Protein 3PWX (pdb70)

Secondary structure (DSSP, 8-state):
-GGG---HHHHHHHHHHHHHHHHHHHHHHHHHHHHHHHHHHHHHHHHHHH--HHHHHHS-SS--TTGGG--HHHHHHHHHHHHHHT-B-TT--BTTSTT-TTS-SEE-TTSS-EE-S--PPP----BTTB-----HHHHS--STT--HHHHHHHHHHHHHS--TTHHHHHHHHHHHHHH--HHHH--HHHHHHHHHH--HHHHHHHHHHHHHHH--/---HHHHHHHHHHHHHHHHHHHHHHHHHHHHHHHHHHHHHHHHHHH--HHHHH--HHHHHHHHHHHHHHT-B-SSS-BTTSTT------S---------BTTB-----HHHHH----HHHHTHHHHHHHHS--TTHHHHHHHHHHHHHH--HHHH--HHHHHHHHHH--HHHHHHHHHHHHHHHH-

InterPro domains:
  IPR001029 Flagellin, N-terminal domain [PF00669] (3-141)
  IPR001492 Flagellin [PTHR42792] (1-297)
  IPR013384 Flagellar hook-associated protein 3 [TIGR02550] (2-185)

B-factor: mean 82.45, std 26.91, range [51.34, 178.03]

Sequence (402 aa):
SLSDDPASIKLLNLERENSAIAQYQSNIANLKTTLSSQETHLDSVSESLKSRDIVLWGANGSLTDQDRSGITELKSYRDSIESSFNAQDEEGHFLFSGTKTDTAALNKSSGAYVVEGNSDVRVVTVAKGVTDSNTAQEILDIGGGKNVLNQIDALIAEFEKPSPNFQAEVDASLNAIDDTANVLGATEIGGRHNNLDLDGAHSENKLFVDKVSGDLDPASIKLLNLERENSAIAQYQSNIANLKTTLSSQETHLDSVSESLKSRDIVLWGITELKSYRDSIESSFNAQDEEGHFLFSGTKTYVVEGNSDVRVVTVAKGVTDSNTAQEILDIGNVLNQIDALIAEFEKPSPNFQAEVDASLNAIDDTANVLGATEIGGRHNNLDLDGAHSENKLFVDKVSGDL

Structure (mmCIF, N/CA/C/O backbone):
data_3PWX
#
_entry.id   3PWX
#
_cell.length_a   100.687
_cell.length_b   63.509
_cell.length_c   80.570
_cell.angle_alpha   90.000
_cell.angle_beta   107.860
_cell.angle_gamma   90.000
#
_symmetry.space_group_name_H-M   'C 1 2 1'
#
loop_
_entity.id
_entity.type
_entity.pdbx_description
1 polymer 'Putative flagellar hook-associated protein'
2 non-polymer 'MAGNESIUM ION'
3 water water
#
loop_
_atom_site.group_PDB
_atom_site.id
_atom_site.type_symbol
_atom_site.label_atom_id
_atom_site.label_alt_id
_atom_site.label_comp_id
_atom_site.label_asym_id
_atom_site.label_entity_id
_atom_site.label_seq_id
_atom_site.pdbx_PDB_ins_code
_atom_site.Cartn_x
_atom_site.Cartn_y
_atom_site.Cartn_z
_atom_site.occupancy
_atom_site.B_iso_or_equiv
_atom_site.auth_seq_id
_atom_site.auth_comp_id
_atom_site.auth_asym_id
_atom_site.auth_atom_id
_atom_site.pdbx_PDB_model_num
ATOM 1 N N . SER A 1 2 ? 69.399 1.713 15.094 1.00 110.08 38 SER A N 1
ATOM 2 C CA . SER A 1 2 ? 68.219 1.913 14.171 1.00 108.84 38 SER A CA 1
ATOM 3 C C . SER A 1 2 ? 68.071 3.385 13.783 1.00 106.58 38 SER A C 1
ATOM 4 O O . SER A 1 2 ? 68.164 3.736 12.606 1.00 106.42 38 SER A O 1
ATOM 7 N N . LEU A 1 3 ? 67.862 4.242 14.786 1.00 105.28 39 LEU A N 1
ATOM 8 C CA . LEU A 1 3 ? 67.861 5.686 14.573 1.00 103.50 39 LEU A CA 1
ATOM 9 C C . LEU A 1 3 ? 69.248 6.169 14.112 1.00 104.32 39 LEU A C 1
ATOM 10 O O . LEU A 1 3 ? 69.360 7.191 13.430 1.00 102.97 39 LEU A O 1
ATOM 15 N N . SER A 1 4 ? 70.286 5.402 14.470 1.00 106.57 40 SER A N 1
ATOM 16 C CA . SER A 1 4 ? 71.688 5.702 14.139 1.00 108.18 40 SER A CA 1
ATOM 17 C C . SER A 1 4 ? 72.072 5.485 12.663 1.00 109.13 40 SER A C 1
ATOM 18 O O . SER A 1 4 ? 73.028 6.093 12.177 1.00 109.94 40 SER A O 1
ATOM 21 N N . ASP A 1 5 ? 71.314 4.619 11.977 1.00 109.64 41 ASP A N 1
ATOM 22 C CA . ASP A 1 5 ? 71.424 4.309 10.524 1.00 110.22 41 ASP A CA 1
ATOM 23 C C . ASP A 1 5 ? 71.568 5.510 9.562 1.00 109.50 41 ASP A C 1
ATOM 24 O O . ASP A 1 5 ? 72.414 5.480 8.671 1.00 110.74 41 ASP A O 1
ATOM 29 N N . ASP A 1 6 ? 70.719 6.532 9.700 1.00 107.52 42 ASP A N 1
ATOM 30 C CA . ASP A 1 6 ? 70.929 7.817 8.993 1.00 107.21 42 ASP A CA 1
ATOM 31 C C . ASP A 1 6 ? 70.611 8.967 9.950 1.00 105.28 42 ASP A C 1
ATOM 32 O O . ASP A 1 6 ? 69.456 9.283 10.146 1.00 103.72 42 ASP A O 1
ATOM 37 N N . PRO A 1 7 ? 71.651 9.594 10.540 1.00 106.30 43 PRO A N 1
ATOM 38 C CA . PRO A 1 7 ? 71.512 10.507 11.683 1.00 105.04 43 PRO A CA 1
ATOM 39 C C . PRO A 1 7 ? 71.093 11.947 11.374 1.00 104.35 43 PRO A C 1
ATOM 40 O O . PRO A 1 7 ? 70.417 12.558 12.200 1.00 103.19 43 PRO A O 1
ATOM 52 N N . ALA A 1 9 ? 69.205 12.748 8.691 1.00 101.16 45 ALA A N 1
ATOM 53 C CA . ALA A 1 9 ? 67.808 12.523 8.313 1.00 98.15 45 ALA A CA 1
ATOM 54 C C . ALA A 1 9 ? 66.942 12.255 9.548 1.00 95.16 45 ALA A C 1
ATOM 55 O O . ALA A 1 9 ? 65.840 12.764 9.638 1.00 92.74 45 ALA A O 1
ATOM 57 N N . SER A 1 10 ? 67.456 11.467 10.491 1.00 94.29 46 SER A N 1
ATOM 58 C CA . SER A 1 10 ? 66.810 11.257 11.791 1.00 91.83 46 SER A CA 1
ATOM 59 C C . SER A 1 10 ? 66.360 12.552 12.480 1.00 89.52 46 SER A C 1
ATOM 60 O O . SER A 1 10 ? 65.216 12.653 12.878 1.00 86.78 46 SER A O 1
ATOM 63 N N . ILE A 1 11 ? 67.288 13.505 12.634 1.00 89.66 47 ILE A N 1
ATOM 64 C CA . ILE A 1 11 ? 67.033 14.827 13.235 1.00 88.19 47 ILE A CA 1
ATOM 65 C C . ILE A 1 11 ? 65.989 15.615 12.432 1.00 87.20 47 ILE A C 1
ATOM 66 O O . ILE A 1 11 ? 65.204 16.408 12.971 1.00 85.44 47 ILE A O 1
ATOM 71 N N . LYS A 1 12 ? 66.036 15.420 11.123 1.00 88.29 48 LYS A N 1
ATOM 72 C CA . LYS A 1 12 ? 65.171 16.113 10.217 1.00 87.36 48 LYS A CA 1
ATOM 73 C C . LYS A 1 12 ? 63.792 15.585 10.482 1.00 85.09 48 LYS A C 1
ATOM 74 O O . LYS A 1 12 ? 62.870 16.365 10.616 1.00 84.54 48 LYS A O 1
ATOM 78 N N . LEU A 1 13 ? 63.661 14.266 10.600 1.00 84.41 49 LEU A N 1
ATOM 79 C CA . LEU A 1 13 ? 62.359 13.663 10.826 1.00 82.83 49 LEU A CA 1
ATOM 80 C C . LEU A 1 13 ? 61.788 14.086 12.157 1.00 80.18 49 LEU A C 1
ATOM 81 O O . LEU A 1 13 ? 60.619 14.448 12.235 1.00 78.59 49 LEU A O 1
ATOM 86 N N . LEU A 1 14 ? 62.632 14.079 13.176 1.00 79.04 50 LEU A N 1
ATOM 87 C CA . LEU A 1 14 ? 62.227 14.443 14.506 1.00 76.95 50 LEU A CA 1
ATOM 88 C C . LEU A 1 14 ? 61.778 15.876 14.583 1.00 75.26 50 LEU A C 1
ATOM 89 O O . LEU A 1 14 ? 60.812 16.191 15.281 1.00 74.48 50 LEU A O 1
ATOM 94 N N . ASN A 1 15 ? 62.445 16.760 13.870 1.00 74.69 51 ASN A N 1
ATOM 95 C CA . ASN A 1 15 ? 61.927 18.124 13.817 1.00 73.82 51 ASN A CA 1
ATOM 96 C C . ASN A 1 15 ? 60.674 18.340 12.980 1.00 72.57 51 ASN A C 1
ATOM 97 O O . ASN A 1 15 ? 59.901 19.236 13.262 1.00 71.50 51 ASN A O 1
ATOM 102 N N . LEU A 1 16 ? 60.458 17.510 11.974 1.00 73.33 52 LEU A N 1
ATOM 103 C CA . LEU A 1 16 ? 59.152 17.521 11.337 1.00 73.21 52 LEU A CA 1
ATOM 104 C C . LEU A 1 16 ? 58.052 16.970 12.281 1.00 72.16 52 LEU A C 1
ATOM 105 O O . LEU A 1 16 ? 56.950 17.489 12.287 1.00 71.21 52 LEU A O 1
ATOM 110 N N . GLU A 1 17 ? 58.357 15.969 13.107 1.00 72.65 53 GLU A N 1
ATOM 111 C CA . GLU A 1 17 ? 57.377 15.466 14.044 1.00 72.11 53 GLU A CA 1
ATOM 112 C C . GLU A 1 17 ? 56.938 16.544 15.037 1.00 70.98 53 GLU A C 1
ATOM 113 O O . GLU A 1 17 ? 55.713 16.717 15.288 1.00 69.26 53 GLU A O 1
ATOM 119 N N . ARG A 1 18 ? 57.931 17.235 15.608 1.00 70.69 54 ARG A N 1
ATOM 120 C CA . ARG A 1 18 ? 57.712 18.327 16.560 1.00 69.57 54 ARG A CA 1
ATOM 121 C C . ARG A 1 18 ? 56.959 19.512 15.941 1.00 68.85 54 ARG A C 1
ATOM 122 O O . ARG A 1 18 ? 56.168 20.149 16.631 1.00 67.96 54 ARG A O 1
ATOM 130 N N . GLU A 1 19 ? 57.212 19.807 14.665 1.00 69.75 55 GLU A N 1
ATOM 131 C CA . GLU A 1 19 ? 56.477 20.857 13.966 1.00 70.21 55 GLU A CA 1
ATOM 132 C C . GLU A 1 19 ? 55.058 20.386 13.661 1.00 69.17 55 GLU A C 1
ATOM 133 O O . GLU A 1 19 ? 54.097 21.145 13.793 1.00 68.77 55 GLU A O 1
ATOM 139 N N . ASN A 1 20 ? 54.922 19.124 13.283 1.00 69.43 56 ASN A N 1
ATOM 140 C CA . ASN A 1 20 ? 53.611 18.518 13.096 1.00 68.81 56 ASN A CA 1
ATOM 141 C C . ASN A 1 20 ? 52.771 18.525 14.370 1.00 66.36 56 ASN A C 1
ATOM 142 O O . ASN A 1 20 ? 51.603 18.882 14.342 1.00 66.11 56 ASN A O 1
ATOM 147 N N . SER A 1 21 ? 53.381 18.204 15.494 1.00 65.89 57 SER A N 1
ATOM 148 C CA . SER A 1 21 ? 52.710 18.237 16.786 1.00 64.49 57 SER A CA 1
ATOM 149 C C . SER A 1 21 ? 52.298 19.652 17.243 1.00 63.77 57 SER A C 1
ATOM 150 O O . SER A 1 21 ? 51.244 19.813 17.889 1.00 64.82 57 SER A O 1
ATOM 153 N N . ALA A 1 22 ? 53.090 20.667 16.902 1.00 62.87 58 ALA A N 1
ATOM 154 C CA . ALA A 1 22 ? 52.720 22.047 17.208 1.00 62.22 58 ALA A CA 1
ATOM 155 C C . ALA A 1 22 ? 51.430 22.454 16.462 1.00 61.72 58 ALA A C 1
ATOM 156 O O . ALA A 1 22 ? 50.435 22.821 17.093 1.00 61.52 58 ALA A O 1
ATOM 158 N N . ILE A 1 23 ? 51.434 22.334 15.138 1.00 62.07 59 ILE A N 1
ATOM 159 C CA . ILE A 1 23 ? 50.237 22.508 14.318 1.00 62.28 59 ILE A CA 1
ATOM 160 C C . ILE A 1 23 ? 48.986 21.777 14.854 1.00 62.89 59 ILE A C 1
ATOM 161 O O . ILE A 1 23 ? 47.861 22.372 14.952 1.00 60.44 59 ILE A O 1
ATOM 166 N N . ALA A 1 24 ? 49.169 20.512 15.247 1.00 64.54 60 ALA A N 1
ATOM 167 C CA . ALA A 1 24 ? 48.013 19.747 15.738 1.00 64.95 60 ALA A CA 1
ATOM 168 C C . ALA A 1 24 ? 47.541 20.393 17.025 1.00 63.96 60 ALA A C 1
ATOM 169 O O . ALA A 1 24 ? 46.360 20.421 17.287 1.00 63.98 60 ALA A O 1
ATOM 171 N N . GLN A 1 25 ? 48.452 20.977 17.786 1.00 63.71 61 GLN A N 1
ATOM 172 C CA . GLN A 1 25 ? 48.021 21.650 18.986 1.00 63.91 61 GLN A CA 1
ATOM 173 C C . GLN A 1 25 ? 47.269 22.951 18.673 1.00 62.22 61 GLN A C 1
ATOM 174 O O . GLN A 1 25 ? 46.195 23.212 19.250 1.00 62.14 61 GLN A O 1
ATOM 180 N N . TYR A 1 26 ? 47.800 23.769 17.766 1.00 61.62 62 TYR A N 1
ATOM 181 C CA . TYR A 1 26 ? 47.077 24.981 17.390 1.00 60.00 62 TYR A CA 1
ATOM 182 C C . TYR A 1 26 ? 45.709 24.652 16.850 1.00 59.95 62 TYR A C 1
ATOM 183 O O . TYR A 1 26 ? 44.754 25.325 17.165 1.00 60.45 62 TYR A O 1
ATOM 192 N N . GLN A 1 27 ? 45.582 23.615 16.035 1.00 60.63 63 GLN A N 1
ATOM 193 C CA . GLN A 1 27 ? 44.302 23.360 15.429 1.00 59.82 63 GLN A CA 1
ATOM 194 C C . GLN A 1 27 ? 43.330 22.834 16.464 1.00 60.40 63 GLN A C 1
ATOM 195 O O . GLN A 1 27 ? 42.084 22.984 16.315 1.00 60.87 63 GLN A O 1
ATOM 201 N N . SER A 1 28 ? 43.880 22.251 17.521 1.00 60.39 64 SER A N 1
ATOM 202 C CA . SER A 1 28 ? 43.064 21.855 18.661 1.00 60.73 64 SER A CA 1
ATOM 203 C C . SER A 1 28 ? 42.622 23.044 19.493 1.00 59.83 64 SER A C 1
ATOM 204 O O . SER A 1 28 ? 41.547 23.001 20.070 1.00 61.79 64 SER A O 1
ATOM 207 N N . ASN A 1 29 ? 43.432 24.103 19.561 1.00 58.50 65 ASN A N 1
ATOM 208 C CA . ASN A 1 29 ? 43.050 25.328 20.265 1.00 55.61 65 ASN A CA 1
ATOM 209 C C . ASN A 1 29 ? 41.935 26.003 19.505 1.00 55.03 65 ASN A C 1
ATOM 210 O O . ASN A 1 29 ? 40.951 26.467 20.101 1.00 55.20 65 ASN A O 1
ATOM 215 N N . ILE A 1 30 ? 42.073 26.035 18.180 1.00 53.96 66 ILE A N 1
ATOM 216 C CA . ILE A 1 30 ? 41.082 26.648 17.320 1.00 53.91 66 ILE A CA 1
ATOM 217 C C . ILE A 1 30 ? 39.690 25.910 17.303 1.00 54.19 66 ILE A C 1
ATOM 218 O O . ILE A 1 30 ? 38.633 26.541 17.477 1.00 54.86 66 ILE A O 1
ATOM 223 N N . ALA A 1 31 ? 39.669 24.598 17.100 1.00 54.88 67 ALA A N 1
ATOM 224 C CA . ALA A 1 31 ? 38.439 23.841 17.288 1.00 55.63 67 ALA A CA 1
ATOM 225 C C . ALA A 1 31 ? 37.891 24.119 18.711 1.00 55.69 67 ALA A C 1
ATOM 226 O O . ALA A 1 31 ? 36.700 24.294 18.894 1.00 55.14 67 ALA A O 1
ATOM 228 N N . ASN A 1 32 ? 38.746 24.169 19.736 1.00 56.23 68 ASN A N 1
ATOM 229 C CA . ASN A 1 32 ? 38.126 24.386 21.051 1.00 56.23 68 ASN A CA 1
ATOM 230 C C . ASN A 1 32 ? 37.581 25.770 21.200 1.00 54.87 68 ASN A C 1
ATOM 231 O O . ASN A 1 32 ? 36.565 25.980 21.875 1.00 56.66 68 ASN A O 1
ATOM 236 N N . LEU A 1 33 ? 38.199 26.722 20.521 1.00 53.25 69 LEU A N 1
ATOM 237 C CA . LEU A 1 33 ? 37.745 28.097 20.670 1.00 52.81 69 LEU A CA 1
ATOM 238 C C . LEU A 1 33 ? 36.381 28.254 19.929 1.00 52.89 69 LEU A C 1
ATOM 239 O O . LEU A 1 33 ? 35.446 28.881 20.440 1.00 52.69 69 LEU A O 1
ATOM 244 N N . LYS A 1 34 ? 36.262 27.602 18.774 1.00 53.30 70 LYS A N 1
ATOM 245 C CA . LYS A 1 34 ? 35.037 27.629 17.999 1.00 55.23 70 LYS A CA 1
ATOM 246 C C . LYS A 1 34 ? 33.868 27.075 18.791 1.00 57.27 70 LYS A C 1
ATOM 247 O O . LYS A 1 34 ? 32.699 27.519 18.642 1.00 56.89 70 LYS A O 1
ATOM 253 N N . THR A 1 35 ? 34.181 26.087 19.620 1.00 58.94 71 THR A N 1
ATOM 254 C CA . THR A 1 35 ? 33.167 25.439 20.418 1.00 61.11 71 THR A CA 1
ATOM 255 C C . THR A 1 35 ? 32.652 26.345 21.494 1.00 59.64 71 THR A C 1
ATOM 256 O O . THR A 1 35 ? 31.492 26.338 21.796 1.00 61.87 71 THR A O 1
ATOM 260 N N . THR A 1 36 ? 33.545 27.114 22.064 1.00 57.89 72 THR A N 1
ATOM 261 C CA . THR A 1 36 ? 33.265 28.003 23.167 1.00 55.66 72 THR A CA 1
ATOM 262 C C . THR A 1 36 ? 32.563 29.193 22.587 1.00 53.58 72 THR A C 1
ATOM 263 O O . THR A 1 36 ? 31.668 29.754 23.214 1.00 54.44 72 THR A O 1
ATOM 267 N N . LEU A 1 37 ? 32.920 29.572 21.364 1.00 52.69 73 LEU A N 1
ATOM 268 C CA . LEU A 1 37 ? 32.306 30.736 20.798 1.00 52.47 73 LEU A CA 1
ATOM 269 C C . LEU A 1 37 ? 30.892 30.401 20.456 1.00 52.90 73 LEU A C 1
ATOM 270 O O . LEU A 1 37 ? 30.026 31.203 20.780 1.00 52.78 73 LEU A O 1
ATOM 275 N N . SER A 1 38 ? 30.616 29.239 19.851 1.00 53.50 74 SER A N 1
ATOM 276 C CA . SER A 1 38 ? 29.242 28.855 19.475 1.00 54.16 74 SER A CA 1
ATOM 277 C C . SER A 1 38 ? 28.411 28.834 20.728 1.00 54.27 74 SER A C 1
ATOM 278 O O . SER A 1 38 ? 27.269 29.291 20.747 1.00 54.48 74 SER A O 1
ATOM 281 N N . SER A 1 39 ? 28.991 28.270 21.786 1.00 54.57 75 SER A N 1
ATOM 282 C CA . SER A 1 39 ? 28.311 28.278 23.074 1.00 55.51 75 SER A CA 1
ATOM 283 C C . SER A 1 39 ? 27.823 29.659 23.568 1.00 54.74 75 SER A C 1
ATOM 284 O O . SER A 1 39 ? 26.711 29.759 24.090 1.00 56.68 75 SER A O 1
ATOM 287 N N . GLN A 1 40 ? 28.625 30.714 23.410 1.00 53.71 76 GLN A N 1
ATOM 288 C CA . GLN A 1 40 ? 28.175 32.090 23.728 1.00 52.81 76 GLN A CA 1
ATOM 289 C C . GLN A 1 40 ? 27.066 32.619 22.818 1.00 52.95 76 GLN A C 1
ATOM 290 O O . GLN A 1 40 ? 26.237 33.420 23.244 1.00 52.93 76 GLN A O 1
ATOM 296 N N . GLU A 1 41 ? 27.103 32.194 21.572 1.00 53.19 77 GLU A N 1
ATOM 297 C CA . GLU A 1 41 ? 26.174 32.594 20.549 1.00 54.26 77 GLU A CA 1
ATOM 298 C C . GLU A 1 41 ? 24.801 32.062 20.877 1.00 55.40 77 GLU A C 1
ATOM 299 O O . GLU A 1 41 ? 23.802 32.772 20.698 1.00 55.56 77 GLU A O 1
ATOM 305 N N . THR A 1 42 ? 24.731 30.820 21.358 1.00 55.86 78 THR A N 1
ATOM 306 C CA . THR A 1 42 ? 23.439 30.245 21.772 1.00 56.96 78 THR A CA 1
ATOM 307 C C . THR A 1 42 ? 22.844 31.124 22.849 1.00 55.43 78 THR A C 1
ATOM 308 O O . THR A 1 42 ? 21.676 31.480 22.769 1.00 57.02 78 THR A O 1
ATOM 312 N N . HIS A 1 43 ? 23.633 31.490 23.858 1.00 54.84 79 HIS A N 1
ATOM 313 C CA . HIS A 1 43 ? 23.082 32.302 24.970 1.00 54.76 79 HIS A CA 1
ATOM 314 C C . HIS A 1 43 ? 22.703 33.679 24.479 1.00 54.26 79 HIS A C 1
ATOM 315 O O . HIS A 1 43 ? 21.617 34.203 24.885 1.00 54.58 79 HIS A O 1
ATOM 322 N N . LEU A 1 44 ? 23.519 34.243 23.577 1.00 53.66 80 LEU A N 1
ATOM 323 C CA . LEU A 1 44 ? 23.144 35.529 23.051 1.00 53.39 80 LEU A CA 1
ATOM 324 C C . LEU A 1 44 ? 21.898 35.456 22.179 1.00 54.04 80 LEU A C 1
ATOM 325 O O . LEU A 1 44 ? 21.036 36.308 22.320 1.00 54.14 80 LEU A O 1
ATOM 330 N N . ASP A 1 45 ? 21.771 34.416 21.356 1.00 54.59 81 ASP A N 1
ATOM 331 C CA . ASP A 1 45 ? 20.589 34.212 20.563 1.00 55.45 81 ASP A CA 1
ATOM 332 C C . ASP A 1 45 ? 19.355 34.242 21.450 1.00 55.98 81 ASP A C 1
ATOM 333 O O . ASP A 1 45 ? 18.404 34.986 21.184 1.00 56.27 81 ASP A O 1
ATOM 338 N N . SER A 1 46 ? 19.406 33.484 22.536 1.00 56.18 82 SER A N 1
ATOM 339 C CA . SER A 1 46 ? 18.297 33.435 23.506 1.00 56.85 82 SER A CA 1
ATOM 340 C C . SER A 1 46 ? 18.007 34.774 24.201 1.00 56.33 82 SER A C 1
ATOM 341 O O . SER A 1 46 ? 16.836 35.112 24.370 1.00 56.92 82 SER A O 1
ATOM 344 N N . VAL A 1 47 ? 19.057 35.526 24.592 1.00 55.35 83 VAL A N 1
ATOM 345 C CA . VAL A 1 47 ? 18.908 36.887 25.107 1.00 54.89 83 VAL A CA 1
ATOM 346 C C . VAL A 1 47 ? 18.201 37.712 24.058 1.00 54.99 83 VAL A C 1
ATOM 347 O O . VAL A 1 47 ? 17.333 38.459 24.403 1.00 55.21 83 VAL A O 1
ATOM 351 N N . SER A 1 48 ? 18.496 37.551 22.767 1.00 54.98 84 SER A N 1
ATOM 352 C CA . SER A 1 48 ? 17.816 38.380 21.783 1.00 55.26 84 SER A CA 1
ATOM 353 C C . SER A 1 48 ? 16.344 38.028 21.544 1.00 56.97 84 SER A C 1
ATOM 354 O O . SER A 1 48 ? 15.537 38.946 21.306 1.00 57.45 84 SER A O 1
ATOM 357 N N . GLU A 1 49 ? 15.995 36.733 21.586 1.00 59.06 85 GLU A N 1
ATOM 358 C CA . GLU A 1 49 ? 14.555 36.293 21.595 1.00 61.66 85 GLU A CA 1
ATOM 359 C C . GLU A 1 49 ? 13.782 36.852 22.760 1.00 60.99 85 GLU A C 1
ATOM 360 O O . GLU A 1 49 ? 12.643 37.323 22.606 1.00 62.50 85 GLU A O 1
ATOM 366 N N . SER A 1 50 ? 14.402 36.840 23.927 1.00 59.82 86 SER A N 1
ATOM 367 C CA . SER A 1 50 ? 13.753 37.420 25.057 1.00 59.52 86 SER A CA 1
ATOM 368 C C . SER A 1 50 ? 13.629 38.904 24.874 1.00 58.63 86 SER A C 1
ATOM 369 O O . SER A 1 50 ? 12.658 39.481 25.301 1.00 60.44 86 SER A O 1
ATOM 372 N N . LEU A 1 51 ? 14.569 39.554 24.215 1.00 57.35 87 LEU A N 1
ATOM 373 C CA . LEU A 1 51 ? 14.426 41.009 24.125 1.00 56.80 87 LEU A CA 1
ATOM 374 C C . LEU A 1 51 ? 13.269 41.372 23.196 1.00 58.41 87 LEU A C 1
ATOM 375 O O . LEU A 1 51 ? 12.549 42.342 23.420 1.00 58.72 87 LEU A O 1
ATOM 380 N N . LYS A 1 52 ? 13.111 40.545 22.167 1.00 59.60 88 LYS A N 1
ATOM 381 C CA . LYS A 1 52 ? 12.066 40.621 21.173 1.00 61.62 88 LYS A CA 1
ATOM 382 C C . LYS A 1 52 ? 10.660 40.464 21.833 1.00 63.36 88 LYS A C 1
ATOM 383 O O . LYS A 1 52 ? 9.812 41.344 21.710 1.00 64.49 88 LYS A O 1
ATOM 389 N N . SER A 1 53 ? 10.439 39.383 22.569 1.00 64.02 89 SER A N 1
ATOM 390 C CA . SER A 1 53 ? 9.166 39.179 23.243 1.00 66.50 89 SER A CA 1
ATOM 391 C C . SER A 1 53 ? 8.870 40.281 24.248 1.00 66.34 89 SER A C 1
ATOM 392 O O . SER A 1 53 ? 7.728 40.732 24.386 1.00 67.17 89 SER A O 1
ATOM 403 N N . ARG A 1 55 ? 9.864 43.318 23.993 1.00 63.65 91 ARG A N 1
ATOM 404 C CA . ARG A 1 55 ? 9.466 44.509 23.255 1.00 64.28 91 ARG A CA 1
ATOM 405 C C . ARG A 1 55 ? 8.005 44.455 22.692 1.00 67.45 91 ARG A C 1
ATOM 406 O O . ARG A 1 55 ? 7.316 45.466 22.641 1.00 67.65 91 ARG A O 1
ATOM 414 N N . ASP A 1 56 ? 7.548 43.271 22.299 1.00 69.42 92 ASP A N 1
ATOM 415 C CA . ASP A 1 56 ? 6.232 43.084 21.746 1.00 72.51 92 ASP A CA 1
ATOM 416 C C . ASP A 1 56 ? 5.127 43.327 22.782 1.00 74.78 92 ASP A C 1
ATOM 417 O O . ASP A 1 56 ? 4.018 43.805 22.448 1.00 75.79 92 ASP A O 1
ATOM 422 N N . ILE A 1 57 ? 5.446 42.979 24.028 1.00 74.73 93 ILE A N 1
ATOM 423 C CA . ILE A 1 57 ? 4.560 43.158 25.171 1.00 76.42 93 ILE A CA 1
ATOM 424 C C . ILE A 1 57 ? 4.437 44.628 25.561 1.00 77.32 93 ILE A C 1
ATOM 425 O O . ILE A 1 57 ? 3.318 45.144 25.762 1.00 78.58 93 ILE A O 1
ATOM 430 N N . VAL A 1 58 ? 5.581 45.290 25.703 1.00 76.60 94 VAL A N 1
ATOM 431 C CA . VAL A 1 58 ? 5.603 46.729 25.852 1.00 78.02 94 VAL A CA 1
ATOM 432 C C . VAL A 1 58 ? 4.833 47.407 24.701 1.00 81.00 94 VAL A C 1
ATOM 433 O O . VAL A 1 58 ? 3.969 48.252 24.962 1.00 82.17 94 VAL A O 1
ATOM 437 N N . LEU A 1 59 ? 5.119 47.012 23.451 1.00 82.98 95 LEU A N 1
ATOM 438 C CA . LEU A 1 59 ? 4.395 47.536 22.292 1.00 86.22 95 LEU A CA 1
ATOM 439 C C . LEU A 1 59 ? 2.845 47.416 22.397 1.00 90.91 95 LEU A C 1
ATOM 440 O O . LEU A 1 59 ? 2.142 48.411 22.182 1.00 91.90 95 LEU A O 1
ATOM 445 N N . TRP A 1 60 ? 2.316 46.235 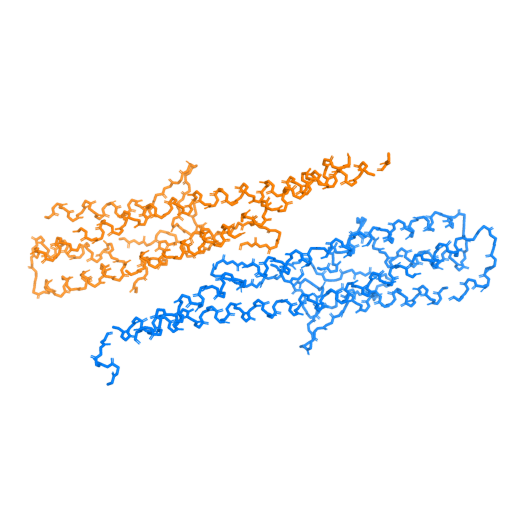22.751 1.00 94.55 96 TRP A N 1
ATOM 446 C CA . TRP A 1 60 ? 0.868 46.118 22.928 1.00 99.43 96 TRP A CA 1
ATOM 447 C C . TRP A 1 60 ? 0.415 46.871 24.164 1.00 100.48 96 TRP A C 1
ATOM 448 O O . TRP A 1 60 ? -0.380 47.805 24.057 1.00 102.02 96 TRP A O 1
ATOM 459 N N . GLY A 1 61 ? 0.940 46.464 25.315 1.00 100.99 97 GLY A N 1
ATOM 460 C CA . GLY A 1 61 ? 0.660 47.069 26.629 1.00 102.77 97 GLY A CA 1
AT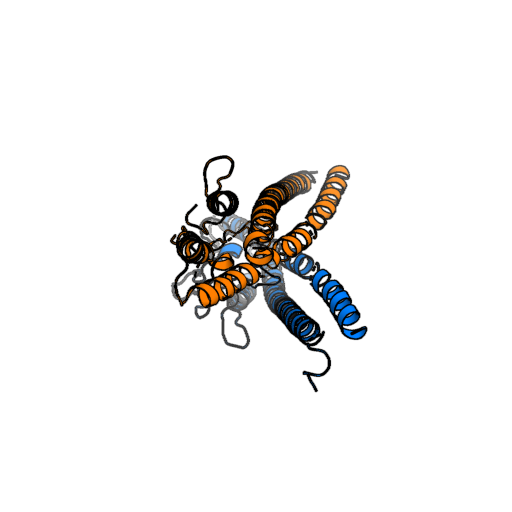OM 461 C C . GLY A 1 61 ? 0.720 48.579 26.841 1.00 103.66 97 GLY A C 1
ATOM 462 O O . GLY A 1 61 ? 0.104 49.088 27.777 1.00 104.63 97 GLY A O 1
ATOM 463 N N . ALA A 1 62 ? 1.476 49.298 26.013 1.00 104.08 98 ALA A N 1
ATOM 464 C CA . ALA A 1 62 ? 1.354 50.760 25.918 1.00 105.69 98 ALA A CA 1
ATOM 465 C C . ALA A 1 62 ? -0.078 51.103 25.466 1.00 108.84 98 ALA A C 1
ATOM 466 O O . ALA A 1 62 ? -0.379 51.236 24.267 1.00 109.74 98 ALA A O 1
ATOM 468 N N . ASN A 1 63 ? -0.969 51.192 26.443 1.00 111.67 99 ASN A N 1
ATOM 469 C CA . ASN A 1 63 ? -2.409 51.288 26.182 1.00 115.12 99 ASN A CA 1
ATOM 470 C C . ASN A 1 63 ? -2.927 52.721 26.243 1.00 116.40 99 ASN A C 1
ATOM 471 O O . ASN A 1 63 ? -2.812 53.394 27.281 1.00 116.26 99 ASN A O 1
ATOM 476 N N . GLY A 1 64 ? -3.481 53.191 25.125 1.00 118.13 100 GLY A N 1
ATOM 477 C CA . GLY A 1 64 ? -4.324 54.384 25.150 1.00 120.06 100 GLY A CA 1
ATOM 478 C C . GLY A 1 64 ? -5.581 54.058 25.944 1.00 122.07 100 GLY A C 1
ATOM 479 O O . GLY A 1 64 ? -6.149 54.923 26.608 1.00 122.96 100 GLY A O 1
ATOM 480 N N . SER A 1 65 ? -5.984 52.787 25.882 1.00 123.16 101 SER A N 1
ATOM 481 C CA . SER A 1 65 ? -7.253 52.301 26.415 1.00 125.39 101 SER A CA 1
ATOM 482 C C . SER A 1 65 ? -7.003 51.325 27.573 1.00 125.17 101 SER A C 1
ATOM 483 O O . SER A 1 65 ? -6.826 50.120 27.355 1.00 125.06 101 SER A O 1
ATOM 486 N N . LEU A 1 66 ? -6.988 51.876 28.794 1.00 125.25 102 LEU A N 1
ATOM 487 C CA . LEU A 1 66 ? -6.747 51.157 30.074 1.00 125.09 102 LEU A CA 1
ATOM 488 C C . LEU A 1 66 ? -6.523 49.623 30.027 1.00 125.05 102 LEU A C 1
ATOM 489 O O . LEU A 1 66 ? -5.396 49.178 29.811 1.00 123.21 102 LEU A O 1
ATOM 491 N N . THR A 1 67 ? -7.603 48.846 30.205 1.00 127.23 103 THR A N 1
ATOM 492 C CA . THR A 1 67 ? -7.585 47.389 30.506 1.00 127.49 103 THR A CA 1
ATOM 493 C C . THR A 1 67 ? -6.603 46.988 31.624 1.00 125.68 103 THR A C 1
ATOM 494 O O . THR A 1 67 ? -5.906 45.971 31.525 1.00 125.41 103 THR A O 1
ATOM 498 N N . ASP A 1 68 ? -6.600 47.795 32.695 1.00 124.81 104 ASP A N 1
ATOM 499 C CA . ASP A 1 68 ? -5.564 47.782 33.758 1.00 122.28 104 ASP A CA 1
ATOM 500 C C . ASP A 1 68 ? -5.339 46.454 34.484 1.00 122.35 104 ASP A C 1
ATOM 501 O O . ASP A 1 68 ? -4.189 46.126 34.836 1.00 120.75 104 ASP A O 1
ATOM 506 N N . GLN A 1 69 ? -6.420 45.698 34.677 1.00 123.80 105 GLN A N 1
ATOM 507 C CA . GLN A 1 69 ? -6.352 44.398 35.319 1.00 123.90 105 GLN A CA 1
ATOM 508 C C . GLN A 1 69 ? -5.842 43.329 34.359 1.00 122.57 105 GLN A C 1
ATOM 509 O O . GLN A 1 69 ? -5.129 42.410 34.758 1.00 122.31 105 GLN A O 1
ATOM 515 N N . ASP A 1 70 ? -6.197 43.456 33.088 1.00 121.38 106 ASP A N 1
ATOM 516 C CA . ASP A 1 70 ? -5.644 42.580 32.056 1.00 119.73 106 ASP A CA 1
ATOM 517 C C . ASP A 1 70 ? -4.109 42.650 32.012 1.00 115.52 106 ASP A C 1
ATOM 518 O O . ASP A 1 70 ? -3.443 41.646 31.749 1.00 114.91 106 ASP A O 1
ATOM 523 N N . ARG A 1 71 ? -3.564 43.837 32.280 1.00 112.13 107 ARG A N 1
ATOM 524 C CA . ARG A 1 71 ? -2.119 44.029 32.360 1.00 108.41 107 ARG A CA 1
ATOM 525 C C . ARG A 1 71 ? -1.443 43.243 33.469 1.00 106.88 107 ARG A C 1
ATOM 526 O O . ARG A 1 71 ? -0.249 43.358 33.637 1.00 104.71 107 ARG A O 1
ATOM 534 N N . SER A 1 72 ? -2.189 42.454 34.229 1.00 107.83 108 SER A N 1
ATOM 535 C CA . SER A 1 72 ? -1.569 41.650 35.277 1.00 106.37 108 SER A CA 1
ATOM 536 C C . SER A 1 72 ? -0.915 40.388 34.690 1.00 105.19 108 SER A C 1
ATOM 537 O O . SER A 1 72 ? -0.036 39.798 35.300 1.00 104.78 108 SER A O 1
ATOM 540 N N . GLY A 1 73 ? -1.332 39.994 33.494 1.00 104.43 109 GLY A N 1
ATOM 541 C CA . GLY A 1 73 ? -0.784 38.811 32.847 1.00 103.43 109 GLY A CA 1
ATOM 542 C C . GLY A 1 73 ? 0.440 39.180 32.033 1.00 99.92 109 GLY A C 1
ATOM 543 O O . GLY A 1 73 ? 1.370 38.387 31.890 1.00 99.00 109 GLY A O 1
ATOM 552 N N . ILE A 1 75 ? 2.448 41.583 33.004 1.00 89.73 111 ILE A N 1
ATOM 553 C CA . ILE A 1 75 ? 3.455 41.731 34.016 1.00 86.47 111 ILE A CA 1
ATOM 554 C C . ILE A 1 75 ? 4.256 40.456 34.297 1.00 85.74 111 ILE A C 1
ATOM 555 O O . ILE A 1 75 ? 5.456 40.502 34.325 1.00 83.53 111 ILE A O 1
ATOM 560 N N . THR A 1 76 ? 3.584 39.334 34.477 1.00 87.54 112 THR A N 1
ATOM 561 C CA . THR A 1 76 ? 4.216 38.028 34.636 1.00 87.60 112 THR A CA 1
ATOM 562 C C . THR A 1 76 ? 5.100 37.641 33.442 1.00 86.02 112 THR A C 1
ATOM 563 O O . THR A 1 76 ? 6.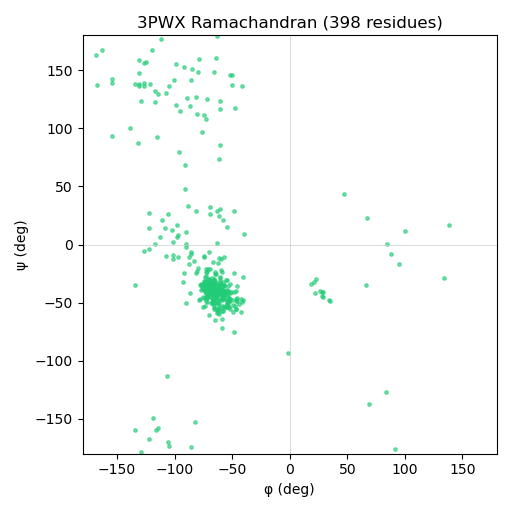220 37.123 33.631 1.00 85.30 112 THR A O 1
ATOM 567 N N . GLU A 1 77 ? 4.612 37.864 32.223 1.00 85.36 113 GLU A N 1
ATOM 568 C CA . GLU A 1 77 ? 5.408 37.516 31.054 1.00 83.90 113 GLU A CA 1
ATOM 569 C C . GLU A 1 77 ? 6.643 38.418 30.875 1.00 79.50 113 GLU A C 1
ATOM 570 O O . GLU A 1 77 ? 7.700 37.928 30.438 1.00 78.19 113 GLU A O 1
ATOM 576 N N . LEU A 1 78 ? 6.530 39.701 31.250 1.00 76.39 114 LEU A N 1
ATOM 577 C CA . LEU A 1 78 ? 7.710 40.577 31.298 1.00 72.29 114 LEU A CA 1
ATOM 578 C C . LEU A 1 78 ? 8.724 40.054 32.281 1.00 70.71 114 LEU A C 1
ATOM 579 O O . LEU A 1 78 ? 9.900 39.843 31.898 1.00 69.76 114 LEU A O 1
ATOM 584 N N . LYS A 1 79 ? 8.282 39.791 33.504 1.00 69.89 115 LYS A N 1
ATOM 585 C CA . LYS A 1 79 ? 9.147 39.190 34.497 1.00 69.43 115 LYS A CA 1
ATOM 586 C C . LYS A 1 79 ? 9.776 37.881 34.042 1.00 68.90 115 LYS A C 1
ATOM 587 O O . LYS A 1 79 ? 10.866 37.602 34.446 1.00 68.58 115 LYS A O 1
ATOM 593 N N . SER A 1 80 ? 9.109 37.104 33.192 1.00 69.98 116 SER A N 1
ATOM 594 C CA . SER A 1 80 ? 9.678 35.866 32.645 1.00 70.54 116 SER A CA 1
ATOM 595 C C . SER A 1 80 ? 10.867 36.054 31.762 1.00 67.58 116 SER A C 1
ATOM 596 O O . SER A 1 80 ? 11.873 35.366 31.954 1.00 67.71 116 SER A O 1
ATOM 599 N N . TYR A 1 81 ? 10.722 36.950 30.787 1.00 65.50 117 TYR A N 1
ATOM 600 C CA . TYR A 1 81 ? 11.787 37.285 29.839 1.00 63.66 117 TYR A CA 1
ATOM 601 C C . TYR A 1 81 ? 12.932 38.028 30.546 1.00 61.61 117 TYR A C 1
ATOM 602 O O . TYR A 1 81 ? 14.094 37.779 30.269 1.00 59.37 117 TYR A O 1
ATOM 611 N N . ARG A 1 82 ? 12.570 38.870 31.507 1.00 62.02 118 ARG A N 1
ATOM 612 C CA . ARG A 1 82 ? 13.510 39.475 32.393 1.00 61.88 118 ARG A CA 1
ATOM 613 C C . ARG A 1 82 ? 14.373 38.430 33.091 1.00 62.37 118 ARG A C 1
ATOM 614 O O . ARG A 1 82 ? 15.609 38.539 33.048 1.00 61.70 118 ARG A O 1
ATOM 622 N N . ASP A 1 83 ? 13.768 37.385 33.638 1.00 63.85 119 ASP A N 1
ATOM 623 C CA . ASP A 1 83 ? 14.555 36.428 34.416 1.00 64.17 119 ASP A CA 1
ATOM 624 C C . ASP A 1 83 ? 15.405 35.592 33.518 1.00 62.66 119 ASP A C 1
ATOM 625 O O . ASP A 1 83 ? 16.593 35.415 33.763 1.00 62.86 119 ASP A O 1
ATOM 630 N N . SER A 1 84 ? 14.790 35.108 32.453 1.00 62.36 120 SER A N 1
ATOM 631 C CA . SER A 1 84 ? 15.454 34.382 31.386 1.00 60.95 120 SER A CA 1
ATOM 632 C C . SER A 1 84 ? 16.711 35.108 30.781 1.00 58.45 120 SER A C 1
ATOM 633 O O . SER A 1 84 ? 17.701 34.469 30.387 1.00 58.60 120 SER A O 1
ATOM 636 N N . ILE A 1 85 ? 16.679 36.435 30.722 1.00 57.56 121 ILE A N 1
ATOM 637 C CA . ILE A 1 85 ? 17.811 37.215 30.242 1.00 56.34 121 ILE A CA 1
ATOM 638 C C . ILE A 1 85 ? 18.882 37.272 31.328 1.00 56.16 121 ILE A C 1
ATOM 639 O O . ILE A 1 85 ? 20.069 37.238 31.030 1.00 55.48 121 ILE A O 1
ATOM 644 N N . GLU A 1 86 ? 18.461 37.321 32.585 1.00 56.93 122 GLU A N 1
ATOM 645 C CA . GLU A 1 86 ? 19.407 37.230 33.677 1.00 57.07 122 GLU A CA 1
ATOM 646 C C . GLU A 1 86 ? 20.112 35.889 33.680 1.00 57.35 122 GLU A C 1
ATOM 647 O O . GLU A 1 86 ? 21.317 35.850 33.831 1.00 56.90 122 GLU A O 1
ATOM 653 N N . SER A 1 87 ? 19.363 34.806 33.466 1.00 58.19 123 SER A N 1
ATOM 654 C CA . SER A 1 87 ? 19.938 33.452 33.350 1.00 59.16 123 SER A CA 1
ATOM 655 C C . SER A 1 87 ? 20.952 33.228 32.246 1.00 57.68 123 SER A C 1
ATOM 656 O O . SER A 1 87 ? 21.882 32.415 32.402 1.00 58.11 123 SER A O 1
ATOM 659 N N . SER A 1 88 ? 20.692 33.840 31.088 1.00 56.79 124 SER A N 1
ATOM 660 C CA . SER A 1 88 ? 21.575 33.690 29.970 1.00 55.96 124 SER A CA 1
ATOM 661 C C . SER A 1 88 ? 22.857 34.426 30.268 1.00 55.13 124 SER A C 1
ATOM 662 O O . SER A 1 88 ? 23.914 33.899 30.016 1.00 54.84 124 SER A O 1
ATOM 665 N N . PHE A 1 89 ? 22.812 35.604 30.867 1.00 54.88 125 PHE A N 1
ATOM 666 C CA . PHE A 1 89 ? 24.101 36.298 31.093 1.00 54.26 125 PHE A CA 1
ATOM 667 C C . PHE A 1 89 ? 24.924 35.695 32.228 1.00 54.75 125 PHE A C 1
ATOM 668 O O . PHE A 1 89 ? 26.088 36.062 32.390 1.00 54.40 125 PHE A O 1
ATOM 676 N N . ASN A 1 90 ? 24.303 34.788 32.991 1.00 55.72 1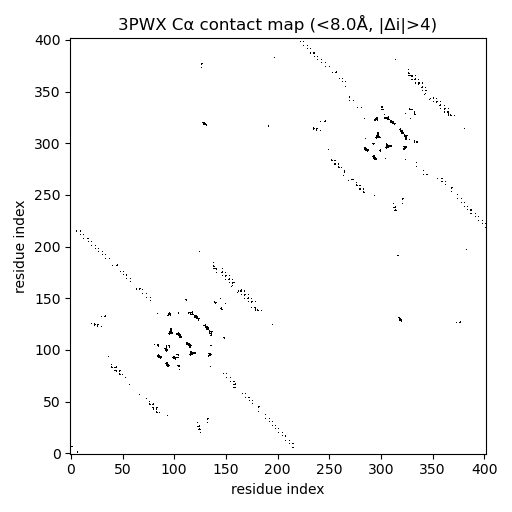26 ASN A N 1
ATOM 677 C CA . ASN A 1 90 ? 24.878 34.093 34.140 1.00 56.53 126 ASN A CA 1
ATOM 678 C C . ASN A 1 90 ? 25.142 32.624 33.816 1.00 56.95 126 ASN A C 1
ATOM 679 O O . ASN A 1 90 ? 25.394 31.821 34.697 1.00 57.90 126 ASN A O 1
ATOM 684 N N . ALA A 1 91 ? 25.099 32.305 32.524 1.00 56.36 127 ALA A N 1
ATOM 685 C CA . ALA A 1 91 ? 25.456 30.990 32.018 1.00 56.69 127 ALA A CA 1
ATOM 686 C C . ALA A 1 91 ? 26.826 30.576 32.522 1.00 57.66 127 ALA A C 1
ATOM 687 O O . ALA A 1 91 ? 27.718 31.419 32.676 1.00 57.24 127 ALA A O 1
ATOM 689 N N . GLN A 1 92 ? 26.972 29.277 32.760 1.00 59.18 128 GLN A N 1
ATOM 690 C CA . GLN A 1 92 ? 28.209 28.699 33.212 1.00 60.77 128 GLN A CA 1
ATOM 691 C C . GLN A 1 92 ? 28.556 27.606 32.226 1.00 61.70 128 GLN A C 1
ATOM 692 O O . GLN A 1 92 ? 27.654 27.074 31.552 1.00 62.52 128 GLN A O 1
ATOM 698 N N . ASP A 1 93 ? 29.834 27.248 32.149 1.00 61.36 129 ASP A N 1
ATOM 699 C CA . ASP A 1 93 ? 30.226 26.067 31.386 1.00 63.45 129 ASP A CA 1
ATOM 700 C C . ASP A 1 93 ? 30.120 24.802 32.262 1.00 66.90 129 ASP A C 1
ATOM 701 O O . ASP A 1 93 ? 29.629 24.860 33.394 1.00 68.22 129 ASP A O 1
ATOM 706 N N . GLU A 1 94 ? 30.574 23.675 31.716 1.00 69.42 130 GLU A N 1
ATOM 707 C CA . GLU A 1 94 ? 30.520 22.370 32.369 1.00 73.95 130 GLU A CA 1
ATOM 708 C C . GLU A 1 94 ? 31.439 22.303 33.582 1.00 74.66 130 GLU A C 1
ATOM 709 O O . GLU A 1 94 ? 31.170 21.534 34.503 1.00 77.24 130 GLU A O 1
ATOM 715 N N . GLU A 1 95 ? 32.523 23.081 33.571 1.00 72.60 131 GLU A N 1
ATOM 716 C CA . GLU A 1 95 ? 33.409 23.191 34.750 1.00 73.49 131 GLU A CA 1
ATOM 717 C C . GLU A 1 95 ? 32.763 24.004 35.867 1.00 72.89 131 GLU A C 1
ATOM 718 O O . GLU A 1 95 ? 33.154 23.880 37.013 1.00 75.08 131 GLU A O 1
ATOM 724 N N . GLY A 1 96 ? 31.769 24.829 35.536 1.00 70.27 132 GLY A N 1
ATOM 725 C CA . GLY A 1 96 ? 31.227 25.776 36.494 1.00 68.19 132 GLY A CA 1
ATOM 726 C C . GLY A 1 96 ? 31.715 27.213 36.366 1.00 65.09 132 GLY A C 1
ATOM 727 O O . GLY A 1 96 ? 31.441 28.022 37.232 1.00 65.75 132 GLY A O 1
ATOM 728 N N . HIS A 1 97 ? 32.394 27.564 35.281 1.00 61.18 133 HIS A N 1
ATOM 729 C CA . HIS A 1 97 ? 32.837 28.935 35.126 1.00 58.41 133 HIS A CA 1
ATOM 730 C C . HIS A 1 97 ? 31.791 29.867 34.512 1.00 57.11 133 HIS A C 1
ATOM 731 O O . HIS A 1 97 ? 31.053 29.456 33.599 1.00 57.31 133 HIS A O 1
ATOM 738 N N . PHE A 1 98 ? 31.705 31.111 34.994 1.00 56.89 134 PHE A N 1
ATOM 739 C CA . PHE A 1 98 ? 30.766 32.069 34.395 1.00 56.17 134 PHE A CA 1
ATOM 740 C C . PHE A 1 98 ? 31.234 32.599 33.042 1.00 55.01 134 PHE A C 1
ATOM 741 O O . PHE A 1 98 ? 32.176 33.321 32.938 1.00 54.63 134 PHE A O 1
ATOM 749 N N . LEU A 1 99 ? 30.528 32.223 31.994 1.00 54.64 135 LEU A N 1
ATOM 750 C CA . LEU A 1 99 ? 30.875 32.564 30.633 1.00 53.77 135 LEU A CA 1
ATOM 751 C C . LEU A 1 99 ? 31.053 34.063 30.386 1.00 53.18 135 LEU A C 1
ATOM 752 O O . LEU A 1 99 ? 31.800 34.484 29.539 1.00 52.68 135 LEU A O 1
ATOM 757 N N . PHE A 1 100 ? 30.326 34.886 31.120 1.00 53.37 136 PHE A N 1
ATOM 758 C CA . PHE A 1 100 ? 30.133 36.279 30.657 1.00 52.89 136 PHE A CA 1
ATOM 759 C C . PHE A 1 100 ? 30.594 37.277 31.652 1.00 53.17 136 PHE A C 1
ATOM 760 O O . PHE A 1 100 ? 30.234 38.475 31.499 1.00 52.99 136 PHE A O 1
ATOM 768 N N . SER A 1 101 ? 31.357 36.799 32.632 1.00 53.72 137 SER A N 1
ATOM 769 C CA . SER A 1 101 ? 31.886 37.622 33.696 1.00 54.24 137 SER A CA 1
ATOM 770 C C . SER A 1 101 ? 33.268 38.281 33.487 1.00 54.19 137 SER A C 1
ATOM 771 O O . SER A 1 101 ? 33.863 38.850 34.446 1.00 54.86 137 SER A O 1
ATOM 774 N N . GLY A 1 102 ? 33.809 38.253 32.283 1.00 53.59 138 GLY A N 1
ATOM 775 C CA . GLY A 1 102 ? 35.121 38.827 32.143 1.00 53.77 138 GLY A CA 1
ATOM 776 C C . GLY A 1 102 ? 36.118 37.927 32.882 1.00 54.32 138 GLY A C 1
ATOM 777 O O . GLY A 1 102 ? 36.058 36.729 32.763 1.00 54.23 138 GLY A O 1
ATOM 778 N N . THR A 1 103 ? 37.068 38.475 33.642 1.00 55.04 139 THR A N 1
ATOM 779 C CA . THR A 1 103 ? 38.038 37.585 34.319 1.00 55.68 139 THR A CA 1
ATOM 780 C C . THR A 1 103 ? 37.604 37.131 35.706 1.00 56.52 139 THR A C 1
ATOM 781 O O . THR A 1 103 ? 38.346 36.415 36.372 1.00 57.25 139 THR A O 1
ATOM 785 N N . LYS A 1 104 ? 36.438 37.549 36.153 1.00 56.56 140 LYS A N 1
ATOM 786 C CA . LYS A 1 104 ? 35.925 37.124 37.474 1.00 57.54 140 LYS A CA 1
ATOM 787 C C . LYS A 1 104 ? 35.077 35.828 37.287 1.00 57.36 140 LYS A C 1
ATOM 788 O O . LYS A 1 104 ? 33.837 35.861 37.455 1.00 57.36 140 LYS A O 1
ATOM 794 N N . THR A 1 105 ? 35.749 34.722 36.935 1.00 57.33 141 THR A N 1
ATOM 795 C CA . THR A 1 105 ? 35.138 33.506 36.382 1.00 57.06 141 THR A CA 1
ATOM 796 C C . THR A 1 105 ? 34.274 32.717 37.368 1.00 58.09 141 THR A C 1
ATOM 797 O O . THR A 1 105 ? 33.421 31.923 36.944 1.00 58.00 141 THR A O 1
ATOM 801 N N . ASP A 1 106 ? 34.484 32.915 38.678 1.00 59.25 142 ASP A N 1
ATOM 802 C CA . ASP A 1 106 ? 33.613 32.310 39.697 1.00 60.48 142 ASP A CA 1
ATOM 803 C C . ASP A 1 106 ? 32.533 33.258 40.238 1.00 60.70 142 ASP A C 1
ATOM 804 O O . ASP A 1 106 ? 31.805 32.953 41.159 1.00 61.85 142 ASP A O 1
ATOM 809 N N . THR A 1 107 ? 32.424 34.425 39.659 1.00 59.70 143 THR A N 1
ATOM 810 C CA . THR A 1 107 ? 31.426 35.305 40.132 1.00 59.93 143 THR A CA 1
ATOM 811 C C . THR A 1 107 ? 30.352 35.529 39.040 1.00 58.82 143 THR A C 1
ATOM 812 O O . THR A 1 107 ? 30.686 35.768 37.882 1.00 57.67 143 THR A O 1
ATOM 816 N N . ALA A 1 108 ? 29.071 35.363 39.435 1.00 59.36 144 ALA A N 1
ATOM 817 C CA . ALA A 1 108 ? 27.908 35.611 38.573 1.00 58.62 144 ALA A CA 1
ATOM 818 C C . ALA A 1 108 ? 28.028 36.972 37.933 1.00 57.61 144 ALA A C 1
ATOM 819 O O . ALA A 1 108 ? 28.410 37.911 38.590 1.00 59.08 144 ALA A O 1
ATOM 821 N N . ALA A 1 109 ? 27.711 37.100 36.652 1.00 56.77 145 ALA A N 1
ATOM 822 C CA . ALA A 1 109 ? 27.839 38.390 35.932 1.00 55.92 145 ALA A CA 1
ATOM 823 C C . ALA A 1 109 ? 26.853 39.435 36.451 1.00 57.16 145 ALA A C 1
ATOM 824 O O . ALA A 1 109 ? 27.175 40.638 36.483 1.00 58.26 145 ALA A O 1
ATOM 826 N N . LEU A 1 110 ? 25.684 38.962 36.879 1.00 56.78 146 LEU A N 1
ATOM 827 C CA . LEU A 1 110 ? 24.599 39.816 37.359 1.00 57.58 146 LEU A CA 1
ATOM 828 C C . LEU A 1 110 ? 24.127 39.392 38.760 1.00 59.35 146 LEU A C 1
ATOM 829 O O . LEU A 1 110 ? 23.989 38.207 39.063 1.00 60.12 146 LEU A O 1
ATOM 834 N N . ASN A 1 111 ? 23.872 40.377 39.602 1.00 60.63 147 ASN A N 1
ATOM 835 C CA . ASN A 1 111 ? 23.418 40.161 40.961 1.00 63.13 147 ASN A CA 1
ATOM 836 C C . ASN A 1 111 ? 22.257 41.122 41.228 1.00 63.67 147 ASN A C 1
ATOM 837 O O . ASN A 1 111 ? 22.326 42.295 40.850 1.00 62.16 147 ASN A O 1
ATOM 842 N N . LYS A 1 112 ? 21.207 40.633 41.895 1.00 66.40 148 LYS A N 1
ATOM 843 C CA . LYS A 1 112 ? 19.998 41.460 42.187 1.00 67.77 148 LYS A CA 1
ATOM 844 C C . LYS A 1 112 ? 19.786 41.649 43.677 1.00 70.88 148 LYS A C 1
ATOM 845 O O . LYS A 1 112 ? 18.832 42.311 44.100 1.00 73.02 148 LYS A O 1
ATOM 851 N N . SER A 1 113 ? 20.695 41.080 44.468 1.00 73.28 149 SER A N 1
ATOM 852 C CA . SER A 1 113 ? 20.707 41.204 45.938 1.00 76.52 149 SER A CA 1
ATOM 853 C C . SER A 1 113 ? 20.382 42.586 46.497 1.00 77.83 149 SER A C 1
ATOM 854 O O . SER A 1 113 ? 19.922 42.701 47.609 1.00 80.13 149 SER A O 1
ATOM 857 N N . SER A 1 114 ? 20.676 43.635 45.741 1.00 77.23 150 SER A N 1
ATOM 858 C CA . SER A 1 114 ? 20.608 44.976 46.279 1.00 78.31 150 SER A CA 1
ATOM 859 C C . SER A 1 114 ? 19.240 45.606 46.108 1.00 78.59 150 SER A C 1
ATOM 860 O O . SER A 1 114 ? 19.014 46.712 46.587 1.00 80.10 150 SER A O 1
ATOM 863 N N . GLY A 1 115 ? 18.317 44.889 45.461 1.00 77.91 151 GLY A N 1
ATOM 864 C CA . GLY A 1 115 ? 17.058 45.483 44.995 1.00 76.89 151 GLY A CA 1
ATOM 865 C C . GLY A 1 115 ? 17.070 45.948 43.538 1.00 74.49 151 GLY A C 1
ATOM 866 O O . GLY A 1 115 ? 16.024 46.187 42.949 1.00 74.64 151 GLY A O 1
ATOM 867 N N . ALA A 1 116 ? 18.255 46.103 42.958 1.00 72.68 152 ALA A N 1
ATOM 868 C CA . ALA A 1 116 ? 18.380 46.429 41.519 1.00 70.00 152 ALA A CA 1
ATOM 869 C C . ALA A 1 116 ? 19.388 45.464 40.863 1.00 67.21 152 ALA A C 1
ATOM 870 O O . ALA A 1 116 ? 20.186 44.840 41.564 1.00 65.94 152 ALA A O 1
ATOM 872 N N . TYR A 1 117 ? 19.320 45.293 39.540 1.00 64.43 153 TYR A N 1
ATOM 873 C CA . TYR A 1 117 ? 20.368 44.480 38.878 1.00 61.72 153 TYR A CA 1
ATOM 874 C C . TYR A 1 117 ? 21.673 45.230 38.841 1.00 60.15 153 TYR A C 1
ATOM 875 O O . TYR A 1 117 ? 21.733 46.378 38.407 1.00 59.83 153 TYR A O 1
ATOM 884 N N . VAL A 1 118 ? 22.705 44.591 39.360 1.00 59.69 154 VAL A N 1
ATOM 885 C CA . VAL A 1 118 ? 24.048 45.165 39.347 1.00 59.75 154 VAL A CA 1
ATOM 886 C C . VAL A 1 118 ? 24.994 44.260 38.492 1.00 59.09 154 VAL A C 1
ATOM 887 O O . VAL A 1 118 ? 25.023 43.030 38.653 1.00 59.39 154 VAL A O 1
ATOM 891 N N . VAL A 1 119 ? 25.765 44.842 37.581 1.00 58.24 155 VAL A N 1
ATOM 892 C CA . VAL A 1 119 ? 26.685 43.983 36.848 1.00 56.47 155 VAL A CA 1
ATOM 893 C C . VAL A 1 119 ? 27.907 43.707 37.660 1.00 57.86 155 VAL A C 1
ATOM 894 O O . VAL A 1 119 ? 28.700 44.615 37.914 1.00 59.21 155 VAL A O 1
ATOM 898 N N . GLU A 1 120 ? 28.097 42.465 38.097 1.00 58.27 156 GLU A N 1
ATOM 899 C CA . GLU A 1 120 ? 29.352 42.201 38.835 1.00 59.16 156 GLU A CA 1
ATOM 900 C C . GLU A 1 120 ? 30.470 41.606 38.024 1.00 57.48 156 GLU A C 1
ATOM 901 O O . GLU A 1 120 ? 31.581 41.571 38.504 1.00 59.73 156 GLU A O 1
ATOM 907 N N . GLY A 1 121 ? 30.206 41.159 36.796 1.00 56.10 157 GLY A N 1
ATOM 908 C CA . GLY A 1 121 ? 31.268 40.736 35.901 1.00 55.54 157 GLY A CA 1
ATOM 909 C C . GLY A 1 121 ? 32.096 41.969 35.619 1.00 55.54 157 GLY A C 1
ATOM 910 O O . GLY A 1 121 ? 31.579 43.073 35.821 1.00 55.74 157 GLY A O 1
ATOM 911 N N . ASN A 1 122 ? 33.346 41.802 35.164 1.00 55.46 158 ASN A N 1
ATOM 912 C CA . ASN A 1 122 ? 34.142 42.916 34.680 1.00 55.56 158 ASN A CA 1
ATOM 913 C C . ASN A 1 122 ? 34.178 42.780 33.154 1.00 54.67 158 ASN A C 1
ATOM 914 O O . ASN A 1 122 ? 33.450 41.954 32.602 1.00 54.04 158 ASN A O 1
ATOM 919 N N . SER A 1 123 ? 35.012 43.551 32.450 1.00 54.78 159 SER A N 1
ATOM 920 C CA . SER A 1 123 ? 34.961 43.477 30.994 1.00 54.12 159 SER A CA 1
ATOM 921 C C . SER A 1 123 ? 36.296 43.086 30.324 1.00 54.19 159 SER A C 1
ATOM 922 O O . SER A 1 123 ? 36.591 43.431 29.134 1.00 54.22 159 SER A O 1
ATOM 925 N N . ASP A 1 124 ? 37.100 42.348 31.095 1.00 54.53 160 ASP A N 1
ATOM 926 C CA . ASP A 1 124 ? 38.366 41.832 30.660 1.00 54.69 160 ASP A CA 1
ATOM 927 C C . ASP A 1 124 ? 38.236 40.800 29.554 1.00 53.93 160 ASP A C 1
ATOM 928 O O . ASP A 1 124 ? 37.294 39.984 29.539 1.00 53.40 160 ASP A O 1
ATOM 933 N N . VAL A 1 125 ? 39.218 40.749 28.679 1.00 54.03 161 VAL A N 1
ATOM 934 C CA . VAL A 1 125 ? 39.184 39.744 27.633 1.00 53.46 161 VAL A CA 1
ATOM 935 C C . VAL A 1 125 ? 40.106 38.625 28.035 1.00 53.63 161 VAL A C 1
ATOM 936 O O . VAL A 1 125 ? 41.089 38.875 28.667 1.00 54.28 161 VAL A O 1
ATOM 940 N N . ARG A 1 126 ? 39.724 37.395 27.765 1.00 53.17 162 ARG A N 1
ATOM 941 C CA . ARG A 1 126 ? 40.650 36.297 27.742 1.00 53.32 162 ARG A CA 1
ATOM 942 C C . ARG A 1 126 ? 41.012 36.055 26.286 1.00 53.08 162 ARG A C 1
ATOM 943 O O . ARG A 1 126 ? 40.218 36.379 25.321 1.00 52.71 162 ARG A O 1
ATOM 951 N N . VAL A 1 127 ? 42.184 35.460 26.128 1.00 53.40 163 VAL A N 1
ATOM 952 C CA . VAL A 1 127 ? 42.763 35.134 24.831 1.00 53.38 163 VAL A CA 1
ATOM 953 C C . VAL A 1 127 ? 43.140 33.656 24.769 1.00 53.33 163 VAL A C 1
ATOM 954 O O . VAL A 1 127 ? 43.455 32.992 25.796 1.00 53.57 163 VAL A O 1
ATOM 958 N N . VAL A 1 128 ? 43.185 33.188 23.535 1.00 53.19 164 VAL A N 1
ATOM 959 C CA . VAL A 1 128 ? 43.652 31.871 23.163 1.00 53.26 164 VAL A CA 1
ATOM 960 C C . VAL A 1 128 ? 44.639 32.029 22.022 1.00 53.62 164 VAL A C 1
ATOM 961 O O . VAL A 1 128 ? 44.387 32.796 21.028 1.00 53.65 164 VAL A O 1
ATOM 965 N N . THR A 1 129 ? 45.737 31.288 22.136 1.00 54.00 165 THR A N 1
ATOM 966 C CA . THR A 1 129 ? 46.820 31.256 21.127 1.00 54.50 165 THR A CA 1
ATOM 967 C C . THR A 1 129 ? 46.425 30.308 20.001 1.00 54.35 165 THR A C 1
ATOM 968 O O . THR A 1 129 ? 46.086 29.147 20.259 1.00 54.17 165 THR A O 1
ATOM 972 N N . VAL A 1 130 ? 46.476 30.781 18.762 1.00 54.61 166 VAL A N 1
ATOM 973 C CA . VAL A 1 130 ? 45.892 30.024 17.724 1.00 54.57 166 VAL A CA 1
ATOM 974 C C . VAL A 1 130 ? 46.883 29.788 16.586 1.00 55.27 166 VAL A C 1
ATOM 975 O O . VAL A 1 130 ? 46.533 29.108 15.616 1.00 55.44 166 VAL A O 1
ATOM 979 N N . ALA A 1 131 ? 48.075 30.404 16.674 1.00 55.83 167 ALA A N 1
ATOM 980 C CA . ALA A 1 131 ? 49.233 30.117 15.829 1.00 56.64 167 ALA A CA 1
ATOM 981 C C . ALA A 1 131 ? 50.402 30.831 16.484 1.00 57.18 167 ALA A C 1
ATOM 982 O O . ALA A 1 131 ? 50.183 31.724 17.313 1.00 57.01 167 ALA A O 1
ATOM 984 N N . LYS A 1 132 ? 51.637 30.459 16.121 1.00 57.95 168 LYS A N 1
ATOM 985 C CA . LYS A 1 132 ? 52.804 31.017 16.742 1.00 58.64 168 LYS A CA 1
ATOM 986 C C . LYS A 1 132 ? 52.696 32.514 16.815 1.00 59.04 168 LYS A C 1
ATOM 987 O O . LYS A 1 132 ? 52.680 33.176 15.789 1.00 59.66 168 LYS A O 1
ATOM 993 N N . GLY A 1 133 ? 52.673 33.042 18.029 1.00 58.87 169 GLY A N 1
ATOM 994 C CA . GLY A 1 133 ? 52.577 34.487 18.245 1.00 59.35 169 GLY A CA 1
ATOM 995 C C . GLY A 1 133 ? 51.267 35.208 17.837 1.00 58.81 169 GLY A C 1
ATOM 996 O O . GLY A 1 133 ? 51.274 36.430 17.627 1.00 59.48 169 GLY A O 1
ATOM 997 N N . VAL A 1 134 ? 50.152 34.464 17.765 1.00 57.74 170 VAL A N 1
ATOM 998 C CA . VAL A 1 134 ? 48.898 35.031 17.400 1.00 57.27 170 VAL A CA 1
ATOM 999 C C . VAL A 1 134 ? 47.821 34.641 18.415 1.00 56.19 170 VAL A C 1
ATOM 1000 O O . VAL A 1 134 ? 47.563 33.452 18.609 1.00 55.64 170 VAL A O 1
ATOM 1004 N N . THR A 1 135 ? 47.149 35.621 19.019 1.00 55.99 171 THR A N 1
ATOM 1005 C CA . THR A 1 135 ? 46.076 35.288 19.932 1.00 55.10 171 THR A CA 1
ATOM 1006 C C . THR A 1 135 ? 44.744 35.785 19.438 1.00 54.69 171 THR A C 1
ATOM 1007 O O . THR A 1 135 ? 44.639 36.803 18.737 1.00 55.15 171 THR A O 1
ATOM 1019 N N . ASP A 1 137 ? 40.785 36.771 20.769 1.00 53.07 173 ASP A N 1
ATOM 1020 C CA . ASP A 1 137 ? 39.969 37.012 21.973 1.00 52.70 173 ASP A CA 1
ATOM 1021 C C . ASP A 1 137 ? 38.827 36.033 21.979 1.00 52.20 173 ASP A C 1
ATOM 1022 O O . ASP A 1 137 ? 38.231 35.782 20.958 1.00 52.15 173 ASP A O 1
ATOM 1027 N N . SER A 1 138 ? 38.507 35.468 23.128 1.00 52.01 174 SER A N 1
ATOM 1028 C CA . SER A 1 138 ? 37.619 34.312 23.214 1.00 51.79 174 SER A CA 1
ATOM 1029 C C . SER A 1 138 ? 36.418 34.547 24.079 1.00 51.64 174 SER A C 1
ATOM 1030 O O . SER A 1 138 ? 35.504 33.681 24.131 1.00 52.62 174 SER A O 1
ATOM 1033 N N . ASN A 1 139 ? 36.321 35.705 24.726 1.00 51.67 175 ASN A N 1
ATOM 1034 C CA . ASN A 1 139 ? 35.085 35.966 25.473 1.00 51.59 175 ASN A CA 1
ATOM 1035 C C . ASN A 1 139 ? 34.228 37.174 25.065 1.00 51.48 175 ASN A C 1
ATOM 1036 O O . ASN A 1 139 ? 34.720 38.060 24.367 1.00 52.50 175 ASN A O 1
ATOM 1049 N N . THR A 1 141 ? 31.509 39.995 27.166 1.00 51.70 177 THR A N 1
ATOM 1050 C CA . THR A 1 141 ? 31.122 40.323 28.521 1.00 51.99 177 THR A CA 1
ATOM 1051 C C . THR A 1 141 ? 29.740 40.937 28.691 1.00 52.02 177 THR A C 1
ATOM 1052 O O . THR A 1 141 ? 29.344 41.815 27.931 1.00 51.93 177 THR A O 1
ATOM 1056 N N . ALA A 1 142 ? 29.058 40.496 29.739 1.00 52.28 178 ALA A N 1
ATOM 1057 C CA . ALA A 1 142 ? 27.780 41.122 30.127 1.00 52.46 178 ALA A CA 1
ATOM 1058 C C . ALA A 1 142 ? 28.048 42.603 30.365 1.00 52.62 178 ALA A C 1
ATOM 1059 O O . ALA A 1 142 ? 27.289 43.457 29.980 1.00 52.60 178 ALA A O 1
ATOM 1061 N N . GLN A 1 143 ? 29.165 42.930 30.979 1.00 52.91 179 GLN A N 1
ATOM 1062 C CA . GLN A 1 143 ? 29.364 44.323 31.279 1.00 53.29 179 GLN A CA 1
ATOM 1063 C C . GLN A 1 143 ? 29.487 45.231 30.080 1.00 53.13 179 GLN A C 1
ATOM 1064 O O . GLN A 1 143 ? 29.030 46.348 30.136 1.00 53.42 179 GLN A O 1
ATOM 1070 N N . GLU A 1 144 ? 30.097 44.776 29.000 1.00 52.81 180 GLU A N 1
ATOM 1071 C CA . GLU A 1 144 ? 30.120 45.574 27.789 1.00 52.83 180 GLU A CA 1
ATOM 1072 C C . GLU A 1 144 ? 28.771 45.535 27.061 1.00 52.56 180 GLU A C 1
ATOM 1073 O O . GLU A 1 144 ? 28.309 46.573 26.558 1.00 52.82 180 GLU A O 1
ATOM 1079 N N . ILE A 1 145 ? 28.122 44.368 27.048 1.00 52.20 181 ILE A N 1
ATOM 1080 C CA . ILE A 1 145 ? 26.843 44.183 26.323 1.00 52.09 181 ILE A CA 1
ATOM 1081 C C . ILE A 1 145 ? 25.631 44.911 26.902 1.00 53.12 181 ILE A C 1
ATOM 1082 O O . ILE A 1 145 ? 24.772 45.457 26.148 1.00 53.40 181 ILE A O 1
ATOM 1087 N N . LEU A 1 146 ? 25.581 44.963 28.242 1.00 54.98 182 LEU A N 1
ATOM 1088 C CA . LEU A 1 146 ? 24.502 45.597 28.981 1.00 56.66 182 LEU A CA 1
ATOM 1089 C C . LEU A 1 146 ? 24.689 47.120 29.123 1.00 59.13 182 LEU A C 1
ATOM 1090 O O . LEU A 1 146 ? 23.733 47.849 29.459 1.00 61.08 182 LEU A O 1
ATOM 1095 N N . ASP A 1 147 ? 25.883 47.608 28.834 1.00 60.60 183 ASP A N 1
ATOM 1096 C CA . ASP A 1 147 ? 26.125 49.043 28.913 1.00 64.27 183 ASP A CA 1
ATOM 1097 C C . ASP A 1 147 ? 25.436 49.780 27.759 1.00 65.17 183 ASP A C 1
ATOM 1098 O O . ASP A 1 147 ? 25.850 49.714 26.597 1.00 65.23 183 ASP A O 1
ATOM 1103 N N . ILE A 1 148 ? 24.374 50.486 28.107 1.00 67.32 184 ILE A N 1
ATOM 1104 C CA . ILE A 1 148 ? 23.690 51.373 27.172 1.00 69.10 184 ILE A CA 1
ATOM 1105 C C . ILE A 1 148 ? 23.895 52.827 27.584 1.00 71.65 184 ILE A C 1
ATOM 1106 O O . ILE A 1 148 ? 23.143 53.709 27.175 1.00 72.09 184 ILE A O 1
ATOM 1111 N N . GLY A 1 149 ? 24.939 53.063 28.374 1.00 73.69 185 GLY A N 1
ATOM 1112 C CA . GLY A 1 149 ? 25.193 54.368 28.971 1.00 77.63 185 GLY A CA 1
ATOM 1113 C C . GLY A 1 149 ? 24.521 54.391 30.328 1.00 80.42 185 GLY A C 1
ATOM 1114 O O . GLY A 1 149 ? 23.974 53.365 30.759 1.00 80.07 185 GLY A O 1
ATOM 1115 N N . GLY A 1 150 ? 24.561 55.546 31.004 1.00 83.23 186 GLY A N 1
ATOM 1116 C CA . GLY A 1 150 ? 23.900 55.716 32.296 1.00 85.19 186 GLY A CA 1
ATOM 1117 C C . GLY A 1 150 ? 24.568 54.844 33.346 1.00 86.16 186 GLY A C 1
ATOM 1118 O O . GLY A 1 150 ? 24.719 55.237 34.504 1.00 86.92 186 GLY A O 1
ATOM 1119 N N . GLY A 1 151 ? 25.019 53.669 32.886 1.00 85.94 187 GLY A N 1
ATOM 1120 C CA . GLY A 1 151 ? 25.283 52.492 33.712 1.00 85.42 187 GLY A CA 1
ATOM 1121 C C . GLY A 1 151 ? 24.005 51.676 33.842 1.00 84.55 187 GLY A C 1
ATOM 1122 O O . GLY A 1 151 ? 24.061 50.540 34.340 1.00 84.23 187 GLY A O 1
ATOM 1123 N N . LYS A 1 152 ? 22.897 52.259 33.339 1.00 83.43 188 LYS A N 1
ATOM 1124 C CA . LYS A 1 152 ? 21.503 51.957 33.708 1.00 83.15 188 LYS A CA 1
ATOM 1125 C C . LYS A 1 152 ? 20.795 50.962 32.760 1.00 80.47 188 LYS A C 1
ATOM 1126 O O . LYS A 1 152 ? 19.972 51.362 31.918 1.00 81.20 188 LYS A O 1
ATOM 1132 N N . ASN A 1 153 ? 21.074 49.673 32.949 1.00 76.30 189 ASN A N 1
ATOM 1133 C CA . ASN A 1 153 ? 20.706 48.626 32.010 1.00 70.54 189 ASN A CA 1
ATOM 1134 C C . ASN A 1 153 ? 19.215 48.411 31.786 1.00 68.31 189 ASN A C 1
ATOM 1135 O O . ASN A 1 153 ? 18.387 49.067 32.374 1.00 68.74 189 ASN A O 1
ATOM 1140 N N . VAL A 1 154 ? 18.906 47.467 30.912 1.00 64.58 190 VAL A N 1
ATOM 1141 C CA . VAL A 1 154 ? 17.568 47.201 30.481 1.00 61.96 190 VAL A CA 1
ATOM 1142 C C . VAL A 1 154 ? 16.763 46.502 31.539 1.00 62.33 190 VAL A C 1
ATOM 1143 O O . VAL A 1 154 ? 15.535 46.625 31.564 1.00 62.21 190 VAL A O 1
ATOM 1147 N N . LEU A 1 155 ? 17.421 45.749 32.403 1.00 61.12 191 LEU A N 1
ATOM 1148 C CA . LEU A 1 155 ? 16.654 45.006 33.395 1.00 61.95 191 LEU A CA 1
ATOM 1149 C C . LEU A 1 155 ? 16.111 45.923 34.477 1.00 62.21 191 LEU A C 1
ATOM 1150 O O . LEU A 1 155 ? 15.038 45.705 35.011 1.00 63.89 191 LEU A O 1
ATOM 1155 N N . ASN A 1 156 ? 16.847 46.980 34.778 1.00 61.55 192 ASN A N 1
ATOM 1156 C CA . ASN A 1 156 ? 16.311 47.990 35.662 1.00 61.78 192 ASN A CA 1
ATOM 1157 C C . ASN A 1 156 ? 15.195 48.786 34.994 1.00 61.70 192 ASN A C 1
ATOM 1158 O O . ASN A 1 156 ? 14.220 49.119 35.640 1.00 62.24 192 ASN A O 1
ATOM 1163 N N . GLN A 1 157 ? 15.315 49.038 33.687 1.00 59.99 193 GLN A N 1
ATOM 1164 C CA . GLN A 1 157 ? 14.377 49.874 33.035 1.00 60.17 193 GLN A CA 1
ATOM 1165 C C . GLN A 1 157 ? 13.076 49.095 32.898 1.00 61.21 193 GLN A C 1
ATOM 1166 O O . GLN A 1 157 ? 11.992 49.675 32.969 1.00 61.17 193 GLN A O 1
ATOM 1172 N N . ILE A 1 158 ? 13.185 47.777 32.730 1.00 61.20 194 ILE A N 1
ATOM 1173 C CA . ILE A 1 158 ? 11.997 46.957 32.540 1.00 62.69 194 ILE A CA 1
ATOM 1174 C C . ILE A 1 158 ? 11.203 46.951 33.873 1.00 64.80 194 ILE A C 1
ATOM 1175 O O . ILE A 1 158 ? 9.955 46.922 33.854 1.00 64.10 194 ILE A O 1
ATOM 1180 N N . ASP A 1 159 ? 11.944 47.015 34.996 1.00 64.54 195 ASP A N 1
ATOM 1181 C CA . ASP A 1 159 ? 11.317 47.062 36.338 1.00 66.60 195 ASP A CA 1
ATOM 1182 C C . ASP A 1 159 ? 10.627 48.394 36.606 1.00 66.23 195 ASP A C 1
ATOM 1183 O O . ASP A 1 159 ? 9.547 48.415 37.183 1.00 67.19 195 ASP A O 1
ATOM 1188 N N . ALA A 1 160 ? 11.243 49.498 36.170 1.00 64.97 196 ALA A N 1
ATOM 1189 C CA . ALA A 1 160 ? 10.560 50.807 36.166 1.00 65.06 196 ALA A CA 1
ATOM 1190 C C . ALA A 1 160 ? 9.235 50.807 35.316 1.00 65.37 196 ALA A C 1
ATOM 1191 O O . ALA A 1 160 ? 8.266 51.530 35.609 1.00 65.13 196 ALA A O 1
ATOM 1193 N N . LEU A 1 161 ? 9.224 49.998 34.263 1.00 64.60 197 LEU A N 1
ATOM 1194 C CA . LEU A 1 161 ? 8.056 49.901 33.438 1.00 65.90 197 LEU A CA 1
ATOM 1195 C C . LEU A 1 161 ? 6.990 49.066 34.150 1.00 67.66 197 LEU A C 1
ATOM 1196 O O . LEU A 1 161 ? 5.857 49.461 34.187 1.00 69.67 197 LEU A O 1
ATOM 1201 N N . ILE A 1 162 ? 7.375 47.938 34.737 1.00 68.30 198 ILE A N 1
ATOM 1202 C CA . ILE A 1 162 ? 6.501 47.088 35.548 1.00 69.81 198 ILE A CA 1
ATOM 1203 C C . ILE A 1 162 ? 5.803 47.856 36.693 1.00 72.45 198 ILE A C 1
ATOM 1204 O O . ILE A 1 162 ? 4.641 47.637 36.984 1.00 74.25 198 ILE A O 1
ATOM 1209 N N . ALA A 1 163 ? 6.536 48.753 37.332 1.00 72.86 199 ALA A N 1
ATOM 1210 C CA . ALA A 1 163 ? 5.995 49.644 38.335 1.00 74.51 199 ALA A CA 1
ATOM 1211 C C . ALA A 1 163 ? 4.962 50.556 37.679 1.00 75.45 199 ALA A C 1
ATOM 1212 O O . ALA A 1 163 ? 3.834 50.677 38.137 1.00 78.37 199 ALA A O 1
ATOM 1214 N N . GLU A 1 164 ? 5.327 51.165 36.568 1.00 74.62 200 GLU A N 1
ATOM 1215 C CA . GLU A 1 164 ? 4.409 52.023 35.833 1.00 75.39 200 GLU A CA 1
ATOM 1216 C C . GLU A 1 164 ? 3.164 51.253 35.314 1.00 76.66 200 GLU A C 1
ATOM 1217 O O . GLU A 1 164 ? 2.045 51.806 35.294 1.00 77.63 200 GLU A O 1
ATOM 1223 N N . PHE A 1 165 ? 3.352 49.984 34.918 1.00 76.46 201 PHE A N 1
ATOM 1224 C CA . PHE A 1 165 ? 2.219 49.103 34.581 1.00 78.18 201 PHE A CA 1
ATOM 1225 C C . PHE A 1 165 ? 1.297 48.803 35.767 1.00 80.20 201 PHE A C 1
ATOM 1226 O O . PHE A 1 165 ? 0.120 48.636 35.570 1.00 81.49 201 PHE A O 1
ATOM 1234 N N . GLU A 1 166 ? 1.832 48.713 36.982 1.00 80.71 202 GLU A N 1
ATOM 1235 C CA . GLU A 1 166 ? 1.017 48.390 38.133 1.00 83.07 202 GLU A CA 1
ATOM 1236 C C . GLU A 1 166 ? 0.210 49.609 38.626 1.00 84.23 202 GLU A C 1
ATOM 1237 O O . GLU A 1 166 ? -0.982 49.514 38.906 1.00 86.03 202 GLU A O 1
ATOM 1243 N N . LYS A 1 167 ? 0.877 50.749 38.743 1.00 83.26 203 LYS A N 1
ATOM 1244 C CA . LYS A 1 167 ? 0.209 51.964 39.129 1.00 83.98 203 LYS A CA 1
ATOM 1245 C C . LYS A 1 167 ? 0.595 53.073 38.187 1.00 81.42 203 LYS A C 1
ATOM 1246 O O . LYS A 1 167 ? 1.529 53.810 38.463 1.00 80.13 203 LYS A O 1
ATOM 1252 N N . PRO A 1 168 ? -0.137 53.213 37.077 1.00 81.10 204 PRO A N 1
ATOM 1253 C CA . PRO A 1 168 ? 0.187 54.296 36.153 1.00 80.24 204 PRO A CA 1
ATOM 1254 C C . PRO A 1 168 ? 0.316 55.658 36.836 1.00 80.78 204 PRO A C 1
ATOM 1255 O O . PRO A 1 168 ? -0.387 55.936 37.809 1.00 83.15 204 PRO A O 1
ATOM 1259 N N . SER A 1 169 ? 1.224 56.478 36.328 1.00 79.11 205 SER A N 1
ATOM 1260 C CA . SER A 1 169 ? 1.370 57.854 36.733 1.00 79.60 205 SER A CA 1
ATOM 1261 C C . SER A 1 169 ? 1.377 58.749 35.469 1.00 79.92 205 SER A C 1
ATOM 1262 O O . SER A 1 169 ? 1.201 58.262 34.337 1.00 77.78 205 SER A O 1
ATOM 1265 N N . PRO A 1 170 ? 1.544 60.073 35.649 1.00 81.60 206 PRO A N 1
ATOM 1266 C CA . PRO A 1 170 ? 1.563 60.948 34.454 1.00 81.92 206 PRO A CA 1
ATOM 1267 C C . PRO A 1 170 ? 2.719 60.620 33.498 1.00 81.09 206 PRO A C 1
ATOM 1268 O O . PRO A 1 170 ? 2.758 61.108 32.348 1.00 80.75 206 PRO A O 1
ATOM 1272 N N . ASN A 1 171 ? 3.645 59.795 33.999 1.00 80.54 207 ASN A N 1
ATOM 1273 C CA . ASN A 1 171 ? 4.880 59.393 33.318 1.00 78.41 207 ASN A CA 1
ATOM 1274 C C . ASN A 1 171 ? 4.850 58.065 32.591 1.00 76.99 207 ASN A C 1
ATOM 1275 O O . ASN A 1 171 ? 5.900 57.576 32.106 1.00 76.04 207 ASN A O 1
ATOM 1280 N N . PHE A 1 172 ? 3.652 57.488 32.506 1.00 76.49 208 PHE A N 1
ATOM 1281 C CA . PHE A 1 172 ? 3.450 56.203 31.871 1.00 75.08 208 PHE A CA 1
ATOM 1282 C C . PHE A 1 172 ? 4.040 56.174 30.469 1.00 74.30 208 PHE A C 1
ATOM 1283 O O . PHE A 1 172 ? 4.866 55.319 30.170 1.00 73.17 208 PHE A O 1
ATOM 1291 N N . GLN A 1 173 ? 3.632 57.105 29.613 1.00 75.21 209 GLN A N 1
ATOM 1292 C CA . GLN A 1 173 ? 4.101 57.054 28.237 1.00 74.92 209 GLN A CA 1
ATOM 1293 C C . GLN A 1 173 ? 5.627 57.273 28.114 1.00 73.32 209 GLN A C 1
ATOM 1294 O O . GLN A 1 173 ? 6.243 56.809 27.170 1.00 72.25 209 GLN A O 1
ATOM 1300 N N . ALA A 1 174 ? 6.213 57.965 29.091 1.00 72.79 210 ALA A N 1
ATOM 1301 C CA . ALA A 1 174 ? 7.619 58.257 29.078 1.00 71.66 210 ALA A CA 1
ATOM 1302 C C . ALA A 1 174 ? 8.473 57.017 29.479 1.00 70.93 210 ALA A C 1
ATOM 1303 O O . ALA A 1 174 ? 9.555 56.783 28.891 1.00 70.21 210 ALA A O 1
ATOM 1305 N N . GLU A 1 175 ? 8.007 56.238 30.466 1.00 70.52 211 GLU A N 1
ATOM 1306 C CA . GLU A 1 175 ? 8.680 54.982 30.832 1.00 68.87 211 GLU A CA 1
ATOM 1307 C C . GLU A 1 175 ? 8.578 53.994 29.700 1.00 68.45 211 GLU A C 1
ATOM 1308 O O . GLU A 1 175 ? 9.582 53.328 29.362 1.00 66.81 211 GLU A O 1
ATOM 1314 N N . VAL A 1 176 ? 7.370 53.889 29.122 1.00 68.77 212 VAL A N 1
ATOM 1315 C CA . VAL A 1 176 ? 7.187 53.093 27.902 1.00 67.89 212 VAL A CA 1
ATOM 1316 C C . VAL A 1 176 ? 8.291 53.414 26.868 1.00 67.53 212 VAL A C 1
ATOM 1317 O O . VAL A 1 176 ? 8.989 52.507 26.415 1.00 66.90 212 VAL A O 1
ATOM 1321 N N . ASP A 1 177 ? 8.443 54.693 26.515 1.00 68.58 213 ASP A N 1
ATOM 1322 C CA . ASP A 1 177 ? 9.452 55.134 25.549 1.00 68.79 213 ASP A CA 1
ATOM 1323 C C . ASP A 1 177 ? 10.892 54.908 26.077 1.00 66.94 213 ASP A C 1
ATOM 1324 O O . ASP A 1 177 ? 11.770 54.568 25.314 1.00 67.03 213 ASP A O 1
ATOM 1329 N N . ALA A 1 178 ? 11.136 55.043 27.369 1.00 65.52 214 ALA A N 1
ATOM 1330 C CA . ALA A 1 178 ? 12.485 54.709 27.861 1.00 64.32 214 ALA A CA 1
ATOM 1331 C C . ALA A 1 178 ? 12.734 53.213 27.744 1.00 62.93 214 ALA A C 1
ATOM 1332 O O . ALA A 1 178 ? 13.829 52.781 27.362 1.00 61.36 214 ALA A O 1
ATOM 1334 N N . SER A 1 179 ? 11.671 52.444 27.982 1.00 63.35 215 SER A N 1
ATOM 1335 C CA . SER A 1 179 ? 11.728 50.985 27.906 1.00 63.21 215 SER A CA 1
ATOM 1336 C C . SER A 1 179 ? 11.970 50.437 26.482 1.00 62.42 215 SER A C 1
ATOM 1337 O O . SER A 1 179 ? 12.735 49.483 26.307 1.00 60.86 215 SER A O 1
ATOM 1340 N N . LEU A 1 180 ? 11.328 51.026 25.468 1.00 63.05 216 LEU A N 1
ATOM 1341 C CA . LEU A 1 180 ? 11.613 50.602 24.081 1.00 62.47 216 LEU A CA 1
ATOM 1342 C C . LEU A 1 180 ? 13.005 51.020 23.644 1.00 61.79 216 LEU A C 1
ATOM 1343 O O . LEU A 1 180 ? 13.727 50.232 23.035 1.00 62.79 216 LEU A O 1
ATOM 1348 N N . ASN A 1 181 ? 13.406 52.238 24.004 1.00 61.43 217 ASN A N 1
ATOM 1349 C CA . ASN A 1 181 ? 14.762 52.720 23.751 1.00 60.33 217 ASN A CA 1
ATOM 1350 C C . ASN A 1 181 ? 15.875 51.881 24.428 1.00 58.60 217 ASN A C 1
ATOM 1351 O O . ASN A 1 181 ? 16.944 51.672 23.833 1.00 58.35 217 ASN A O 1
ATOM 1356 N N . ALA A 1 182 ? 15.623 51.390 25.638 1.00 56.68 218 ALA A N 1
ATOM 1357 C CA . ALA A 1 182 ? 16.590 50.566 26.328 1.00 55.03 218 ALA A CA 1
ATOM 1358 C C . ALA A 1 182 ? 16.641 49.192 25.703 1.00 54.74 218 ALA A C 1
ATOM 1359 O O . ALA A 1 182 ? 17.772 48.596 25.534 1.00 55.23 218 ALA A O 1
ATOM 1361 N N . ILE A 1 183 ? 15.475 48.683 25.317 1.00 55.08 219 ILE A N 1
ATOM 1362 C CA . ILE A 1 183 ? 15.427 47.424 24.576 1.00 55.04 219 ILE A CA 1
ATOM 1363 C C . ILE A 1 183 ? 16.096 47.552 23.223 1.00 55.01 219 ILE A C 1
ATOM 1364 O O . ILE A 1 183 ? 17.003 46.788 22.949 1.00 54.64 219 ILE A O 1
ATOM 1369 N N . ASP A 1 184 ? 15.692 48.520 22.393 1.00 55.51 220 ASP A N 1
ATOM 1370 C CA . ASP A 1 184 ? 16.427 48.749 21.116 1.00 56.00 220 ASP A CA 1
ATOM 1371 C C . ASP A 1 184 ? 17.944 48.825 21.273 1.00 55.17 220 ASP A C 1
ATOM 1372 O O . ASP A 1 184 ? 18.654 48.253 20.449 1.00 55.13 220 ASP A O 1
ATOM 1377 N N . ASP A 1 185 ? 18.436 49.488 22.326 1.00 54.91 221 ASP A N 1
ATOM 1378 C CA . ASP A 1 185 ? 19.898 49.658 22.489 1.00 54.61 221 ASP A CA 1
ATOM 1379 C C . ASP A 1 185 ? 20.577 48.350 22.866 1.00 53.99 221 ASP A C 1
ATOM 1380 O O . ASP A 1 185 ? 21.643 47.979 22.310 1.00 53.84 221 ASP A O 1
ATOM 1385 N N . THR A 1 186 ? 19.951 47.631 23.788 1.00 53.76 222 THR A N 1
ATOM 1386 C CA . THR A 1 186 ? 20.530 46.376 24.197 1.00 53.33 222 THR A CA 1
ATOM 1387 C C . THR A 1 186 ? 20.551 45.438 22.990 1.00 53.37 222 THR A C 1
ATOM 1388 O O . THR A 1 186 ? 21.571 44.795 22.679 1.00 53.09 222 THR A O 1
ATOM 1400 N N . ALA A 1 188 ? 20.749 46.102 19.797 1.00 54.35 224 ALA A N 1
ATOM 1401 C CA . ALA A 1 188 ? 21.905 46.488 18.972 1.00 54.54 224 ALA A CA 1
ATOM 1402 C C . ALA A 1 188 ? 23.255 45.930 19.524 1.00 53.93 224 ALA A C 1
ATOM 1403 O O . ALA A 1 188 ? 24.154 45.440 18.778 1.00 53.99 224 ALA A O 1
ATOM 1405 N N . ASN A 1 189 ? 23.394 45.986 20.833 1.00 53.46 225 ASN A N 1
ATOM 1406 C CA . ASN A 1 189 ? 24.640 45.501 21.426 1.00 53.03 225 ASN A CA 1
ATOM 1407 C C . ASN A 1 189 ? 24.710 43.966 21.302 1.00 52.71 225 ASN A C 1
ATOM 1408 O O . ASN A 1 189 ? 25.750 43.399 20.950 1.00 52.58 225 ASN A O 1
ATOM 1413 N N . VAL A 1 190 ? 23.609 43.289 21.617 1.00 52.71 226 VAL A N 1
ATOM 1414 C CA . VAL A 1 190 ? 23.570 41.822 21.554 1.00 52.62 226 VAL A CA 1
ATOM 1415 C C . VAL A 1 190 ? 23.856 41.353 20.151 1.00 52.90 226 VAL A C 1
ATOM 1416 O O . VAL A 1 190 ? 24.654 40.437 19.952 1.00 52.76 226 VAL A O 1
ATOM 1420 N N . LEU A 1 191 ? 23.285 42.045 19.171 1.00 53.41 227 LEU A N 1
ATOM 1421 C CA . LEU A 1 191 ? 23.437 41.678 17.771 1.00 53.93 227 LEU A CA 1
ATOM 1422 C C . LEU A 1 191 ? 24.816 42.029 17.281 1.00 53.90 227 LEU A C 1
ATOM 1423 O O . LEU A 1 191 ? 25.374 41.320 16.452 1.00 54.13 227 LEU A O 1
ATOM 1428 N N . GLY A 1 192 ? 25.369 43.127 17.783 1.00 53.75 228 GLY A N 1
ATOM 1429 C CA . GLY A 1 192 ? 26.733 43.528 17.408 1.00 53.88 228 GLY A CA 1
ATOM 1430 C C . GLY A 1 192 ? 27.752 42.507 17.902 1.00 53.34 228 GLY A C 1
ATOM 1431 O O . GLY A 1 192 ? 28.704 42.155 17.191 1.00 53.56 228 GLY A O 1
ATOM 1432 N N . ALA A 1 193 ? 27.555 42.021 19.113 1.00 52.77 229 ALA A N 1
ATOM 1433 C CA . ALA A 1 193 ? 28.342 40.918 19.689 1.00 52.34 229 ALA A CA 1
ATOM 1434 C C . ALA A 1 193 ? 28.382 39.661 18.864 1.00 52.48 229 ALA A C 1
ATOM 1435 O O . ALA A 1 193 ? 29.426 39.045 18.739 1.00 52.38 229 ALA A O 1
ATOM 1445 N N . THR A 1 195 ? 27.524 39.370 15.662 1.00 54.01 231 THR A N 1
ATOM 1446 C CA . THR A 1 195 ? 28.240 39.697 14.433 1.00 54.67 231 THR A CA 1
ATOM 1447 C C . THR A 1 195 ? 29.740 39.626 14.715 1.00 54.36 231 THR A C 1
ATOM 1448 O O . THR A 1 195 ? 30.508 39.103 13.912 1.00 55.25 231 THR A O 1
ATOM 1452 N N . GLU A 1 196 ? 30.170 40.106 15.886 1.00 53.76 232 GLU A N 1
ATOM 1453 C CA . GLU A 1 196 ? 31.574 40.073 16.194 1.00 53.60 232 GLU A CA 1
ATOM 1454 C C . GLU A 1 196 ? 32.007 38.629 16.375 1.00 53.26 232 GLU A C 1
ATOM 1455 O O . GLU A 1 196 ? 33.010 38.228 15.845 1.00 53.65 232 GLU A O 1
ATOM 1461 N N . ILE A 1 197 ? 31.233 37.810 17.054 1.00 52.86 233 ILE A N 1
ATOM 1462 C CA . ILE A 1 197 ? 31.587 36.403 17.100 1.00 52.75 233 ILE A CA 1
ATOM 1463 C C . ILE A 1 197 ? 31.677 35.717 15.730 1.00 53.37 233 ILE A C 1
ATOM 1464 O O . ILE A 1 197 ? 32.578 34.903 15.482 1.00 53.44 233 ILE A O 1
ATOM 1469 N N . GLY A 1 198 ? 30.757 36.015 14.830 1.00 53.92 234 GLY A N 1
ATOM 1470 C CA . GLY A 1 198 ? 30.866 35.443 13.471 1.00 54.72 234 GLY A CA 1
ATOM 1471 C C . GLY A 1 198 ? 32.145 35.832 12.755 1.00 55.08 234 GLY A C 1
ATOM 1472 O O . GLY A 1 198 ? 32.692 35.031 12.086 1.00 55.48 234 GLY A O 1
ATOM 1473 N N . GLY A 1 199 ? 32.620 37.068 12.883 1.00 55.09 235 GLY A N 1
ATOM 1474 C CA . GLY A 1 199 ? 33.912 37.498 12.376 1.00 55.54 235 GLY A CA 1
ATOM 1475 C C . GLY A 1 199 ? 35.056 36.729 13.039 1.00 55.02 235 GLY A C 1
ATOM 1476 O O . GLY A 1 199 ? 36.036 36.362 12.370 1.00 55.51 235 GLY A O 1
ATOM 1477 N N . ARG A 1 200 ? 34.970 36.475 14.347 1.00 54.17 236 ARG A N 1
ATOM 1478 C CA . ARG A 1 200 ? 35.963 35.591 14.982 1.00 53.79 236 ARG A CA 1
ATOM 1479 C C . ARG A 1 200 ? 36.028 34.204 14.343 1.00 54.03 236 ARG A C 1
ATOM 1480 O O . ARG A 1 200 ? 37.076 33.782 13.864 1.00 54.36 236 ARG A O 1
ATOM 1488 N N . HIS A 1 201 ? 34.883 33.532 14.263 1.00 54.03 237 HIS A N 1
ATOM 1489 C CA . HIS A 1 201 ? 34.789 32.271 13.468 1.00 54.54 237 HIS A CA 1
ATOM 1490 C C . HIS A 1 201 ? 35.495 32.267 12.118 1.00 55.37 237 HIS A C 1
ATOM 1491 O O . HIS A 1 201 ? 36.178 31.303 11.806 1.00 55.62 237 HIS A O 1
ATOM 1498 N N . ASN A 1 202 ? 35.259 33.304 11.310 1.00 55.92 238 ASN A N 1
ATOM 1499 C CA . ASN A 1 202 ? 35.925 33.425 10.024 1.00 58.35 238 ASN A CA 1
ATOM 1500 C C . ASN A 1 202 ? 37.449 33.566 10.086 1.00 57.61 238 ASN A C 1
ATOM 1501 O O . ASN A 1 202 ? 38.181 32.970 9.304 1.00 59.51 238 ASN A O 1
ATOM 1506 N N . ASN A 1 203 ? 37.927 34.353 11.026 1.00 56.39 239 ASN A N 1
ATOM 1507 C CA . ASN A 1 203 ? 39.320 34.565 11.117 1.00 56.58 239 ASN A CA 1
ATOM 1508 C C . ASN A 1 203 ? 40.012 33.276 11.612 1.00 56.16 239 ASN A C 1
ATOM 1509 O O . ASN A 1 203 ? 41.077 32.864 11.055 1.00 56.87 239 ASN A O 1
ATOM 1514 N N . LEU A 1 204 ? 39.374 32.577 12.558 1.00 55.34 240 LEU A N 1
ATOM 1515 C CA . LEU A 1 204 ? 39.853 31.268 12.959 1.00 55.11 240 LEU A CA 1
ATOM 1516 C C . LEU A 1 204 ? 39.981 30.360 11.726 1.00 57.06 240 LEU A C 1
ATOM 1517 O O . LEU A 1 204 ? 41.041 29.736 11.450 1.00 57.92 240 LEU A O 1
ATOM 1522 N N . ASP A 1 205 ? 38.918 30.307 10.964 1.00 57.65 241 ASP A N 1
ATOM 1523 C CA . ASP A 1 205 ? 38.909 29.466 9.767 1.00 60.39 241 ASP A CA 1
ATOM 1524 C C . ASP A 1 205 ? 40.040 29.754 8.778 1.00 61.01 241 ASP A C 1
ATOM 1525 O O . ASP A 1 205 ? 40.600 28.830 8.207 1.00 61.34 241 ASP A O 1
ATOM 1530 N N . LEU A 1 206 ? 40.375 31.028 8.591 1.00 61.43 242 LEU A N 1
ATOM 1531 C CA . LEU A 1 206 ? 41.603 31.378 7.873 1.00 63.02 242 LEU A CA 1
ATOM 1532 C C . LEU A 1 206 ? 42.845 30.776 8.531 1.00 62.36 242 LEU A C 1
ATOM 1533 O O . LEU A 1 206 ? 43.623 30.162 7.845 1.00 64.66 242 LEU A O 1
ATOM 1546 N N . ASP A 1 208 ? 43.138 28.211 10.583 1.00 59.41 244 ASP A N 1
ATOM 1547 C CA . ASP A 1 208 ? 43.020 26.765 10.495 1.00 60.43 244 ASP A CA 1
ATOM 1548 C C . ASP A 1 208 ? 43.357 26.238 9.062 1.00 61.82 244 ASP A C 1
ATOM 1549 O O . ASP A 1 208 ? 44.061 25.241 8.883 1.00 62.84 244 ASP A O 1
ATOM 1554 N N . GLY A 1 209 ? 42.902 26.949 8.047 1.00 62.70 245 GLY A N 1
ATOM 1555 C CA . GLY A 1 209 ? 43.216 26.603 6.653 1.00 64.73 245 GLY A CA 1
ATOM 1556 C C . GLY A 1 209 ? 44.717 26.653 6.344 1.00 65.54 245 GLY A C 1
ATOM 1557 O O . GLY A 1 209 ? 45.255 25.802 5.626 1.00 66.01 245 GLY A O 1
ATOM 1558 N N . ALA A 1 210 ? 45.387 27.657 6.896 1.00 64.98 246 ALA A N 1
ATOM 1559 C CA . ALA A 1 210 ? 46.808 27.806 6.712 1.00 65.72 246 ALA A CA 1
ATOM 1560 C C . ALA A 1 210 ? 47.578 26.688 7.447 1.00 65.54 246 ALA A C 1
ATOM 1561 O O . ALA A 1 210 ? 48.600 26.172 6.931 1.00 67.08 246 ALA A O 1
ATOM 1563 N N . HIS A 1 211 ? 47.081 26.312 8.633 1.00 63.70 247 HIS A N 1
ATOM 1564 C CA . HIS A 1 211 ? 47.629 25.188 9.402 1.00 62.76 247 HIS A CA 1
ATOM 1565 C C . HIS A 1 211 ? 47.450 23.877 8.646 1.00 64.61 247 HIS A C 1
ATOM 1566 O O . HIS A 1 211 ? 48.277 22.992 8.730 1.00 63.76 247 HIS A O 1
ATOM 1573 N N . SER A 1 212 ? 46.333 23.749 7.926 1.00 66.30 248 SER A N 1
ATOM 1574 C CA . SER A 1 212 ? 46.062 22.538 7.150 1.00 68.69 248 SER A CA 1
ATOM 1575 C C . SER A 1 212 ? 47.015 22.372 5.970 1.00 71.28 248 SER A C 1
ATOM 1576 O O . SER A 1 212 ? 47.618 21.304 5.832 1.00 73.42 248 SER A O 1
ATOM 1579 N N . GLU A 1 213 ? 47.175 23.418 5.148 1.00 72.62 249 GLU A N 1
ATOM 1580 C CA . GLU A 1 213 ? 48.223 23.461 4.113 1.00 75.95 249 GLU A CA 1
ATOM 1581 C C . GLU A 1 213 ? 49.574 23.085 4.717 1.00 76.57 249 GLU A C 1
ATOM 1582 O O . GLU A 1 213 ? 50.235 22.149 4.281 1.00 78.61 249 GLU A O 1
ATOM 1588 N N . ASN A 1 214 ? 49.978 23.841 5.726 1.00 75.71 250 ASN A N 1
ATOM 1589 C CA . ASN A 1 214 ? 51.230 23.618 6.410 1.00 76.15 250 ASN A CA 1
ATOM 1590 C C . ASN A 1 214 ? 51.466 22.174 6.761 1.00 75.92 250 ASN A C 1
ATOM 1591 O O . ASN A 1 214 ? 52.540 21.659 6.493 1.00 76.76 250 ASN A O 1
ATOM 1596 N N . LYS A 1 215 ? 50.458 21.537 7.358 1.00 75.01 251 LYS A N 1
ATOM 1597 C CA . LYS A 1 215 ? 50.495 20.102 7.650 1.00 75.39 251 LYS A CA 1
ATOM 1598 C C . LYS A 1 215 ? 50.648 19.230 6.394 1.00 77.18 251 LYS A C 1
ATOM 1599 O O . LYS A 1 215 ? 51.235 18.155 6.458 1.00 77.89 251 LYS A O 1
ATOM 1605 N N . LEU A 1 216 ? 50.117 19.673 5.262 1.00 77.99 252 LEU A N 1
ATOM 1606 C CA . LEU A 1 216 ? 50.409 18.963 4.015 1.00 80.13 252 LEU A CA 1
ATOM 1607 C C . LEU A 1 216 ? 51.884 18.899 3.721 1.00 80.68 252 LEU A C 1
ATOM 1608 O O . LEU A 1 216 ? 52.434 17.808 3.548 1.00 81.44 252 LEU A O 1
ATOM 1613 N N . PHE A 1 217 ? 52.507 20.078 3.645 1.00 80.40 253 PHE A N 1
ATOM 1614 C CA . PHE A 1 217 ? 53.885 20.188 3.199 1.00 81.14 253 PHE A CA 1
ATOM 1615 C C . PHE A 1 217 ? 54.651 19.334 4.124 1.00 80.31 253 PHE A C 1
ATOM 1616 O O . PHE A 1 217 ? 55.426 18.524 3.661 1.00 81.65 253 PHE A O 1
ATOM 1624 N N . VAL A 1 218 ? 54.369 19.465 5.423 1.00 78.31 254 VAL A N 1
ATOM 1625 C CA . VAL A 1 218 ? 55.019 18.656 6.451 1.00 78.19 254 VAL A CA 1
ATOM 1626 C C . VAL A 1 218 ? 54.836 17.154 6.260 1.00 79.46 254 VAL A C 1
ATOM 1627 O O . VAL A 1 218 ? 55.824 16.460 6.235 1.00 80.34 254 VAL A O 1
ATOM 1631 N N . ASP A 1 219 ? 53.613 16.643 6.123 1.00 80.84 255 ASP A N 1
ATOM 1632 C CA . ASP A 1 219 ? 53.427 15.211 5.796 1.00 83.50 255 ASP A CA 1
ATOM 1633 C C . ASP A 1 219 ? 54.177 14.745 4.531 1.00 86.43 255 ASP A C 1
ATOM 1634 O O . ASP A 1 219 ? 54.774 13.664 4.551 1.00 88.12 255 ASP A O 1
ATOM 1639 N N . LYS A 1 220 ? 54.138 15.539 3.453 1.00 87.55 256 LYS A N 1
ATOM 1640 C CA . LYS A 1 220 ? 54.817 15.199 2.206 1.00 90.88 256 LYS A CA 1
ATOM 1641 C C . LYS A 1 220 ? 56.334 15.069 2.368 1.00 92.08 256 LYS A C 1
ATOM 1642 O O . LYS A 1 220 ? 56.900 14.013 2.103 1.00 93.91 256 LYS A O 1
ATOM 1648 N N . VAL A 1 221 ? 56.981 16.153 2.794 1.00 91.66 257 VAL A N 1
ATOM 1649 C CA . VAL A 1 221 ? 58.409 16.167 3.076 1.00 92.27 257 VAL A CA 1
ATOM 1650 C C . VAL A 1 221 ? 58.766 15.058 4.060 1.00 92.61 257 VAL A C 1
ATOM 1651 O O . VAL A 1 221 ? 59.833 14.434 3.935 1.00 93.70 257 VAL A O 1
ATOM 1655 N N . SER A 1 222 ? 57.870 14.787 5.012 1.00 91.32 258 SER A N 1
ATOM 1656 C CA . SER A 1 222 ? 58.102 13.703 5.988 1.00 91.98 258 SER A CA 1
ATOM 1657 C C . SER A 1 222 ? 57.917 12.303 5.383 1.00 93.92 258 SER A C 1
ATOM 1658 O O . SER A 1 222 ? 58.600 11.351 5.772 1.00 94.65 258 SER A O 1
ATOM 1661 N N . GLY A 1 223 ? 56.999 12.193 4.429 1.00 95.12 259 GLY A N 1
ATOM 1662 C CA . GLY A 1 223 ? 56.762 10.938 3.737 1.00 97.34 259 GLY A CA 1
ATOM 1663 C C . GLY A 1 223 ? 57.947 10.507 2.894 1.00 99.62 259 GLY A C 1
ATOM 1664 O O . GLY A 1 223 ? 58.442 9.392 3.051 1.00 100.61 259 GLY A O 1
ATOM 1665 N N . ASP A 1 224 ? 58.395 11.407 2.013 1.00 100.72 260 ASP A N 1
ATOM 1666 C CA . ASP A 1 224 ? 59.471 11.150 1.044 1.00 103.32 260 ASP A CA 1
ATOM 1667 C C . ASP A 1 224 ? 60.787 10.772 1.727 1.00 103.47 260 ASP A C 1
ATOM 1668 O O . ASP A 1 224 ? 61.711 10.284 1.080 1.00 105.31 260 ASP A O 1
ATOM 1673 N N . LEU A 1 225 ? 60.840 10.987 3.037 1.00 101.87 261 LEU A N 1
ATOM 1674 C CA . LEU A 1 225 ? 62.019 10.739 3.850 1.00 101.95 261 LEU A CA 1
ATOM 1675 C C . LEU A 1 225 ? 62.094 9.291 4.350 1.00 102.67 261 LEU A C 1
ATOM 1676 O O . LEU A 1 225 ? 61.168 8.789 4.993 1.00 102.21 261 LEU A O 1
ATOM 1681 N N . ASP B 1 6 ? 15.996 58.454 2.309 1.00 131.94 42 ASP B N 1
ATOM 1682 C CA . ASP B 1 6 ? 15.763 57.170 3.029 1.00 128.31 42 ASP B CA 1
ATOM 1683 C C . ASP B 1 6 ? 16.604 57.211 4.297 1.00 123.44 42 ASP B C 1
ATOM 1684 O O . ASP B 1 6 ? 17.731 56.714 4.313 1.00 122.74 42 ASP B O 1
ATOM 1689 N N . PRO B 1 7 ? 16.064 57.799 5.374 1.00 121.21 43 PRO B N 1
ATOM 1690 C CA . PRO B 1 7 ? 16.837 58.030 6.598 1.00 117.45 43 PRO B CA 1
ATOM 1691 C C . PRO B 1 7 ? 17.609 56.794 7.060 1.00 114.29 43 PRO B C 1
ATOM 1692 O O . PRO B 1 7 ? 18.727 56.918 7.566 1.00 112.73 43 PRO B O 1
ATOM 1704 N N . ALA B 1 9 ? 18.777 54.312 4.957 1.00 112.09 45 ALA B N 1
ATOM 1705 C CA . ALA B 1 9 ? 19.909 54.116 4.059 1.00 112.05 45 ALA B CA 1
ATOM 1706 C C . ALA B 1 9 ? 21.056 55.057 4.431 1.00 109.56 45 ALA B C 1
ATOM 1707 O O . ALA B 1 9 ? 22.216 54.721 4.253 1.00 108.58 45 ALA B O 1
ATOM 1709 N N . SER B 1 10 ? 20.725 56.235 4.943 1.00 107.83 46 SER B N 1
ATOM 1710 C CA . SER B 1 10 ? 21.724 57.206 5.345 1.00 105.84 46 SER B CA 1
ATOM 1711 C C . SER B 1 10 ? 22.577 56.627 6.467 1.00 101.75 46 SER B C 1
ATOM 1712 O O . SER B 1 10 ? 23.812 56.777 6.462 1.00 101.49 46 SER B O 1
ATOM 1715 N N . ILE B 1 11 ? 21.919 55.973 7.425 1.00 98.07 47 ILE B N 1
ATOM 1716 C CA . ILE B 1 11 ? 22.610 55.290 8.523 1.00 94.30 47 ILE B CA 1
ATOM 1717 C C . ILE B 1 11 ? 23.454 54.058 8.109 1.00 92.70 47 ILE B C 1
ATOM 1718 O O . ILE B 1 11 ? 24.601 53.901 8.539 1.00 89.88 47 ILE B O 1
ATOM 1723 N N . LYS B 1 12 ? 22.833 53.196 7.305 1.00 93.73 48 LYS B N 1
ATOM 1724 C CA . LYS B 1 12 ? 23.477 52.063 6.685 1.00 93.96 48 LYS B CA 1
ATOM 1725 C C . LYS B 1 12 ? 24.785 52.524 6.080 1.00 93.67 48 LYS B C 1
ATOM 1726 O O . LYS B 1 12 ? 25.778 51.822 6.212 1.00 92.69 48 LYS B O 1
ATOM 1732 N N . LEU B 1 13 ? 24.797 53.708 5.465 1.00 94.94 49 LEU B N 1
ATOM 1733 C CA . LEU B 1 13 ? 26.018 54.229 4.844 1.00 96.35 49 LEU B CA 1
ATOM 1734 C C . LEU B 1 13 ? 27.037 54.700 5.867 1.00 93.37 49 LEU B C 1
ATOM 1735 O O . LEU B 1 13 ? 28.186 54.289 5.798 1.00 92.61 49 LEU B O 1
ATOM 1740 N N . LEU B 1 14 ? 26.611 55.568 6.784 1.00 91.92 50 LEU B N 1
ATOM 1741 C CA . LEU B 1 14 ? 27.416 56.001 7.911 1.00 89.77 50 LEU B CA 1
ATOM 1742 C C . LEU B 1 14 ? 28.174 54.837 8.547 1.00 87.04 50 LEU B C 1
ATOM 1743 O O . LEU B 1 14 ? 29.378 54.931 8.829 1.00 85.84 50 LEU B O 1
ATOM 1748 N N . ASN B 1 15 ? 27.459 53.738 8.768 1.00 85.62 51 ASN B N 1
ATOM 1749 C CA . ASN B 1 15 ? 28.065 52.542 9.354 1.00 83.58 51 ASN B CA 1
ATOM 1750 C C . ASN B 1 15 ? 29.082 51.858 8.444 1.00 82.69 51 ASN B C 1
ATOM 1751 O O . ASN B 1 15 ? 30.105 51.460 8.915 1.00 81.83 51 ASN B O 1
ATOM 1756 N N . LEU B 1 16 ? 28.802 51.734 7.157 1.00 84.04 52 LEU B N 1
ATOM 1757 C CA . LEU B 1 16 ? 29.787 51.250 6.223 1.00 84.98 52 LEU B CA 1
ATOM 1758 C C . LEU B 1 16 ? 31.040 52.133 6.139 1.00 85.02 52 LEU B C 1
ATOM 1759 O O . LEU B 1 16 ? 32.093 51.633 5.812 1.00 84.59 52 LEU B O 1
ATOM 1764 N N . GLU B 1 17 ? 30.930 53.431 6.408 1.00 85.48 53 GLU B N 1
ATOM 1765 C CA . GLU B 1 17 ? 32.102 54.295 6.350 1.00 86.86 53 GLU B CA 1
ATOM 1766 C C . GLU B 1 17 ? 33.008 53.981 7.541 1.00 83.82 53 GLU B C 1
ATOM 1767 O O . GLU B 1 17 ? 34.257 53.846 7.415 1.00 83.50 53 GLU B O 1
ATOM 1773 N N . ARG B 1 18 ? 32.350 53.853 8.687 1.00 80.59 54 ARG B N 1
ATOM 1774 C CA . ARG B 1 18 ? 33.006 53.592 9.926 1.00 78.49 54 ARG B CA 1
ATOM 1775 C C . ARG B 1 18 ? 33.719 52.265 9.823 1.00 77.18 54 ARG B C 1
ATOM 1776 O O . ARG B 1 18 ? 34.929 52.170 10.042 1.00 76.69 54 ARG B O 1
ATOM 1784 N N . GLU B 1 19 ? 32.958 51.246 9.453 1.00 77.10 55 GLU B N 1
ATOM 1785 C CA . GLU B 1 19 ? 33.522 49.935 9.285 1.00 77.03 55 GLU B CA 1
ATOM 1786 C C . GLU B 1 19 ? 34.713 49.968 8.331 1.00 77.09 55 GLU B C 1
ATOM 1787 O O . GLU B 1 19 ? 35.690 49.320 8.573 1.00 76.34 55 GLU B O 1
ATOM 1793 N N . ASN B 1 20 ? 34.609 50.743 7.265 1.00 79.04 56 ASN B N 1
ATOM 1794 C CA . ASN B 1 20 ? 35.644 50.886 6.276 1.00 81.03 56 ASN B CA 1
ATOM 1795 C C . ASN B 1 20 ? 36.881 51.466 6.919 1.00 79.60 56 ASN B C 1
ATOM 1796 O O . ASN B 1 20 ? 37.997 51.036 6.640 1.00 79.46 56 ASN B O 1
ATOM 1801 N N . SER B 1 21 ? 36.673 52.448 7.782 1.00 78.03 57 SER B N 1
ATOM 1802 C CA . SER B 1 21 ? 37.747 53.168 8.404 1.00 78.63 57 SER B CA 1
ATOM 1803 C C . SER B 1 21 ? 38.549 52.263 9.385 1.00 74.99 57 SER B C 1
ATOM 1804 O O . SER B 1 21 ? 39.764 52.399 9.539 1.00 74.90 57 SER B O 1
ATOM 1807 N N . ALA B 1 22 ? 37.835 51.345 10.025 1.00 71.53 58 ALA B N 1
ATOM 1808 C CA . ALA B 1 22 ? 38.396 50.373 10.930 1.00 68.52 58 ALA B CA 1
ATOM 1809 C C . ALA B 1 22 ? 39.290 49.407 10.132 1.00 68.03 58 ALA B C 1
ATOM 1810 O O . ALA B 1 22 ? 40.457 49.143 10.514 1.00 68.52 58 ALA B O 1
ATOM 1812 N N . ILE B 1 23 ? 38.807 48.921 8.991 1.00 68.65 59 ILE B N 1
ATOM 1813 C CA . ILE B 1 23 ? 39.691 48.111 8.105 1.00 70.32 59 ILE B CA 1
ATOM 1814 C C . ILE B 1 23 ? 40.967 48.845 7.649 1.00 72.71 59 ILE B C 1
ATOM 1815 O O . ILE B 1 23 ? 42.070 48.286 7.674 1.00 73.05 59 ILE B O 1
ATOM 1820 N N . ALA B 1 24 ? 40.833 50.086 7.206 1.00 76.34 60 ALA B N 1
ATOM 1821 C CA . ALA B 1 24 ? 42.018 50.823 6.785 1.00 79.73 60 ALA B CA 1
ATOM 1822 C C . ALA B 1 24 ? 43.027 50.887 7.934 1.00 78.30 60 ALA B C 1
ATOM 1823 O O . ALA B 1 24 ? 44.245 50.797 7.684 1.00 79.06 60 ALA B O 1
ATOM 1825 N N . GLN B 1 25 ? 42.507 50.996 9.164 1.00 75.98 61 GLN B N 1
ATOM 1826 C CA . GLN B 1 25 ? 43.316 51.033 10.381 1.00 76.54 61 GLN B CA 1
ATOM 1827 C C . GLN B 1 25 ? 44.082 49.714 10.591 1.00 73.43 61 GLN B C 1
ATOM 1828 O O . GLN B 1 25 ? 45.284 49.721 10.851 1.00 75.26 61 GLN B O 1
ATOM 1834 N N . TYR B 1 26 ? 43.411 48.581 10.422 1.00 71.09 62 TYR B N 1
ATOM 1835 C CA . TYR B 1 26 ? 44.057 47.288 10.656 1.00 67.26 62 TYR B CA 1
ATOM 1836 C C . TYR B 1 26 ? 45.115 47.033 9.666 1.00 68.67 62 TYR B C 1
ATOM 1837 O O . TYR B 1 26 ? 46.154 46.454 10.026 1.00 69.49 62 TYR B O 1
ATOM 1846 N N . GLN B 1 27 ? 44.914 47.456 8.420 1.00 70.27 63 GLN B N 1
ATOM 1847 C CA . GLN B 1 27 ? 45.922 47.177 7.394 1.00 70.74 63 GLN B CA 1
ATOM 1848 C C . GLN B 1 27 ? 47.098 48.115 7.592 1.00 72.55 63 GLN B C 1
ATOM 1849 O O . GLN B 1 27 ? 48.258 47.746 7.367 1.00 73.80 63 GLN B O 1
ATOM 1855 N N . SER B 1 28 ? 46.815 49.340 8.002 1.00 73.77 64 SER B N 1
ATOM 1856 C CA . SER B 1 28 ? 47.886 50.242 8.403 1.00 76.00 64 SER B CA 1
ATOM 1857 C C . SER B 1 28 ? 48.756 49.575 9.488 1.00 72.69 64 SER B C 1
ATOM 1858 O O . SER B 1 28 ? 49.961 49.559 9.352 1.00 73.98 64 SER B O 1
ATOM 1861 N N . ASN B 1 29 ? 48.131 49.027 10.546 1.00 68.53 65 ASN B N 1
ATOM 1862 C CA . ASN B 1 29 ? 48.830 48.248 11.588 1.00 64.56 65 ASN B CA 1
ATOM 1863 C C . ASN B 1 29 ? 49.566 47.036 11.026 1.00 63.19 65 ASN B C 1
ATOM 1864 O O . ASN B 1 29 ? 50.680 46.712 11.452 1.00 64.24 65 ASN B O 1
ATOM 1869 N N . ILE B 1 30 ? 48.966 46.336 10.069 1.00 62.32 66 ILE B N 1
ATOM 1870 C CA . ILE B 1 30 ? 49.714 45.260 9.377 1.00 61.63 66 ILE B CA 1
ATOM 1871 C C . ILE B 1 30 ? 50.968 45.732 8.583 1.00 65.26 66 ILE B C 1
ATOM 1872 O O . ILE B 1 30 ? 52.068 45.273 8.856 1.00 66.04 66 ILE B O 1
ATOM 1877 N N . ALA B 1 31 ? 50.810 46.631 7.620 1.00 69.09 67 ALA B N 1
ATOM 1878 C CA . ALA B 1 31 ? 51.937 47.203 6.896 1.00 73.33 67 ALA B CA 1
ATOM 1879 C C . ALA B 1 31 ? 53.004 47.626 7.885 1.00 74.08 67 ALA B C 1
ATOM 1880 O O . ALA B 1 31 ? 54.113 47.176 7.794 1.00 74.62 67 ALA B O 1
ATOM 1882 N N . ASN B 1 32 ? 52.671 48.459 8.864 1.00 75.28 68 ASN B N 1
ATOM 1883 C CA . ASN B 1 32 ? 53.680 48.885 9.831 1.00 76.76 68 ASN B CA 1
ATOM 1884 C C . ASN B 1 32 ? 54.437 47.717 10.469 1.00 74.01 68 ASN B C 1
ATOM 1885 O O . ASN B 1 32 ? 55.665 47.722 10.557 1.00 75.19 68 ASN B O 1
ATOM 1890 N N . LEU B 1 33 ? 53.686 46.712 10.899 1.00 70.27 69 LEU B N 1
ATOM 1891 C CA . LEU B 1 33 ? 54.273 45.541 11.509 1.00 66.57 69 LEU B CA 1
ATOM 1892 C C . LEU B 1 33 ? 55.107 44.745 10.498 1.00 67.12 69 LEU B C 1
ATOM 1893 O O . LEU B 1 33 ? 56.160 44.220 10.858 1.00 67.04 69 LEU B O 1
ATOM 1898 N N . LYS B 1 34 ? 54.665 44.661 9.243 1.00 68.51 70 LYS B N 1
ATOM 1899 C CA . LYS B 1 34 ? 55.490 43.999 8.213 1.00 70.64 70 LYS B CA 1
ATOM 1900 C C . LYS B 1 34 ? 56.825 44.712 8.011 1.00 74.12 70 LYS B C 1
ATOM 1901 O O . LYS B 1 34 ? 57.849 44.070 7.835 1.00 74.06 70 LYS B O 1
ATOM 1907 N N . THR B 1 35 ? 56.799 46.039 8.020 1.00 77.90 71 THR B N 1
ATOM 1908 C CA . THR B 1 35 ? 58.021 46.816 7.959 1.00 82.64 71 THR B CA 1
ATOM 1909 C C . THR B 1 35 ? 58.985 46.418 9.062 1.00 81.03 71 THR B C 1
ATOM 1910 O O . THR B 1 35 ? 60.132 46.118 8.762 1.00 82.96 71 THR B O 1
ATOM 1914 N N . THR B 1 36 ? 58.517 46.399 10.311 1.00 78.53 72 THR B N 1
ATOM 1915 C CA . THR B 1 36 ? 59.373 46.085 11.447 1.00 78.33 72 THR B CA 1
ATOM 1916 C C . THR B 1 36 ? 59.933 44.662 11.356 1.00 75.07 72 THR B C 1
ATOM 1917 O O . THR B 1 36 ? 61.123 44.451 11.599 1.00 77.66 72 THR B O 1
ATOM 1921 N N . LEU B 1 37 ? 59.102 43.704 10.949 1.00 71.13 73 LEU B N 1
ATOM 1922 C CA . LEU B 1 37 ? 59.532 42.320 10.852 1.00 66.87 73 LEU B CA 1
ATOM 1923 C C . LEU B 1 37 ? 60.645 42.198 9.826 1.00 70.01 73 LEU B C 1
ATOM 1924 O O . LEU B 1 37 ? 61.679 41.550 10.097 1.00 68.01 73 LEU B O 1
ATOM 1929 N N . SER B 1 38 ? 60.423 42.816 8.667 1.00 73.91 74 SER B N 1
ATOM 1930 C CA . SER B 1 38 ? 61.356 42.735 7.548 1.00 79.07 74 SER B CA 1
ATOM 1931 C C . SER B 1 38 ? 62.638 43.375 8.012 1.00 82.28 74 SER B C 1
ATOM 1932 O O . SER B 1 38 ? 63.722 42.875 7.753 1.00 82.88 74 SER B O 1
ATOM 1935 N N . SER B 1 39 ? 62.480 44.457 8.767 1.00 85.03 75 SER B N 1
ATOM 1936 C CA . SER B 1 39 ? 63.602 45.161 9.349 1.00 88.94 75 SER B CA 1
ATOM 1937 C C . SER B 1 39 ? 64.429 44.352 10.364 1.00 86.83 75 SER B C 1
ATOM 1938 O O . SER B 1 39 ? 65.649 44.526 10.426 1.00 89.88 75 SER B O 1
ATOM 1941 N N . GLN B 1 40 ? 63.801 43.489 11.166 1.00 82.57 76 GLN B N 1
ATOM 1942 C CA . GLN B 1 40 ? 64.593 42.559 11.980 1.00 80.08 76 GLN B CA 1
ATOM 1943 C C . GLN B 1 40 ? 65.238 41.476 11.118 1.00 79.28 76 GLN B C 1
ATOM 1944 O O . GLN B 1 40 ? 66.356 41.001 11.439 1.00 80.15 76 GLN B O 1
ATOM 1950 N N . GLU B 1 41 ? 64.568 41.090 10.032 1.00 78.54 77 GLU B N 1
ATOM 1951 C CA . GLU B 1 41 ? 65.005 39.983 9.211 1.00 78.27 77 GLU B CA 1
ATOM 1952 C C . GLU B 1 41 ? 66.385 40.356 8.661 1.00 82.27 77 GLU B C 1
ATOM 1953 O O . GLU B 1 41 ? 67.380 39.596 8.799 1.00 80.21 77 GLU B O 1
ATOM 1959 N N . THR B 1 42 ? 66.427 41.568 8.100 1.00 86.81 78 THR B N 1
ATOM 1960 C CA . THR B 1 42 ? 67.664 42.253 7.696 1.00 91.75 78 THR B CA 1
ATOM 1961 C C . THR B 1 42 ? 68.803 42.131 8.720 1.00 90.91 78 THR B C 1
ATOM 1962 O O . THR B 1 42 ? 69.878 41.637 8.388 1.00 92.46 78 THR B O 1
ATOM 1966 N N . HIS B 1 43 ? 68.573 42.575 9.955 1.00 89.21 79 HIS B N 1
ATOM 1967 C CA . HIS B 1 43 ? 69.650 42.585 10.947 1.00 89.40 79 HIS B CA 1
ATOM 1968 C C . HIS B 1 43 ? 70.022 41.168 11.370 1.00 84.77 79 HIS B C 1
ATOM 1969 O O . HIS B 1 43 ? 71.173 40.903 11.691 1.00 86.38 79 HIS B O 1
ATOM 1976 N N . LEU B 1 44 ? 69.069 40.248 11.351 1.00 79.82 80 LEU B N 1
ATOM 1977 C CA . LEU B 1 44 ? 69.399 38.871 11.649 1.00 75.08 80 LEU B CA 1
ATOM 1978 C C . LEU B 1 44 ? 70.216 38.279 10.504 1.00 76.39 80 LEU B C 1
ATOM 1979 O O . LEU B 1 44 ? 71.134 37.479 10.734 1.00 75.51 80 LEU B O 1
ATOM 1984 N N . ASP B 1 45 ? 69.916 38.706 9.282 1.00 78.22 81 ASP B N 1
ATOM 1985 C CA . ASP B 1 45 ? 70.680 38.259 8.149 1.00 81.33 81 ASP B CA 1
ATOM 1986 C C . ASP B 1 45 ? 72.197 38.654 8.294 1.00 83.87 81 ASP B C 1
ATOM 1987 O O . ASP B 1 45 ? 73.096 37.860 7.966 1.00 82.53 81 ASP B O 1
ATOM 1992 N N . SER B 1 46 ? 72.443 39.856 8.827 1.00 86.16 82 SER B N 1
ATOM 1993 C CA . SER B 1 46 ? 73.802 40.341 9.076 1.00 89.79 82 SER B CA 1
ATOM 1994 C C . SER B 1 46 ? 74.437 39.675 10.276 1.00 87.23 82 SER B C 1
ATOM 1995 O O . SER B 1 46 ? 75.648 39.550 10.316 1.00 89.12 82 SER B O 1
ATOM 1998 N N . VAL B 1 47 ? 73.642 39.300 11.280 1.00 83.09 83 VAL B N 1
ATOM 1999 C CA . VAL B 1 47 ? 74.190 38.482 12.350 1.00 80.34 83 VAL B CA 1
ATOM 2000 C C . VAL B 1 47 ? 74.718 37.197 11.690 1.00 78.59 83 VAL B C 1
ATOM 2001 O O . VAL B 1 47 ? 75.906 36.899 11.769 1.00 79.75 83 VAL B O 1
ATOM 2005 N N . SER B 1 48 ? 73.844 36.483 10.987 1.00 76.44 84 SER B N 1
ATOM 2006 C CA . SER B 1 48 ? 74.188 35.202 10.391 1.00 75.48 84 SER B CA 1
ATOM 2007 C C . SER B 1 48 ? 75.461 35.216 9.506 1.00 79.34 84 SER B C 1
ATOM 2008 O O . SER B 1 48 ? 76.305 34.321 9.607 1.00 78.02 84 SER B O 1
ATOM 2011 N N . GLU B 1 49 ? 75.577 36.221 8.640 1.00 84.35 85 GLU B N 1
ATOM 2012 C CA . GLU B 1 49 ? 76.728 36.356 7.733 1.00 89.12 85 GLU B CA 1
ATOM 2013 C C . GLU B 1 49 ? 78.024 36.644 8.507 1.00 90.02 85 GLU B C 1
ATOM 2014 O O . GLU B 1 49 ? 79.020 35.934 8.336 1.00 90.60 85 GLU B O 1
ATOM 2020 N N . SER B 1 50 ? 77.982 37.649 9.383 1.00 90.73 86 SER B N 1
ATOM 2021 C CA . SER B 1 50 ? 78.986 37.821 10.444 1.00 91.93 86 SER B CA 1
ATOM 2022 C C . SER B 1 50 ? 79.310 36.545 11.203 1.00 87.63 86 SER B C 1
ATOM 2023 O O . SER B 1 50 ? 80.441 36.343 11.609 1.00 89.75 86 SER B O 1
ATOM 2026 N N . LEU B 1 51 ? 78.326 35.682 11.425 1.00 83.13 87 LEU B N 1
ATOM 2027 C CA . LEU B 1 51 ? 78.633 34.412 12.083 1.00 79.11 87 LEU B CA 1
ATOM 2028 C C . LEU B 1 51 ? 79.370 33.415 11.191 1.00 78.85 87 LEU B C 1
ATOM 2029 O O . LEU B 1 51 ? 80.264 32.751 11.675 1.00 78.75 87 LEU B O 1
ATOM 2034 N N . LYS B 1 52 ? 78.985 33.306 9.921 1.00 79.48 88 LYS B N 1
ATOM 2035 C CA . LYS B 1 52 ? 79.586 32.366 9.015 1.00 81.57 88 LYS B CA 1
ATOM 2036 C C . LYS B 1 52 ? 81.064 32.782 8.797 1.00 86.07 88 LYS B C 1
ATOM 2037 O O . LYS B 1 52 ? 81.990 31.947 8.829 1.00 85.53 88 LYS B O 1
ATOM 2043 N N . SER B 1 53 ? 81.261 34.090 8.636 1.00 90.44 89 SER B N 1
ATOM 2044 C CA . SER B 1 53 ? 82.576 34.673 8.436 1.00 95.31 89 SER B CA 1
ATOM 2045 C C . SER B 1 53 ? 83.502 34.419 9.618 1.00 94.60 89 SER B C 1
ATOM 2046 O O . SER B 1 53 ? 84.648 34.041 9.438 1.00 96.39 89 SER B O 1
ATOM 2057 N N . ARG B 1 55 ? 83.113 31.984 11.569 1.00 85.59 91 ARG B N 1
ATOM 2058 C CA . ARG B 1 55 ? 83.331 30.545 11.603 1.00 82.65 91 ARG B CA 1
ATOM 2059 C C . ARG B 1 55 ? 84.410 30.160 10.595 1.00 85.10 91 ARG B C 1
ATOM 2060 O O . ARG B 1 55 ? 85.092 29.175 10.808 1.00 84.37 91 ARG B O 1
ATOM 2068 N N . ASP B 1 56 ? 84.541 30.911 9.499 1.00 88.64 92 ASP B N 1
ATOM 2069 C CA . ASP B 1 56 ? 85.565 30.619 8.500 1.00 92.54 92 ASP B CA 1
ATOM 2070 C C . ASP B 1 56 ? 86.926 30.846 9.127 1.00 94.11 92 ASP B C 1
ATOM 2071 O O . ASP B 1 56 ? 87.744 29.949 9.184 1.00 92.99 92 ASP B O 1
ATOM 2076 N N . ILE B 1 57 ? 87.111 32.054 9.640 1.00 96.67 93 ILE B N 1
ATOM 2077 C CA . ILE B 1 57 ? 88.285 32.433 10.386 1.00 99.48 93 ILE B CA 1
ATOM 2078 C C . ILE B 1 57 ? 88.699 31.364 11.410 1.00 96.81 93 ILE B C 1
ATOM 2079 O O . ILE B 1 57 ? 89.864 30.914 11.419 1.00 99.14 93 ILE B O 1
ATOM 2084 N N . VAL B 1 58 ? 87.769 30.923 12.241 1.00 93.06 94 VAL B N 1
ATOM 2085 C CA . VAL B 1 58 ? 88.093 29.904 13.226 1.00 90.89 94 VAL B CA 1
ATOM 2086 C C . VAL B 1 58 ? 88.330 28.539 12.571 1.00 90.09 94 VAL B C 1
ATOM 2087 O O . VAL B 1 58 ? 89.027 27.707 13.133 1.00 90.68 94 VAL B O 1
ATOM 2091 N N . LEU B 1 59 ? 87.828 28.310 11.363 1.00 90.72 95 LEU B N 1
ATOM 2092 C CA . LEU B 1 59 ? 88.068 26.996 10.720 1.00 90.94 95 LEU B CA 1
ATOM 2093 C C . LEU B 1 59 ? 89.333 26.841 9.843 1.00 95.45 95 LEU B C 1
ATOM 2094 O O . LEU B 1 59 ? 90.062 25.850 9.976 1.00 95.11 95 LEU B O 1
ATOM 2099 N N . TRP B 1 60 ? 89.545 27.772 8.909 1.00 100.46 96 TRP B N 1
ATOM 2100 C CA . TRP B 1 60 ? 90.704 27.719 8.046 1.00 105.63 96 TRP B CA 1
ATOM 2101 C C . TRP B 1 60 ? 91.947 27.975 8.944 1.00 107.08 96 TRP B C 1
ATOM 2102 O O . TRP B 1 60 ? 92.883 27.174 8.950 1.00 107.41 96 TRP B O 1
ATOM 2113 N N . GLY B 1 61 ? 91.910 29.029 9.768 1.00 108.19 97 GLY B N 1
ATOM 2114 C CA . GLY B 1 61 ? 92.946 29.250 10.797 1.00 109.36 97 GLY B CA 1
ATOM 2115 C C . GLY B 1 61 ? 92.460 28.954 12.242 1.00 106.31 97 GLY B C 1
ATOM 2116 O O . GLY B 1 61 ? 92.867 27.913 12.839 1.00 105.06 97 GLY B O 1
ATOM 2125 N N . ILE B 1 75 ? 93.647 38.192 12.890 1.00 156.80 111 ILE B N 1
ATOM 2126 C CA . ILE B 1 75 ? 93.485 38.656 14.271 1.00 157.13 111 ILE B CA 1
ATOM 2127 C C . ILE B 1 75 ? 92.596 39.907 14.322 1.00 160.08 111 ILE B C 1
ATOM 2128 O O . ILE B 1 75 ? 91.814 40.107 15.265 1.00 158.42 111 ILE B O 1
ATOM 2130 N N . THR B 1 76 ? 92.723 40.733 13.282 1.00 164.37 112 THR B N 1
ATOM 2131 C CA . THR B 1 76 ? 91.887 41.917 13.078 1.00 166.90 112 THR B CA 1
ATOM 2132 C C . THR B 1 76 ? 90.488 41.546 12.589 1.00 159.72 112 THR B C 1
ATOM 2133 O O . THR B 1 76 ? 89.504 42.166 12.979 1.00 159.50 112 THR B O 1
ATOM 2137 N N . GLU B 1 77 ? 90.416 40.527 11.739 1.00 154.04 113 GLU B N 1
ATOM 2138 C CA . GLU B 1 77 ? 89.192 40.160 11.040 1.00 148.42 113 GLU B CA 1
ATOM 2139 C C . GLU B 1 77 ? 88.046 39.728 11.960 1.00 141.04 113 GLU B C 1
ATOM 2140 O O . GLU B 1 77 ? 86.876 40.022 11.677 1.00 139.49 113 GLU B O 1
ATOM 2146 N N . LEU B 1 78 ? 88.384 39.041 13.053 1.00 136.68 114 LEU B N 1
ATOM 2147 C CA . LEU B 1 78 ? 87.386 38.578 14.012 1.00 130.03 114 LEU B CA 1
ATOM 2148 C C . LEU B 1 78 ? 86.584 39.741 14.581 1.00 131.90 114 LEU B C 1
ATOM 2149 O O . LEU B 1 78 ? 85.380 39.857 14.339 1.00 129.03 114 LEU B O 1
ATOM 2154 N N . LYS B 1 79 ? 87.267 40.618 15.305 1.00 136.67 115 LYS B N 1
ATOM 2155 C CA . LYS B 1 79 ? 86.627 41.743 15.986 1.00 139.08 115 LYS B CA 1
ATOM 2156 C C . LYS B 1 79 ? 85.807 42.703 15.096 1.00 140.22 115 LYS B C 1
ATOM 2157 O O . LYS B 1 79 ? 85.089 43.547 15.615 1.00 142.25 115 LYS B O 1
ATOM 2163 N N . SER B 1 80 ? 85.919 42.568 13.775 1.00 139.32 116 SER B N 1
ATOM 2164 C CA . SER B 1 80 ? 85.186 43.397 12.823 1.00 140.99 116 SER B CA 1
ATOM 2165 C C . SER B 1 80 ? 83.776 42.851 12.758 1.00 134.46 116 SER B C 1
ATOM 2166 O O . SER B 1 80 ? 82.770 43.592 12.846 1.00 134.52 116 SER B O 1
ATOM 2169 N N . TYR B 1 81 ? 83.717 41.532 12.612 1.00 127.94 117 TYR B N 1
ATOM 2170 C CA . TYR B 1 81 ? 82.463 40.832 12.660 1.00 120.94 117 TYR B CA 1
ATOM 2171 C C . TYR B 1 81 ? 81.867 40.842 14.069 1.00 118.54 117 TYR B C 1
ATOM 2172 O O . TYR B 1 81 ? 80.644 40.914 14.203 1.00 116.47 117 TYR B O 1
ATOM 2181 N N . ARG B 1 82 ? 82.701 40.817 15.110 1.00 119.90 118 ARG B N 1
ATOM 2182 C CA . ARG B 1 82 ? 82.203 40.925 16.495 1.00 119.32 118 ARG B CA 1
ATOM 2183 C C . ARG B 1 82 ? 81.454 42.247 16.784 1.00 123.58 118 ARG B C 1
ATOM 2184 O O . ARG B 1 82 ? 80.504 42.297 17.583 1.00 121.42 118 ARG B O 1
ATOM 2192 N N . ASP B 1 83 ? 81.903 43.312 16.126 1.00 129.71 119 ASP B N 1
ATOM 2193 C CA . ASP B 1 83 ? 81.252 44.614 16.219 1.00 134.19 119 ASP B CA 1
ATOM 2194 C C . ASP B 1 83 ? 80.040 44.690 15.298 1.00 130.25 119 ASP B C 1
ATOM 2195 O O . ASP B 1 83 ? 79.140 45.480 15.540 1.00 131.96 119 ASP B O 1
ATOM 2200 N N . SER B 1 84 ? 80.039 43.872 14.246 1.00 126.00 120 SER B N 1
ATOM 2201 C CA . SER B 1 84 ? 78.997 43.865 13.225 1.00 123.36 120 SER B CA 1
ATOM 2202 C C . SER B 1 84 ? 77.785 43.080 13.723 1.00 117.52 120 SER B C 1
ATOM 2203 O O . SER B 1 84 ? 76.647 43.269 13.248 1.00 115.62 120 SER B O 1
ATOM 2206 N N . ILE B 1 85 ? 78.034 42.200 14.689 1.00 114.97 121 ILE B N 1
ATOM 2207 C CA . ILE B 1 85 ? 76.940 41.517 15.354 1.00 110.28 121 ILE B CA 1
ATOM 2208 C C . ILE B 1 85 ? 76.487 42.257 16.619 1.00 112.40 121 ILE B C 1
ATOM 2209 O O . ILE B 1 85 ? 75.314 42.209 16.963 1.00 109.90 121 ILE B O 1
ATOM 2214 N N . GLU B 1 86 ? 77.396 42.936 17.313 1.00 117.55 122 GLU B N 1
ATOM 2215 C CA . GLU B 1 86 ? 76.994 43.652 18.530 1.00 120.69 122 GLU B CA 1
ATOM 2216 C C . GLU B 1 86 ? 76.053 44.800 18.176 1.00 122.62 122 GLU B C 1
ATOM 2217 O O . GLU B 1 86 ? 74.997 44.955 18.797 1.00 121.06 122 GLU B O 1
ATOM 2223 N N . SER B 1 87 ? 76.465 45.578 17.169 1.00 126.40 123 SER B N 1
ATOM 2224 C CA . SER B 1 87 ? 75.708 46.705 16.616 1.00 129.04 123 SER B CA 1
ATOM 2225 C C . SER B 1 87 ? 74.272 46.318 16.313 1.00 123.26 123 SER B C 1
ATOM 2226 O O . SER B 1 87 ? 73.320 46.986 16.747 1.00 124.48 123 SER B O 1
ATOM 2229 N N . SER B 1 88 ? 74.140 45.226 15.567 1.00 117.59 124 SER B N 1
ATOM 2230 C CA . SER B 1 88 ? 72.863 44.735 15.078 1.00 112.16 124 SER B CA 1
ATOM 2231 C C . SER B 1 88 ? 71.890 44.455 16.222 1.00 108.85 124 SER B C 1
ATOM 2232 O O . SER B 1 88 ? 70.785 44.997 16.238 1.00 108.03 124 SER B O 1
ATOM 2235 N N . PHE B 1 89 ? 72.315 43.664 17.203 1.00 107.06 125 PHE B N 1
ATOM 2236 C CA . PHE B 1 89 ? 71.482 43.462 18.391 1.00 105.94 125 PHE B CA 1
ATOM 2237 C C . PHE B 1 89 ? 71.130 44.709 19.231 1.00 111.00 125 PHE B C 1
ATOM 2238 O O . PHE B 1 89 ? 70.087 44.725 19.866 1.00 110.20 125 PHE B O 1
ATOM 2246 N N . ASN B 1 90 ? 71.985 45.739 19.239 1.00 117.44 126 ASN B N 1
ATOM 2247 C CA . ASN B 1 90 ? 71.688 46.993 19.953 1.00 123.11 126 ASN B CA 1
ATOM 2248 C C . ASN B 1 90 ? 71.315 48.127 18.983 1.00 126.27 126 ASN B C 1
ATOM 2249 O O . ASN B 1 90 ? 71.515 49.302 19.298 1.00 132.99 126 ASN B O 1
ATOM 2254 N N . ALA B 1 91 ? 70.783 47.774 17.810 1.00 122.47 127 ALA B N 1
ATOM 2255 C CA . ALA B 1 91 ? 70.331 48.768 16.821 1.00 125.61 127 ALA B CA 1
ATOM 2256 C C . ALA B 1 91 ? 68.953 49.390 17.146 1.00 125.53 127 ALA B C 1
ATOM 2257 O O . ALA B 1 91 ? 68.161 48.828 17.909 1.00 121.41 127 ALA B O 1
ATOM 2259 N N . GLN B 1 92 ? 68.691 50.558 16.556 1.00 130.68 128 GLN B N 1
ATOM 2260 C CA . GLN B 1 92 ? 67.521 51.371 16.869 1.00 132.17 128 GLN B CA 1
ATOM 2261 C C . GLN B 1 92 ? 66.781 51.824 15.621 1.00 132.48 128 GLN B C 1
ATOM 2262 O O . GLN B 1 92 ? 67.391 52.083 14.585 1.00 135.28 128 GLN B O 1
ATOM 2268 N N . ASP B 1 93 ? 65.463 51.956 15.752 1.00 130.68 129 ASP B N 1
ATOM 2269 C CA . ASP B 1 93 ? 64.571 52.346 14.656 1.00 130.92 129 ASP B CA 1
ATOM 2270 C C . ASP B 1 93 ? 64.504 53.866 14.415 1.00 139.32 129 ASP B C 1
ATOM 2271 O O . ASP B 1 93 ? 65.462 54.601 14.692 1.00 145.68 129 ASP B O 1
ATOM 2276 N N . GLU B 1 94 ? 63.361 54.312 13.886 1.00 140.00 130 GLU B N 1
ATOM 2277 C CA . GLU B 1 94 ? 63.093 55.725 13.603 1.00 148.14 130 GLU B CA 1
ATOM 2278 C C . GLU B 1 94 ? 63.439 56.605 14.810 1.00 154.07 130 GLU B C 1
ATOM 2279 O O . GLU B 1 94 ? 64.485 57.274 14.829 1.00 161.03 130 GLU B O 1
ATOM 2285 N N . GLU B 1 95 ? 62.564 56.562 15.818 1.00 151.66 131 GLU B N 1
ATOM 2286 C CA . GLU B 1 95 ? 62.632 57.445 16.983 1.00 157.62 131 GLU B CA 1
ATOM 2287 C C . GLU B 1 95 ? 63.845 57.217 17.890 1.00 160.47 131 GLU B C 1
ATOM 2288 O O . GLU B 1 95 ? 64.447 58.181 18.366 1.00 168.78 131 GLU B O 1
ATOM 2294 N N . GLY B 1 96 ? 64.201 55.949 18.117 1.00 154.16 132 GLY B N 1
ATOM 2295 C CA . GLY B 1 96 ? 65.363 55.600 18.939 1.00 155.74 132 GLY B CA 1
ATOM 2296 C C . GLY B 1 96 ? 65.186 54.439 19.912 1.00 149.43 132 GLY B C 1
ATOM 2297 O O . GLY B 1 96 ? 65.990 54.280 20.846 1.00 152.06 132 GLY B O 1
ATOM 2298 N N . HIS B 1 97 ? 64.145 53.628 19.693 1.00 141.51 133 HIS B N 1
ATOM 2299 C CA . HIS B 1 97 ? 63.901 52.418 20.487 1.00 135.56 133 HIS B CA 1
ATOM 2300 C C . HIS B 1 97 ? 64.790 51.253 20.014 1.00 130.86 133 HIS B C 1
ATOM 2301 O O . HIS B 1 97 ? 65.128 51.163 18.829 1.00 129.46 133 HIS B O 1
ATOM 2308 N N . PHE B 1 98 ? 65.179 50.374 20.942 1.00 128.74 134 PHE B N 1
ATOM 2309 C CA . PHE B 1 98 ? 66.000 49.193 20.620 1.00 123.28 134 PHE B CA 1
ATOM 2310 C C . PHE B 1 98 ? 65.096 48.002 20.248 1.00 115.17 134 PHE B C 1
ATOM 2311 O O . PHE B 1 98 ? 64.190 47.632 21.016 1.00 113.97 134 PHE B O 1
ATOM 2319 N N . LEU B 1 99 ? 65.341 47.415 19.075 1.00 109.92 135 LEU B N 1
ATOM 2320 C CA . LEU B 1 99 ? 64.434 46.420 18.464 1.00 102.60 135 LEU B CA 1
ATOM 2321 C C . LEU B 1 99 ? 64.415 45.048 19.131 1.00 97.68 135 LEU B C 1
ATOM 2322 O O . LEU B 1 99 ? 63.335 44.406 19.282 1.00 94.28 135 LEU B O 1
ATOM 2327 N N . PHE B 1 100 ? 65.617 44.601 19.491 1.00 96.76 136 PHE B N 1
ATOM 2328 C CA . PHE B 1 100 ? 65.842 43.288 20.056 1.00 93.01 136 PHE B CA 1
ATOM 2329 C C . PHE B 1 100 ? 65.941 43.335 21.589 1.00 96.84 136 PHE B C 1
ATOM 2330 O O . PHE B 1 100 ? 66.380 42.374 22.232 1.00 96.42 136 PHE B O 1
ATOM 2338 N N . SER B 1 101 ? 65.480 44.445 22.176 1.00 101.27 137 SER B N 1
ATOM 2339 C CA . SER B 1 101 ? 65.553 44.636 23.626 1.00 106.00 137 SER B CA 1
ATOM 2340 C C . SER B 1 101 ? 64.392 44.041 24.411 1.00 105.33 137 SER B C 1
ATOM 2341 O O . SER B 1 101 ? 64.439 44.004 25.642 1.00 110.42 137 SER B O 1
ATOM 2344 N N . GLY B 1 102 ? 63.380 43.534 23.719 1.00 100.38 138 GLY B N 1
ATOM 2345 C CA . GLY B 1 102 ? 62.202 43.056 24.409 1.00 100.26 138 GLY B CA 1
ATOM 2346 C C . GLY B 1 102 ? 61.348 44.288 24.653 1.00 103.30 138 GLY B C 1
ATOM 2347 O O . GLY B 1 102 ? 61.070 45.042 23.715 1.00 102.28 138 GLY B O 1
ATOM 2348 N N . THR B 1 103 ? 60.947 44.511 25.904 1.00 107.53 139 THR B N 1
ATOM 2349 C CA . THR B 1 103 ? 60.079 45.637 26.248 1.00 109.92 139 THR B CA 1
ATOM 2350 C C . THR B 1 103 ? 60.852 46.788 26.873 1.00 116.66 139 THR B C 1
ATOM 2351 O O . THR B 1 103 ? 60.271 47.797 27.246 1.00 120.82 139 THR B O 1
ATOM 2355 N N . LYS B 1 104 ? 62.168 46.627 26.967 1.00 118.71 140 LYS B N 1
ATOM 2356 C CA . LYS B 1 104 ? 63.067 47.670 27.472 1.00 125.47 140 LYS B CA 1
ATOM 2357 C C . LYS B 1 104 ? 63.562 48.532 26.314 1.00 124.46 140 LYS B C 1
ATOM 2358 O O . LYS B 1 104 ? 64.762 48.823 26.176 1.00 126.62 140 LYS B O 1
ATOM 2364 N N . THR B 1 105 ? 62.584 48.935 25.496 1.00 120.97 141 THR B N 1
ATOM 2365 C CA . THR B 1 105 ? 62.788 49.710 24.277 1.00 119.88 141 THR B CA 1
ATOM 2366 C C . THR B 1 105 ? 63.427 51.074 24.613 1.00 127.61 141 THR B C 1
ATOM 2367 O O . THR B 1 105 ? 63.914 51.769 23.692 1.00 128.63 141 THR B O 1
ATOM 2371 N N . TYR B 1 117 ? 80.483 41.256 28.043 1.00 141.47 153 TYR B N 1
ATOM 2372 C CA . TYR B 1 117 ? 79.190 41.278 27.343 1.00 135.23 153 TYR B CA 1
ATOM 2373 C C . TYR B 1 117 ? 78.043 40.710 28.172 1.00 133.74 153 TYR B C 1
ATOM 2374 O O . TYR B 1 117 ? 78.048 39.534 28.554 1.00 131.13 153 TYR B O 1
ATOM 2383 N N . VAL B 1 118 ? 77.047 41.553 28.429 1.00 135.71 154 VAL B N 1
ATOM 2384 C CA . VAL B 1 118 ? 75.890 41.131 29.184 1.00 135.23 154 VAL B CA 1
ATOM 2385 C C . VAL B 1 118 ? 74.623 41.562 28.417 1.00 130.87 154 VAL B C 1
ATOM 2386 O O . VAL B 1 118 ? 74.572 42.664 27.841 1.00 132.16 154 VAL B O 1
ATOM 2390 N N . VAL B 1 119 ? 73.629 40.661 28.380 1.00 126.09 155 VAL B N 1
ATOM 2391 C CA . VAL B 1 119 ? 72.411 40.833 27.569 1.00 121.01 155 VAL B CA 1
ATOM 2392 C C . VAL B 1 119 ? 71.613 42.078 27.976 1.00 125.36 155 VAL B C 1
ATOM 2393 O O . VAL B 1 119 ? 71.210 42.238 29.138 1.00 130.12 155 VAL B O 1
ATOM 2397 N N . GLU B 1 120 ? 71.390 42.943 26.989 1.00 123.86 156 GLU B N 1
ATOM 2398 C CA . GLU B 1 120 ? 70.825 44.279 27.197 1.00 128.36 156 GLU B CA 1
ATOM 2399 C C . GLU B 1 120 ? 69.376 44.342 27.779 1.00 128.35 156 GLU B C 1
ATOM 2400 O O . GLU B 1 120 ? 69.160 44.925 28.844 1.00 135.02 156 GLU B O 1
ATOM 2406 N N . GLY B 1 121 ? 68.397 43.754 27.091 1.00 121.33 157 GLY B N 1
ATOM 2407 C CA . GLY B 1 121 ? 67.007 43.772 27.551 1.00 120.26 157 GLY B CA 1
ATOM 2408 C C . GLY B 1 121 ? 66.417 42.424 27.932 1.00 116.67 157 GLY B C 1
ATOM 2409 O O . GLY B 1 121 ? 67.141 41.489 28.246 1.00 116.40 157 GLY B O 1
ATOM 2410 N N . ASN B 1 122 ? 65.088 42.327 27.916 1.00 114.13 158 ASN B N 1
ATOM 2411 C CA . ASN B 1 122 ? 64.395 41.104 28.354 1.00 112.39 158 ASN B CA 1
ATOM 2412 C C . ASN B 1 122 ? 63.863 40.305 27.182 1.00 105.14 158 ASN B C 1
ATOM 2413 O O . ASN B 1 122 ? 64.135 40.638 26.035 1.00 101.96 158 ASN B O 1
ATOM 2418 N N . SER B 1 123 ? 63.103 39.256 27.474 1.00 103.85 159 SER B N 1
ATOM 2419 C CA . SER B 1 123 ? 62.506 38.412 26.439 1.00 97.97 159 SER B CA 1
ATOM 2420 C C . SER B 1 123 ? 60.976 38.650 26.152 1.00 95.57 159 SER B C 1
ATOM 2421 O O . SER B 1 123 ? 60.329 37.866 25.455 1.00 91.50 159 SER B O 1
ATOM 2424 N N . ASP B 1 124 ? 60.403 39.731 26.665 1.00 97.84 160 ASP B N 1
ATOM 2425 C CA . ASP B 1 124 ? 58.944 39.900 26.542 1.00 96.52 160 ASP B CA 1
ATOM 2426 C C . ASP B 1 124 ? 58.485 40.537 25.236 1.00 91.38 160 ASP B C 1
ATOM 2427 O O . ASP B 1 124 ? 59.200 41.323 24.620 1.00 90.96 160 ASP B O 1
ATOM 2432 N N . VAL B 1 125 ? 57.280 40.172 24.821 1.00 88.39 161 VAL B N 1
ATOM 2433 C CA . VAL B 1 125 ? 56.796 40.481 23.497 1.00 83.19 161 VAL B CA 1
ATOM 2434 C C . VAL B 1 125 ? 56.009 41.803 23.424 1.00 83.32 161 VAL B C 1
ATOM 2435 O O . VAL B 1 125 ? 55.434 42.249 24.413 1.00 86.48 161 VAL B O 1
ATOM 2439 N N . ARG B 1 126 ? 56.038 42.409 22.237 1.00 79.94 162 ARG B N 1
ATOM 2440 C CA . ARG B 1 126 ? 55.264 43.588 21.854 1.00 79.38 162 ARG B CA 1
ATOM 2441 C C . ARG B 1 126 ? 54.150 43.035 20.938 1.00 74.20 162 ARG B C 1
ATOM 2442 O O . ARG B 1 126 ? 54.425 42.180 20.086 1.00 72.82 162 ARG B O 1
ATOM 2450 N N . VAL B 1 127 ? 52.913 43.474 21.103 1.00 71.62 163 VAL B N 1
ATOM 2451 C CA . VAL B 1 127 ? 51.804 42.908 20.329 1.00 66.47 163 VAL B CA 1
ATOM 2452 C C . VAL B 1 127 ? 51.136 44.026 19.474 1.00 65.90 163 VAL B C 1
ATOM 2453 O O . VAL B 1 127 ? 51.351 45.209 19.710 1.00 68.15 163 VAL B O 1
ATOM 2457 N N . VAL B 1 128 ? 50.284 43.665 18.519 1.00 63.12 164 VAL B N 1
ATOM 2458 C CA . VAL B 1 128 ? 49.689 44.631 17.584 1.00 61.64 164 VAL B CA 1
ATOM 2459 C C . VAL B 1 128 ? 48.414 43.980 17.179 1.00 59.97 164 VAL B C 1
ATOM 2460 O O . VAL B 1 128 ? 48.410 42.769 17.013 1.00 59.02 164 VAL B O 1
ATOM 2464 N N . THR B 1 129 ? 47.349 44.773 17.007 1.00 60.58 165 THR B N 1
ATOM 2465 C CA . THR B 1 129 ? 45.990 44.302 16.736 1.00 59.34 165 THR B CA 1
ATOM 2466 C C . THR B 1 129 ? 45.874 44.372 15.237 1.00 59.45 165 THR B C 1
ATOM 2467 O O . THR B 1 129 ? 45.945 45.451 14.640 1.00 61.20 165 THR B O 1
ATOM 2471 N N . VAL B 1 130 ? 45.729 43.219 14.600 1.00 57.99 166 VAL B N 1
ATOM 2472 C CA . VAL B 1 130 ? 45.718 43.168 13.145 1.00 55.85 166 VAL B CA 1
ATOM 2473 C C . VAL B 1 130 ? 44.321 42.888 12.678 1.00 55.99 166 VAL B C 1
ATOM 2474 O O . VAL B 1 130 ? 44.029 42.978 11.495 1.00 56.40 166 VAL B O 1
ATOM 2478 N N . ALA B 1 131 ? 43.451 42.551 13.622 1.00 55.40 167 ALA B N 1
ATOM 2479 C CA . ALA B 1 131 ? 42.075 42.394 13.289 1.00 55.96 167 ALA B CA 1
ATOM 2480 C C . ALA B 1 131 ? 41.315 42.425 14.577 1.00 56.84 167 ALA B C 1
ATOM 2481 O O . ALA B 1 131 ? 41.905 42.342 15.631 1.00 58.27 167 ALA B O 1
ATOM 2483 N N . LYS B 1 132 ? 40.001 42.552 14.491 1.00 57.29 168 LYS B N 1
ATOM 2484 C CA . LYS B 1 132 ? 39.183 42.666 15.683 1.00 57.90 168 LYS B CA 1
ATOM 2485 C C . LYS B 1 132 ? 39.396 41.388 16.500 1.00 58.04 168 LYS B C 1
ATOM 2486 O O . LYS B 1 132 ? 39.117 40.286 16.006 1.00 58.73 168 LYS B O 1
ATOM 2492 N N . GLY B 1 133 ? 39.949 41.548 17.704 1.00 57.88 169 GLY B N 1
ATOM 2493 C CA . GLY B 1 133 ? 40.098 40.445 18.628 1.00 59.59 169 GLY B CA 1
ATOM 2494 C C . GLY B 1 133 ? 41.348 39.638 18.384 1.00 59.19 169 GLY B C 1
ATOM 2495 O O . GLY B 1 133 ? 41.630 38.740 19.156 1.00 63.00 169 GLY B O 1
ATOM 2496 N N . VAL B 1 134 ? 42.153 40.012 17.383 1.00 57.14 170 VAL B N 1
ATOM 2497 C CA . VAL B 1 134 ? 43.326 39.237 16.966 1.00 56.76 170 VAL B CA 1
ATOM 2498 C C . VAL B 1 134 ? 44.578 40.043 17.175 1.00 56.05 170 VAL B C 1
ATOM 2499 O O . VAL B 1 134 ? 44.699 41.111 16.572 1.00 55.41 170 VAL B O 1
ATOM 2503 N N . THR B 1 135 ? 45.536 39.538 17.960 1.00 56.49 171 THR B N 1
ATOM 2504 C CA . THR B 1 135 ? 46.738 40.303 18.192 1.00 56.16 171 THR B CA 1
ATOM 2505 C C . THR B 1 135 ? 47.961 39.497 17.767 1.00 55.66 171 THR B C 1
ATOM 2506 O O . THR B 1 135 ? 47.967 38.279 17.858 1.00 56.07 171 THR B O 1
ATOM 2518 N N . ASP B 1 137 ? 52.332 39.084 17.850 1.00 59.86 173 ASP B N 1
ATOM 2519 C CA . ASP B 1 137 ? 53.605 39.455 18.531 1.00 62.53 173 ASP B CA 1
ATOM 2520 C C . ASP B 1 137 ? 54.578 40.031 17.530 1.00 63.28 173 ASP B C 1
ATOM 2521 O O . ASP B 1 137 ? 54.811 39.395 16.500 1.00 61.16 173 ASP B O 1
ATOM 2526 N N . SER B 1 138 ? 55.267 41.126 17.870 1.00 67.51 174 SER B N 1
ATOM 2527 C CA . SER B 1 138 ? 56.086 41.858 16.869 1.00 69.53 174 SER B CA 1
ATOM 2528 C C . SER B 1 138 ? 57.580 41.652 16.866 1.00 71.43 174 SER B C 1
ATOM 2529 O O . SER B 1 138 ? 58.250 42.031 15.879 1.00 72.52 174 SER B O 1
ATOM 2532 N N . ASN B 1 139 ? 58.127 41.035 17.913 1.00 72.60 175 ASN B N 1
ATOM 2533 C CA . ASN B 1 139 ? 59.567 41.112 18.099 1.00 74.35 175 ASN B CA 1
ATOM 2534 C C . ASN B 1 139 ? 60.231 39.782 18.430 1.00 74.17 175 ASN B C 1
ATOM 2535 O O . ASN B 1 139 ? 59.632 38.942 19.156 1.00 75.12 175 ASN B O 1
ATOM 2548 N N . THR B 1 141 ? 63.926 38.606 20.231 1.00 74.63 177 THR B N 1
ATOM 2549 C CA . THR B 1 141 ? 64.630 39.235 21.323 1.00 77.37 177 THR B CA 1
ATOM 2550 C C . THR B 1 141 ? 66.044 38.664 21.428 1.00 77.49 177 THR B C 1
ATOM 2551 O O . THR B 1 141 ? 66.252 37.458 21.264 1.00 74.10 177 THR B O 1
ATOM 2555 N N . ALA B 1 142 ? 66.995 39.579 21.658 1.00 80.64 178 ALA B N 1
ATOM 2556 C CA . ALA B 1 142 ? 68.393 39.296 21.922 1.00 81.97 178 ALA B CA 1
ATOM 2557 C C . ALA B 1 142 ? 68.534 38.261 23.003 1.00 83.20 178 ALA B C 1
ATOM 2558 O O . ALA B 1 142 ? 69.252 37.307 22.835 1.00 82.16 178 ALA B O 1
ATOM 2560 N N . GLN B 1 143 ? 67.815 38.435 24.101 1.00 86.95 179 GLN B N 1
ATOM 2561 C CA . GLN B 1 143 ? 67.841 37.474 25.203 1.00 89.89 179 GLN B CA 1
ATOM 2562 C C . GLN B 1 143 ? 67.514 36.056 24.740 1.00 86.24 179 GLN B C 1
ATOM 2563 O O . GLN B 1 143 ? 68.276 35.149 25.031 1.00 86.49 179 GLN B O 1
ATOM 2569 N N . GLU B 1 144 ? 66.373 35.862 24.060 1.00 83.73 180 GLU B N 1
ATOM 2570 C CA . GLU B 1 144 ? 66.041 34.549 23.479 1.00 81.35 180 GLU B CA 1
ATOM 2571 C C . GLU B 1 144 ? 67.079 34.021 22.452 1.00 78.56 180 GLU B C 1
ATOM 2572 O O . GLU B 1 144 ? 67.474 32.844 22.540 1.00 77.60 180 GLU B O 1
ATOM 2578 N N . ILE B 1 145 ? 67.504 34.883 21.506 1.00 76.71 181 ILE B N 1
ATOM 2579 C CA . ILE B 1 145 ? 68.465 34.497 20.442 1.00 74.59 181 ILE B CA 1
ATOM 2580 C C . ILE B 1 145 ? 69.886 34.267 20.923 1.00 77.41 181 ILE B C 1
ATOM 2581 O O . ILE B 1 145 ? 70.563 33.364 20.410 1.00 77.29 181 ILE B O 1
ATOM 2586 N N . LEU B 1 146 ? 70.371 35.045 21.892 1.00 80.69 182 LEU B N 1
ATOM 2587 C CA . LEU B 1 146 ? 71.727 34.797 22.391 1.00 82.42 182 LEU B CA 1
ATOM 2588 C C . LEU B 1 146 ? 71.818 33.749 23.493 1.00 84.67 182 LEU B C 1
ATOM 2589 O O . LEU B 1 146 ? 72.906 33.325 23.852 1.00 86.02 182 LEU B O 1
ATOM 2594 N N . ASP B 1 147 ? 70.673 33.303 23.991 1.00 85.59 183 ASP B N 1
ATOM 2595 C CA . ASP B 1 147 ? 70.608 32.272 25.021 1.00 89.67 183 ASP B CA 1
ATOM 2596 C C . ASP B 1 147 ? 70.878 30.914 24.406 1.00 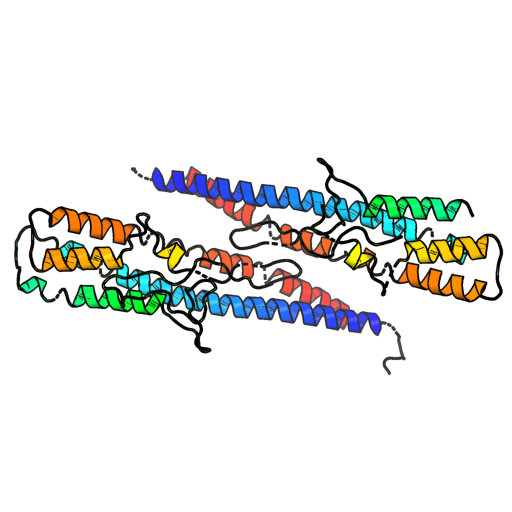88.03 183 ASP B C 1
ATOM 2597 O O . ASP B 1 147 ? 69.991 30.278 23.830 1.00 86.30 183 ASP B O 1
ATOM 2602 N N . ILE B 1 148 ? 72.133 30.502 24.525 1.00 90.01 184 ILE B N 1
ATOM 2603 C CA . ILE B 1 148 ? 72.603 29.195 24.112 1.00 89.62 184 ILE B CA 1
ATOM 2604 C C . ILE B 1 148 ? 73.001 28.419 25.361 1.00 94.57 184 ILE B C 1
ATOM 2605 O O . ILE B 1 148 ? 73.568 27.322 25.267 1.00 94.70 184 ILE B O 1
ATOM 2610 N N . GLY B 1 149 ? 72.715 29.022 26.522 1.00 99.35 185 GLY B N 1
ATOM 2611 C CA . GLY B 1 149 ? 73.003 28.454 27.840 1.00 105.35 185 GLY B CA 1
ATOM 2612 C C . GLY B 1 149 ? 73.642 29.494 28.743 1.00 109.81 185 GLY B C 1
ATOM 2613 O O . GLY B 1 149 ? 74.102 29.164 29.838 1.00 115.90 185 GLY B O 1
ATOM 2614 N N . ASN B 1 153 ? 76.820 33.690 26.204 1.00 107.32 189 ASN B N 1
ATOM 2615 C CA . ASN B 1 153 ? 76.936 34.564 25.045 1.00 104.32 189 ASN B CA 1
ATOM 2616 C C . ASN B 1 153 ? 78.072 34.111 24.126 1.00 102.04 189 ASN B C 1
ATOM 2617 O O . ASN B 1 153 ? 79.182 33.856 24.573 1.00 103.97 189 ASN B O 1
ATOM 2622 N N . VAL B 1 154 ? 77.768 33.997 22.838 1.00 97.82 190 VAL B N 1
ATOM 2623 C CA . VAL B 1 154 ? 78.785 33.828 21.807 1.00 96.26 190 VAL B CA 1
ATOM 2624 C C . VAL B 1 154 ? 79.757 35.012 21.829 1.00 100.65 190 VAL B C 1
ATOM 2625 O O . VAL B 1 154 ? 80.893 34.900 21.393 1.00 101.41 190 VAL B O 1
ATOM 2629 N N . LEU B 1 155 ? 79.297 36.139 22.356 1.00 104.36 191 LEU B N 1
ATOM 2630 C CA . LEU B 1 155 ? 80.012 37.392 22.225 1.00 109.02 191 LEU B CA 1
ATOM 2631 C C . LEU B 1 155 ? 81.240 37.511 23.111 1.00 114.41 191 LEU B C 1
ATOM 2632 O O . LEU B 1 155 ? 82.220 38.131 22.715 1.00 117.90 191 LEU B O 1
ATOM 2637 N N . ASN B 1 156 ? 81.190 36.926 24.304 1.00 116.25 192 ASN B N 1
ATOM 2638 C CA . ASN B 1 156 ? 82.395 36.826 25.111 1.00 120.95 192 ASN B CA 1
ATOM 2639 C C . ASN B 1 156 ? 83.056 35.455 25.079 1.00 118.99 192 ASN B C 1
ATOM 2640 O O . ASN B 1 156 ? 84.200 35.289 25.532 1.00 122.25 192 ASN B O 1
ATOM 2645 N N . GLN B 1 157 ? 82.361 34.484 24.492 1.00 113.84 193 GLN B N 1
ATOM 2646 C CA . GLN B 1 157 ? 83.011 33.222 24.103 1.00 111.50 193 GLN B CA 1
ATOM 2647 C C . GLN B 1 157 ? 84.059 33.435 23.010 1.00 111.04 193 GLN B C 1
ATOM 2648 O O . GLN B 1 157 ? 84.963 32.625 22.841 1.00 110.69 193 GLN B O 1
ATOM 2654 N N . ILE B 1 158 ? 83.910 34.519 22.261 1.00 112.03 194 ILE B N 1
ATOM 2655 C CA . ILE B 1 158 ? 84.864 34.894 21.230 1.00 113.16 194 ILE B CA 1
ATOM 2656 C C . ILE B 1 158 ? 85.938 35.840 21.814 1.00 120.17 194 ILE B C 1
ATOM 2657 O O . ILE B 1 158 ? 87.066 35.926 21.290 1.00 122.39 194 ILE B O 1
ATOM 2662 N N . ASP B 1 159 ? 85.587 36.544 22.900 1.00 124.78 195 ASP B N 1
ATOM 2663 C CA . ASP B 1 159 ? 86.557 37.348 23.658 1.00 131.80 195 ASP B CA 1
ATOM 2664 C C . ASP B 1 159 ? 87.579 36.439 24.359 1.00 133.48 195 ASP B C 1
ATOM 2665 O O . ASP B 1 159 ? 88.755 36.795 24.494 1.00 138.18 195 ASP B O 1
ATOM 2670 N N . ALA B 1 160 ? 87.110 35.271 24.802 1.00 130.38 196 ALA B N 1
ATOM 2671 C CA . ALA B 1 160 ? 87.951 34.256 25.418 1.00 131.40 196 ALA B CA 1
ATOM 2672 C C . ALA B 1 160 ? 88.870 33.598 24.393 1.00 128.93 196 ALA B C 1
ATOM 2673 O O . ALA B 1 160 ? 89.972 33.168 24.737 1.00 131.31 196 ALA B O 1
ATOM 2675 N N . LEU B 1 161 ? 88.438 33.529 23.136 1.00 125.14 197 LEU B N 1
ATOM 2676 C CA . LEU B 1 161 ? 89.254 32.876 22.104 1.00 123.77 197 LEU B CA 1
ATOM 2677 C C . LEU B 1 161 ? 90.275 33.800 21.433 1.00 127.91 197 LEU B C 1
ATOM 2678 O O . LEU B 1 161 ? 91.407 33.380 21.171 1.00 128.47 197 LEU B O 1
ATOM 2683 N N . ILE B 1 162 ? 89.869 35.039 21.135 1.00 131.11 198 ILE B N 1
ATOM 2684 C CA . ILE B 1 162 ? 90.811 36.017 20.561 1.00 136.52 198 ILE B CA 1
ATOM 2685 C C . ILE B 1 162 ? 91.989 36.244 21.530 1.00 142.34 198 ILE B C 1
ATOM 2686 O O . ILE B 1 162 ? 93.079 36.649 21.118 1.00 145.99 198 ILE B O 1
ATOM 2691 N N . ALA B 1 163 ? 91.744 35.937 22.807 1.00 143.51 199 ALA B N 1
ATOM 2692 C CA . ALA B 1 163 ? 92.762 35.897 23.847 1.00 148.92 199 ALA B CA 1
ATOM 2693 C C . ALA B 1 163 ? 93.775 34.791 23.568 1.00 146.82 199 ALA B C 1
ATOM 2694 O O . ALA B 1 163 ? 94.949 35.063 23.316 1.00 150.83 199 ALA B O 1
ATOM 2696 N N . GLU B 1 164 ? 93.317 33.543 23.594 1.00 141.16 200 GLU B N 1
ATOM 2697 C CA . GLU B 1 164 ? 94.195 32.420 23.339 1.00 138.94 200 GLU B CA 1
ATOM 2698 C C . GLU B 1 164 ? 94.779 32.483 21.925 1.00 137.57 200 GLU B C 1
ATOM 2699 O O . GLU B 1 164 ? 95.762 31.801 21.641 1.00 137.85 200 GLU B O 1
ATOM 2705 N N . PHE B 1 165 ? 94.190 33.311 21.054 1.00 136.47 201 PHE B N 1
ATOM 2706 C CA . PHE B 1 165 ? 94.772 33.602 19.729 1.00 136.90 201 PHE B CA 1
ATOM 2707 C C . PHE B 1 165 ? 96.033 34.472 19.866 1.00 143.51 201 PHE B C 1
ATOM 2708 O O . PHE B 1 165 ? 97.052 34.206 19.222 1.00 144.71 201 PHE B O 1
ATOM 2716 N N . GLU B 1 166 ? 95.960 35.490 20.726 1.00 148.17 202 GLU B N 1
ATOM 2717 C CA . GLU B 1 166 ? 97.075 36.418 20.964 1.00 155.27 202 GLU B CA 1
ATOM 2718 C C . GLU B 1 166 ? 98.291 35.764 21.641 1.00 157.11 202 GLU B C 1
ATOM 2719 O O . GLU B 1 166 ? 99.428 36.158 21.374 1.00 162.68 202 GLU B O 1
ATOM 2725 N N . LYS B 1 167 ? 98.053 34.768 22.501 1.00 153.10 203 LYS B N 1
ATOM 2726 C CA . LYS B 1 167 ? 99.127 33.904 23.031 1.00 153.03 203 LYS B CA 1
ATOM 2727 C C . LYS B 1 167 ? 98.570 32.527 23.450 1.00 146.20 203 LYS B C 1
ATOM 2728 O O . LYS B 1 167 ? 98.093 32.362 24.579 1.00 147.59 203 LYS B O 1
ATOM 2730 N N . PRO B 1 168 ? 98.621 31.540 22.534 1.00 139.68 204 PRO B N 1
ATOM 2731 C CA . PRO B 1 168 ? 98.115 30.186 22.803 1.00 134.53 204 PRO B CA 1
ATOM 2732 C C . PRO B 1 168 ? 98.443 29.625 24.201 1.00 137.69 204 PRO B C 1
ATOM 2733 O O . PRO B 1 168 ? 99.575 29.784 24.676 1.00 143.31 204 PRO B O 1
ATOM 2737 N N . SER B 1 169 ? 97.457 28.996 24.845 1.00 135.62 205 SER B N 1
ATOM 2738 C CA . SER B 1 169 ? 97.655 28.280 26.120 1.00 138.76 205 SER B CA 1
ATOM 2739 C C . SER B 1 169 ? 97.481 26.768 25.900 1.00 134.29 205 SER B C 1
ATOM 2740 O O . SER B 1 169 ? 97.180 26.348 24.772 1.00 128.58 205 SER B O 1
ATOM 2743 N N . PRO B 1 170 ? 97.700 25.931 26.955 1.00 137.52 206 PRO B N 1
ATOM 2744 C CA . PRO B 1 170 ? 97.497 24.486 26.694 1.00 133.69 206 PRO B CA 1
ATOM 2745 C C . PRO B 1 170 ? 96.016 24.093 26.594 1.00 130.20 206 PRO B C 1
ATOM 2746 O O . PRO B 1 170 ? 95.698 22.981 26.164 1.00 126.71 206 PRO B O 1
ATOM 2750 N N . ASN B 1 171 ? 95.132 25.020 26.969 1.00 131.52 207 ASN B N 1
ATOM 2751 C CA . ASN B 1 171 ? 93.681 24.875 26.800 1.00 128.20 207 ASN B CA 1
ATOM 2752 C C . ASN B 1 171 ? 93.173 25.352 25.429 1.00 122.40 207 ASN B C 1
ATOM 2753 O O . ASN B 1 171 ? 92.030 25.097 25.048 1.00 118.88 207 ASN B O 1
ATOM 2758 N N . PHE B 1 172 ? 94.058 26.018 24.693 1.00 121.83 208 PHE B N 1
ATOM 2759 C CA . PHE B 1 172 ? 93.751 26.699 23.442 1.00 117.71 208 PHE B CA 1
ATOM 2760 C C . PHE B 1 172 ? 92.799 25.896 22.567 1.00 113.00 208 PHE B C 1
ATOM 2761 O O . PHE B 1 172 ? 91.790 26.430 22.080 1.00 110.65 208 PHE B O 1
ATOM 2769 N N . GLN B 1 173 ? 93.099 24.609 22.397 1.00 111.39 209 GLN B N 1
ATOM 2770 C CA . GLN B 1 173 ? 92.270 23.754 21.556 1.00 107.38 209 GLN B CA 1
ATOM 2771 C C . GLN B 1 173 ? 90.812 23.653 22.028 1.00 106.12 209 GLN B C 1
ATOM 2772 O O . GLN B 1 173 ? 89.893 23.693 21.218 1.00 103.21 209 GLN B O 1
ATOM 2778 N N . ALA B 1 174 ? 90.609 23.530 23.331 1.00 108.44 210 ALA B N 1
ATOM 2779 C CA . ALA B 1 174 ? 89.275 23.405 23.867 1.00 108.12 210 ALA B CA 1
ATOM 2780 C C . ALA B 1 174 ? 88.469 24.695 23.647 1.00 107.21 210 ALA B C 1
ATOM 2781 O O . ALA B 1 174 ? 87.237 24.653 23.514 1.00 104.74 210 ALA B O 1
ATOM 2783 N N . GLU B 1 175 ? 89.176 25.829 23.615 1.00 108.61 211 GLU B N 1
ATOM 2784 C CA . GLU B 1 175 ? 88.558 27.134 23.374 1.00 108.02 211 GLU B CA 1
ATOM 2785 C C . GLU B 1 175 ? 88.032 27.230 21.972 1.00 103.28 211 GLU B C 1
ATOM 2786 O O . GLU B 1 175 ? 86.941 27.763 21.760 1.00 101.67 211 GLU B O 1
ATOM 2792 N N . VAL B 1 176 ? 88.813 26.721 21.020 1.00 100.84 212 VAL B N 1
ATOM 2793 C CA . VAL B 1 176 ? 88.410 26.747 19.620 1.00 97.20 212 VAL B CA 1
ATOM 2794 C C . VAL B 1 176 ? 87.087 26.005 19.419 1.00 94.15 212 VAL B C 1
ATOM 2795 O O . VAL B 1 176 ? 86.198 26.508 18.753 1.00 92.25 212 VAL B O 1
ATOM 2799 N N . ASP B 1 177 ? 86.976 24.824 20.025 1.00 94.04 213 ASP B N 1
ATOM 2800 C CA . ASP B 1 177 ? 85.808 23.951 19.894 1.00 92.32 213 ASP B CA 1
ATOM 2801 C C . ASP B 1 177 ? 84.515 24.565 20.456 1.00 91.42 213 ASP B C 1
ATOM 2802 O O . ASP B 1 177 ? 83.521 24.700 19.720 1.00 89.86 213 ASP B O 1
ATOM 2807 N N . ALA B 1 178 ? 84.506 24.954 21.729 1.00 92.37 214 ALA B N 1
ATOM 2808 C CA . ALA B 1 178 ? 83.327 25.661 22.258 1.00 91.32 214 ALA B CA 1
ATOM 2809 C C . ALA B 1 178 ? 83.185 27.084 21.679 1.00 88.85 214 ALA B C 1
ATOM 2810 O O . ALA B 1 178 ? 82.191 27.753 21.930 1.00 89.08 214 ALA B O 1
ATOM 2812 N N . SER B 1 179 ? 84.165 27.540 20.902 1.00 86.87 215 SER B N 1
ATOM 2813 C CA . SER B 1 179 ? 83.961 28.709 20.069 1.00 84.81 215 SER B CA 1
ATOM 2814 C C . SER B 1 179 ? 83.105 28.275 18.867 1.00 80.68 215 SER B C 1
ATOM 2815 O O . SER B 1 179 ? 82.047 28.842 18.605 1.00 78.86 215 SER B O 1
ATOM 2818 N N . LEU B 1 180 ? 83.548 27.235 18.160 1.00 77.98 216 LEU B N 1
ATOM 2819 C CA . LEU B 1 180 ? 82.779 26.719 17.052 1.00 74.56 216 LEU B CA 1
ATOM 2820 C C . LEU B 1 180 ? 81.381 26.305 17.495 1.00 73.16 216 LEU B C 1
ATOM 2821 O O . LEU B 1 180 ? 80.403 26.567 16.773 1.00 71.89 216 LEU B O 1
ATOM 2826 N N . ASN B 1 181 ? 81.277 25.669 18.658 1.00 73.64 217 ASN B N 1
ATOM 2827 C CA . ASN B 1 181 ? 79.965 25.276 19.190 1.00 72.94 217 ASN B CA 1
ATOM 2828 C C . ASN B 1 181 ? 79.051 26.480 19.455 1.00 72.03 217 ASN B C 1
ATOM 2829 O O . ASN B 1 181 ? 77.855 26.459 19.109 1.00 71.25 217 ASN B O 1
ATOM 2834 N N . ALA B 1 182 ? 79.617 27.541 20.030 1.00 72.49 218 ALA B N 1
ATOM 2835 C CA . ALA B 1 182 ? 78.830 28.759 20.284 1.00 71.63 218 ALA B CA 1
A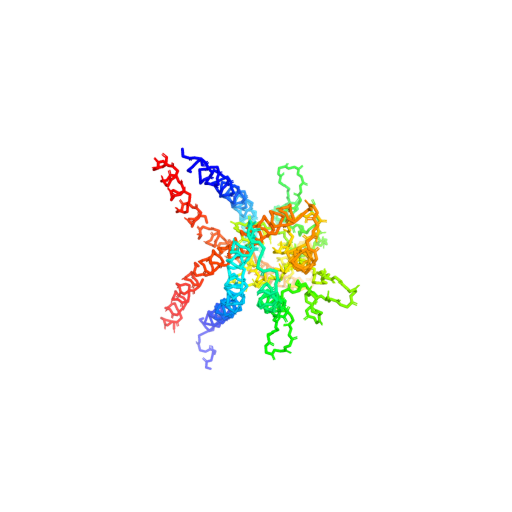TOM 2836 C C . ALA B 1 182 ? 78.341 29.442 19.009 1.00 68.17 218 ALA B C 1
ATOM 2837 O O . ALA B 1 182 ? 77.265 30.048 18.995 1.00 67.54 218 ALA B O 1
ATOM 2839 N N . ILE B 1 183 ? 79.128 29.346 17.954 1.00 66.05 219 ILE B N 1
ATOM 2840 C CA . ILE B 1 183 ? 78.752 29.913 16.686 1.00 64.40 219 ILE B CA 1
ATOM 2841 C C . ILE B 1 183 ? 77.645 29.040 16.104 1.00 62.61 219 ILE B C 1
ATOM 2842 O O . ILE B 1 183 ? 76.603 29.548 15.702 1.00 61.04 219 ILE B O 1
ATOM 2847 N N . ASP B 1 184 ? 77.858 27.723 16.100 1.00 62.53 220 ASP B N 1
ATOM 2848 C CA . ASP B 1 184 ? 76.832 26.788 15.625 1.00 62.11 220 ASP B CA 1
ATOM 2849 C C . ASP B 1 184 ? 75.501 27.008 16.357 1.00 61.79 220 ASP B C 1
ATOM 2850 O O . ASP B 1 184 ? 74.432 27.061 15.716 1.00 60.09 220 ASP B O 1
ATOM 2855 N N . ASP B 1 185 ? 75.545 27.170 17.688 1.00 63.41 221 ASP B N 1
ATOM 2856 C CA . ASP B 1 185 ? 74.261 27.292 18.451 1.00 64.42 221 ASP B CA 1
ATOM 2857 C C . ASP B 1 185 ? 73.543 28.598 18.189 1.00 62.73 221 ASP B C 1
ATOM 2858 O O . ASP B 1 185 ? 72.302 28.622 18.110 1.00 64.22 221 ASP B O 1
ATOM 2863 N N . THR B 1 186 ? 74.294 29.688 18.070 1.00 61.87 222 THR B N 1
ATOM 2864 C CA . THR B 1 186 ? 73.673 30.976 17.817 1.00 61.48 222 THR B CA 1
ATOM 2865 C C . THR B 1 186 ? 73.121 30.988 16.432 1.00 58.58 222 THR B C 1
ATOM 2866 O O . THR B 1 186 ? 72.144 31.619 16.181 1.00 56.43 222 THR B O 1
ATOM 2878 N N . ALA B 1 188 ? 71.886 28.415 14.808 1.00 54.65 224 ALA B N 1
ATOM 2879 C CA . ALA B 1 188 ? 70.594 27.687 14.876 1.00 53.78 224 ALA B CA 1
ATOM 2880 C C . ALA B 1 188 ? 69.502 28.640 15.368 1.00 53.66 224 ALA B C 1
ATOM 2881 O O . ALA B 1 188 ? 68.398 28.682 14.797 1.00 53.64 224 ALA B O 1
ATOM 2883 N N . ASN B 1 189 ? 69.801 29.436 16.407 1.00 53.84 225 ASN B N 1
ATOM 2884 C CA . ASN B 1 189 ? 68.752 30.388 16.919 1.00 54.00 225 ASN B CA 1
ATOM 2885 C C . ASN B 1 189 ? 68.464 31.466 15.910 1.00 53.48 225 ASN B C 1
ATOM 2886 O O . ASN B 1 189 ? 67.293 31.867 15.743 1.00 53.37 225 ASN B O 1
ATOM 2891 N N . VAL B 1 190 ? 69.491 31.969 15.234 1.00 53.49 226 VAL B N 1
ATOM 2892 C CA . VAL B 1 190 ? 69.264 33.043 14.318 1.00 53.71 226 VAL B CA 1
ATOM 2893 C C . VAL B 1 190 ? 68.347 32.593 13.191 1.00 53.50 226 VAL B C 1
ATOM 2894 O O . VAL B 1 190 ? 67.300 33.237 12.954 1.00 54.38 226 VAL B O 1
ATOM 2898 N N . LEU B 1 191 ? 68.682 31.465 12.580 1.00 54.16 227 LEU B N 1
ATOM 2899 C CA . LEU B 1 191 ? 67.898 30.845 11.526 1.00 56.46 227 LEU B CA 1
ATOM 2900 C C . LEU B 1 191 ? 66.496 30.482 11.891 1.00 57.16 227 LEU B C 1
ATOM 2901 O O . LEU B 1 191 ? 65.571 30.675 11.081 1.00 58.64 227 LEU B O 1
ATOM 2906 N N . GLY B 1 192 ? 66.319 29.953 13.110 1.00 57.83 228 GLY B N 1
ATOM 2907 C CA . GLY B 1 192 ? 65.002 29.671 13.671 1.00 57.87 228 GLY B CA 1
ATOM 2908 C C . GLY B 1 192 ? 64.138 30.932 13.778 1.00 59.57 228 GLY B C 1
ATOM 2909 O O . GLY B 1 192 ? 62.867 30.901 13.553 1.00 59.61 228 GLY B O 1
ATOM 2910 N N . ALA B 1 193 ? 64.792 32.037 14.155 1.00 59.66 229 ALA B N 1
ATOM 2911 C CA . ALA B 1 193 ? 64.086 33.299 14.378 1.00 59.69 229 ALA B CA 1
ATOM 2912 C C . ALA B 1 193 ? 63.622 33.794 13.064 1.00 59.89 229 ALA B C 1
ATOM 2913 O O . ALA B 1 193 ? 62.439 34.119 12.924 1.00 61.17 229 ALA B O 1
ATOM 2923 N N . THR B 1 195 ? 62.994 31.935 10.428 1.00 63.44 231 THR B N 1
ATOM 2924 C CA . THR B 1 195 ? 61.863 31.051 10.070 1.00 64.67 231 THR B CA 1
ATOM 2925 C C . THR B 1 195 ? 60.586 31.558 10.732 1.00 63.60 231 THR B C 1
ATOM 2926 O O . THR B 1 195 ? 59.534 31.642 10.081 1.00 65.78 231 THR B O 1
ATOM 2930 N N . GLU B 1 196 ? 60.668 31.909 12.017 1.00 61.45 232 GLU B N 1
ATOM 2931 C CA . GLU B 1 196 ? 59.494 32.302 12.778 1.00 60.44 232 GLU B CA 1
ATOM 2932 C C . GLU B 1 196 ? 58.966 33.607 12.224 1.00 59.34 232 GLU B C 1
ATOM 2933 O O . GLU B 1 196 ? 57.819 33.679 11.890 1.00 60.66 232 GLU B O 1
ATOM 2939 N N . ILE B 1 197 ? 59.805 34.613 12.024 1.00 58.48 233 ILE B N 1
ATOM 2940 C CA . ILE B 1 197 ? 59.342 35.832 11.334 1.00 58.12 233 ILE B CA 1
ATOM 2941 C C . ILE B 1 197 ? 58.545 35.556 10.057 1.00 58.55 233 ILE B C 1
ATOM 2942 O O . ILE B 1 197 ? 57.466 36.141 9.839 1.00 59.04 233 ILE B O 1
ATOM 2947 N N . GLY B 1 198 ? 59.063 34.670 9.221 1.00 58.99 234 GLY B N 1
ATOM 2948 C CA . GLY B 1 198 ? 58.382 34.250 7.987 1.00 60.06 234 GLY B CA 1
ATOM 2949 C C . GLY B 1 198 ? 57.002 33.679 8.209 1.00 59.76 234 GLY B C 1
ATOM 2950 O O . GLY B 1 198 ? 56.081 33.994 7.465 1.00 62.82 234 GLY B O 1
ATOM 2951 N N . GLY B 1 199 ? 56.824 32.853 9.238 1.00 58.24 235 GLY B N 1
ATOM 2952 C CA . GLY B 1 199 ? 55.494 32.324 9.528 1.00 58.05 235 GLY B CA 1
ATOM 2953 C C . GLY B 1 199 ? 54.584 33.469 9.973 1.00 57.61 235 GLY B C 1
ATOM 2954 O O . GLY B 1 199 ? 53.364 33.484 9.710 1.00 58.39 235 GLY B O 1
ATOM 2955 N N . ARG B 1 200 ? 55.173 34.456 10.636 1.00 55.70 236 ARG B N 1
ATOM 2956 C CA . ARG B 1 200 ? 54.411 35.649 10.938 1.00 55.81 236 ARG B CA 1
ATOM 2957 C C . ARG B 1 200 ? 53.977 36.448 9.731 1.00 56.51 236 ARG B C 1
ATOM 2958 O O . ARG B 1 200 ? 52.862 36.944 9.731 1.00 56.20 236 ARG B O 1
ATOM 2966 N N . HIS B 1 201 ? 54.825 36.541 8.696 1.00 58.63 237 HIS B N 1
ATOM 2967 C CA . HIS B 1 201 ? 54.488 37.209 7.427 1.00 60.99 237 HIS B CA 1
ATOM 2968 C C . HIS B 1 201 ? 53.398 36.428 6.779 1.00 63.61 237 HIS B C 1
ATOM 2969 O O . HIS B 1 201 ? 52.418 36.991 6.336 1.00 64.70 237 HIS B O 1
ATOM 2976 N N . ASN B 1 202 ? 53.520 35.113 6.730 1.00 65.66 238 ASN B N 1
ATOM 2977 C CA . ASN B 1 202 ? 52.392 34.370 6.145 1.00 69.30 238 ASN B CA 1
ATOM 2978 C C . ASN B 1 202 ? 51.105 34.646 6.834 1.00 67.62 238 ASN B C 1
ATOM 2979 O O . ASN B 1 202 ? 50.133 34.889 6.177 1.00 72.05 238 ASN B O 1
ATOM 2984 N N . ASN B 1 203 ? 51.100 34.687 8.160 1.00 63.92 239 ASN B N 1
ATOM 2985 C CA . ASN B 1 203 ? 49.863 34.879 8.926 1.00 61.18 239 ASN B CA 1
ATOM 2986 C C . ASN B 1 203 ? 49.341 36.306 8.818 1.00 59.81 239 ASN B C 1
ATOM 2987 O O . ASN B 1 203 ? 48.145 36.501 8.747 1.00 60.15 239 ASN B O 1
ATOM 2992 N N . LEU B 1 204 ? 50.245 37.297 8.793 1.00 58.37 240 LEU B N 1
ATOM 2993 C CA . LEU B 1 204 ? 49.860 38.678 8.494 1.00 58.17 240 LEU B CA 1
ATOM 2994 C C . LEU B 1 204 ? 49.129 38.717 7.182 1.00 61.07 240 LEU B C 1
ATOM 2995 O O . LEU B 1 204 ? 47.988 39.158 7.168 1.00 63.21 240 LEU B O 1
ATOM 3000 N N . ASP B 1 205 ? 49.718 38.184 6.132 1.00 62.82 241 ASP B N 1
ATOM 3001 C CA . ASP B 1 205 ? 49.150 38.197 4.770 1.00 68.11 241 ASP B CA 1
ATOM 3002 C C . ASP B 1 205 ? 47.774 37.560 4.699 1.00 70.33 241 ASP B C 1
ATOM 3003 O O . ASP B 1 205 ? 46.814 38.149 4.127 1.00 73.18 241 ASP B O 1
ATOM 3008 N N . LEU B 1 206 ? 47.626 36.392 5.314 1.00 70.23 242 LEU B N 1
ATOM 3009 C CA . LEU B 1 206 ? 46.257 35.904 5.556 1.00 72.22 242 LEU B CA 1
ATOM 3010 C C . LEU B 1 206 ? 45.319 37.000 5.975 1.00 71.12 242 LEU B C 1
ATOM 3011 O O . LEU B 1 206 ? 44.279 37.186 5.333 1.00 74.93 242 LEU B O 1
ATOM 3024 N N . ASP B 1 208 ? 45.643 40.218 6.063 1.00 68.20 244 ASP B N 1
ATOM 3025 C CA . ASP B 1 208 ? 45.645 41.373 5.184 1.00 70.84 244 ASP B CA 1
ATOM 3026 C C . ASP B 1 208 ? 44.640 41.173 4.041 1.00 73.89 244 A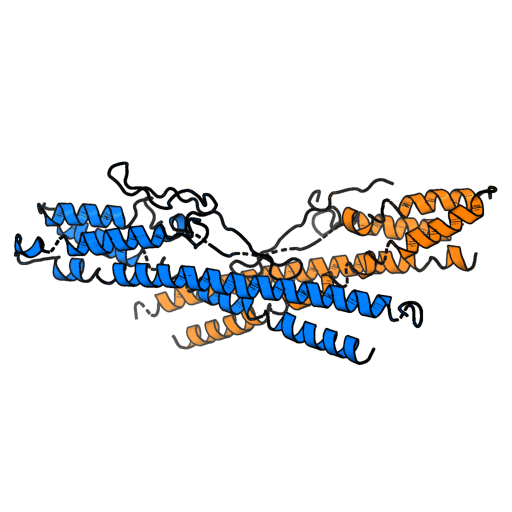SP B C 1
ATOM 3027 O O . ASP B 1 208 ? 43.828 42.038 3.811 1.00 74.77 244 ASP B O 1
ATOM 3032 N N . GLY B 1 209 ? 44.689 40.008 3.390 1.00 75.34 245 GLY B N 1
ATOM 3033 C CA . GLY B 1 209 ? 43.809 39.650 2.294 1.00 79.20 245 GLY B CA 1
ATOM 3034 C C . GLY B 1 209 ? 42.343 39.576 2.671 1.00 79.08 245 GLY B C 1
ATOM 3035 O O . GLY B 1 209 ? 41.473 39.932 1.873 1.00 81.71 245 GLY B O 1
ATOM 3036 N N . ALA B 1 210 ? 42.055 39.122 3.890 1.00 75.18 246 ALA B N 1
ATOM 3037 C CA . ALA B 1 210 ? 40.657 39.047 4.346 1.00 74.37 246 ALA B CA 1
ATOM 3038 C C . ALA B 1 210 ? 40.063 40.445 4.526 1.00 73.52 246 ALA B C 1
ATOM 3039 O O . ALA B 1 210 ? 38.862 40.684 4.282 1.00 74.52 246 ALA B O 1
ATOM 3041 N N . HIS B 1 211 ? 40.944 41.352 4.932 1.00 72.03 247 HIS B N 1
ATOM 3042 C CA . HIS B 1 211 ? 40.629 42.755 5.101 1.00 72.58 247 HIS B CA 1
ATOM 3043 C C . HIS B 1 211 ? 40.350 43.419 3.781 1.00 78.28 247 HIS B C 1
ATOM 3044 O O . HIS B 1 211 ? 39.521 44.302 3.700 1.00 79.27 247 HIS B O 1
ATOM 3051 N N . SER B 1 212 ? 41.098 43.005 2.771 1.00 83.37 248 SER B N 1
ATOM 3052 C CA . SER B 1 212 ? 40.995 43.517 1.429 1.00 90.74 248 SER B CA 1
ATOM 3053 C C . SER B 1 212 ? 39.738 43.021 0.746 1.00 96.08 248 SER B C 1
ATOM 3054 O O . SER B 1 212 ? 39.139 43.738 -0.082 1.00 100.30 248 SER B O 1
ATOM 3057 N N . GLU B 1 213 ? 39.344 41.791 1.072 1.00 97.36 249 GLU B N 1
ATOM 3058 C CA . GLU B 1 213 ? 38.154 41.215 0.460 1.00 102.81 249 GLU B CA 1
ATOM 3059 C C . GLU B 1 213 ? 37.014 41.913 1.113 1.00 101.63 249 GLU B C 1
ATOM 3060 O O . GLU B 1 213 ? 36.112 42.417 0.446 1.00 106.04 249 GLU B O 1
ATOM 3066 N N . ASN B 1 214 ? 37.094 42.012 2.427 1.00 97.15 250 ASN B N 1
ATOM 3067 C CA . ASN B 1 214 ? 36.046 42.650 3.196 1.00 95.49 250 ASN B CA 1
ATOM 3068 C C . ASN B 1 214 ? 35.815 44.124 2.811 1.00 96.09 250 ASN B C 1
ATOM 3069 O O . ASN B 1 214 ? 34.679 44.553 2.705 1.00 96.89 250 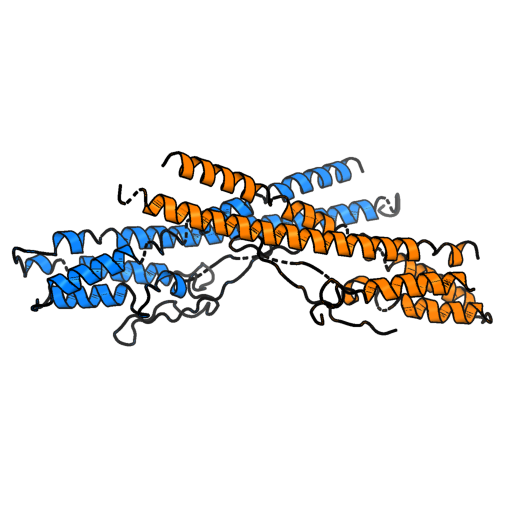ASN B O 1
ATOM 3074 N N . LYS B 1 215 ? 36.890 44.872 2.559 1.00 96.29 251 LYS B N 1
ATOM 3075 C CA . LYS B 1 215 ? 36.794 46.295 2.183 1.00 98.25 251 LYS B CA 1
ATOM 3076 C C . LYS B 1 215 ? 36.102 46.555 0.833 1.00 103.22 251 LYS B C 1
ATOM 3077 O O . LYS B 1 215 ? 35.416 47.563 0.661 1.00 104.89 251 LYS B O 1
ATOM 3083 N N . LEU B 1 216 ? 36.298 45.666 -0.128 1.00 105.81 252 LEU B N 1
ATOM 3084 C CA . LEU B 1 216 ? 35.709 45.871 -1.452 1.00 111.71 252 LEU B CA 1
ATOM 3085 C C . LEU B 1 216 ? 34.195 45.619 -1.448 1.00 111.95 252 LEU B C 1
ATOM 3086 O O . LEU B 1 216 ? 33.447 46.250 -2.191 1.00 115.68 252 LEU B O 1
ATOM 3091 N N . PHE B 1 217 ? 33.799 44.661 -0.619 1.00 108.05 253 PHE B N 1
ATOM 3092 C CA . PHE B 1 217 ? 32.431 44.369 -0.255 1.00 107.79 253 PHE B CA 1
ATOM 3093 C C . PHE B 1 217 ? 31.788 45.669 0.242 1.00 105.19 253 PHE B C 1
ATOM 3094 O O . PHE B 1 217 ? 30.742 46.107 -0.257 1.00 108.30 253 PHE B O 1
ATOM 3102 N N . VAL B 1 218 ? 32.450 46.292 1.212 1.00 99.67 254 VAL B N 1
ATOM 3103 C CA . VAL B 1 218 ? 32.013 47.555 1.791 1.00 97.05 254 VAL B CA 1
ATOM 3104 C C . VAL B 1 218 ? 31.908 48.669 0.722 1.00 101.64 254 VAL B C 1
ATOM 3105 O O . VAL B 1 218 ? 31.005 49.495 0.776 1.00 102.15 254 VAL B O 1
ATOM 3109 N N . ASP B 1 219 ? 32.817 48.679 -0.253 1.00 105.12 255 ASP B N 1
ATOM 3110 C CA . ASP B 1 219 ? 32.810 49.708 -1.292 1.00 110.22 255 ASP B CA 1
ATOM 3111 C C . ASP B 1 219 ? 31.664 49.458 -2.237 1.00 114.47 255 ASP B C 1
ATOM 3112 O O . ASP B 1 219 ? 31.021 50.403 -2.707 1.00 117.27 255 ASP B O 1
ATOM 3117 N N . LYS B 1 220 ? 31.424 48.172 -2.494 1.00 114.68 256 LYS B N 1
ATOM 3118 C CA . LYS B 1 220 ? 30.298 47.732 -3.278 1.00 119.32 256 LYS B CA 1
ATOM 3119 C C . LYS B 1 220 ? 29.043 48.223 -2.607 1.00 116.95 256 LYS B C 1
ATOM 3120 O O . LYS B 1 220 ? 28.408 49.143 -3.101 1.00 120.53 256 LYS B O 1
ATOM 3126 N N . VAL B 1 221 ? 28.707 47.624 -1.470 1.00 111.46 257 VAL B N 1
ATOM 3127 C CA . VAL B 1 221 ? 27.462 47.933 -0.794 1.00 109.71 257 VAL B CA 1
ATOM 3128 C C . VAL B 1 221 ? 27.293 49.437 -0.603 1.00 109.66 257 VAL B C 1
ATOM 3129 O O . VAL B 1 221 ? 26.218 49.961 -0.842 1.00 111.64 257 VAL B O 1
ATOM 3133 N N . SER B 1 222 ? 28.364 50.141 -0.249 1.00 108.85 258 SER B N 1
ATOM 3134 C CA . SER B 1 222 ? 28.308 51.603 -0.159 1.00 110.53 258 SER B CA 1
ATOM 3135 C C . SER B 1 222 ? 27.795 52.209 -1.459 1.00 117.87 258 SER B C 1
ATOM 3136 O O . SER B 1 222 ? 26.845 52.989 -1.442 1.00 119.16 258 SER B O 1
ATOM 3139 N N . GLY B 1 223 ? 28.424 51.831 -2.575 1.00 123.62 259 GLY B N 1
ATOM 3140 C CA . GLY B 1 223 ? 28.064 52.324 -3.905 1.00 131.94 259 GLY B CA 1
ATOM 3141 C C . GLY B 1 223 ? 26.701 51.910 -4.453 1.00 135.82 259 GLY B C 1
ATOM 3142 O O . GLY B 1 223 ? 26.224 52.500 -5.423 1.00 142.11 259 GLY B O 1
ATOM 3143 N N . ASP B 1 224 ? 26.077 50.899 -3.845 1.00 132.56 260 ASP B N 1
ATOM 3144 C CA . ASP B 1 224 ? 24.744 50.438 -4.253 1.00 136.00 260 ASP B CA 1
ATOM 3145 C C . ASP B 1 224 ? 23.642 51.227 -3.546 1.00 133.06 260 ASP B C 1
ATOM 3146 O O . ASP B 1 224 ? 22.480 51.208 -3.959 1.00 136.30 260 ASP B O 1
ATOM 3151 N N . LEU B 1 225 ? 24.028 51.915 -2.475 1.00 127.26 261 LEU B N 1
ATOM 3152 C CA . LEU B 1 225 ? 23.137 52.796 -1.746 1.00 124.44 261 LEU B CA 1
ATOM 3153 C C . LEU B 1 225 ? 23.324 54.238 -2.203 1.00 127.80 261 LEU B C 1
ATOM 3154 O O . LEU B 1 225 ? 23.578 54.496 -3.377 1.00 134.09 261 LEU B O 1
#

Foldseek 3Di:
DCVPPVVSVVLVVLVVVLVQLVVLLVLLVVLLVLLVVLLVLLVLLLVLLVVLVCLVVLLDPPCPLVVLVVLVSLVVSLVSNLDSQQDADPVGFRQAQAPPGNDGQWDCVVVHIAGNRDNHFDKTDNDVPDMGRGHPQVLQPPDVSQGLSRLSVVQSVCSNPPDPCNVVSSVVNSVRSVSNVSSVVSCVSVVVVVVSVCSVVSVVVSVVSCVVSVVD/DVVVVVLVVLVVVLVVLVVLVVLLVVLLVLLVVLLVLLVLLLVLLVLLVCLPVDAVSNVVSLVSNVCSQQDADDPGQGFAQAPNSVPARHDPHFDKTDNDVVDMGRGHPCQLCPPCHLNCLVVVQSVCVVPPDPCNVVSSVVNSVSSVSNVSSVVSCVSVVVNVVSVCSVVSVVVSVVSVVVSVVD

Nearest PDB structures (foldseek):
  3pwx-assembly1_A  TM=1.003E+00  e=3.504E-28  Vibrio parahaemolyticus
  3pwx-assembly1_B  TM=9.418E-01  e=1.596E-19  Vibrio parahaemolyticus
  5zj0-assembly1_A  TM=8.306E-01  e=2.059E-06  Xanthomonas campestris
  5ziz-assembly3_A  TM=6.781E-01  e=7.860E-06  Xanthomonas campestris
  5wjx-assembly1_A  TM=7.336E-01  e=1.330E-01  Bacillus subtilis

Radius of gyration: 30.4 Å; Cα contacts (8 Å, |Δi|>4): 436; chains: 2; bounding box: 107×59×50 Å

Solvent-accessible surface area: 21983 Å² total

CATH classification: 1.20.1330.10

Organism: Vibrio parahaemolyticus serotype O3:K6 (strain RIMD 2210633) (NCBI:txid223926)